Protein AF-A0A3M1RN54-F1 (afdb_monomer)

Foldseek 3Di:
DDFLDADPWAEWEAFPQRWIWIQRFVQQKIWIAHNVSHTDDMFEGDDQDFRHAHRFRYWYAFPVRWIWIRRQVQQKIWIGHPRSHTDDIFEGDDQDQRHAHRWAEWDAAPVQWIWICSFCQFWIWIAHPVRHTDDIWAGDDLDQRTAHRWHYWDADNQRWIWTCRPVSRDIHIHDPQQLVVLQVQLVVCVVVVNLVSSLVSLVVSCVSPVLPLSSLLSNLVSCVVVLVLVVSLVSLVSSCVSPVPPVVSVVSNVVSVCSVCVVVVVVVVVVVVVVVVVVVVLVVLLVVLQVVLVVCVVVVVLVSSLVSLVVSCVSPVQDLVSLVVVLVSCVVVVVLVVNLVSLVSNCVNPVLPLVSLVSNLLSCLLVVVLVVSLVSLVSNCVNPVQALQSLQSNLLSCVVVVNLVSNLVSLVSSCPPDHDPLSVVLSVLLVDDDPQAHSVLSSLVSCQVVVVPDPSHPPVNVSSLSSLLVQLVVLQVVLVVCVVVLVLVSSLSSLVRSCSSPVPDVVSVVSNLVSLLSVLQVVLVVCVVVLVLVSSLVSLVVSCVSPVPPPVSVVVNVVSVCVVVPPPDPPPVPPVPPPPDD

Secondary structure (DSSP, 8-state):
--TT--SS---EEE-TT--EEEEEGGGTEEEEE-TTS-EEEEE--BSSSTT-BSSEEEEEE-TTSPEEEEEGGGTEEEEE-TTS-EEEEE--BSSSTT-BSS---EEE-TT-EEEEEETTTTEEEEEETTS-EEEEE--BSSSTT-BSSEEEEEE-TT--EEEEETTTTEEEEE---HHHHHHHHHHHHHHTT-HHHHHHHHHHHHHH-TT-HHHHHHHHHHHHHTT-HHHHHHHHHHHHHH-TT-HHHHHHHHHHHHHHTHHHHHHHHHHHHHHHHHHHHHHHHHHHHHHHHHHHHHHT-HHHHHHHHHHHHHH-TT-HHHHHHHHHHHHHHT-HHHHHHHHHHHHHH-TT-HHHHHHHHHHHHHTT-HHHHHHHHHHHHHH-TT-HHHHHHHHHHHHHTT-HHHHHHHHHHHHTT---HHHHHHHHHHHS--TTS-HHHHHHHHHHHHHHH-TTSTTHHHHHHHHHHHHHHHHHHHHHHHHHTT-HHHHHHHHHHHHHH-TT-HHHHHHHHHHHHHHHHHHHHHHHHTT-HHHHHHHHHHHHHH-TT-HHHHHHHHHHHHHHHT--SSSTTTTTTS----

Radius of gyration: 61.56 Å; Cα contacts (8 Å, |Δi|>4): 935; chains: 1; bounding box: 136×45×153 Å

Mean predicted aligned error: 19.93 Å

Nearest PDB structures (foldseek):
  7qrx-assembly2_B  TM=6.450E-01  e=5.923E-15  Homo sapiens
  6fpt-assembly2_B  TM=6.374E-01  e=5.174E-15  Danio rerio
  6fpt-assembly1_A  TM=6.423E-01  e=1.910E-14  Danio rerio
  8tar-assembly1_U  TM=3.303E-01  e=1.220E-06  Homo sapiens
  8q9t-assembly1_E  TM=2.740E-01  e=2.106E-07  Saccharomyces cerevisiae

Solvent-accessible surface area (backbone atoms only — not comparable to full-atom values): 30106 Å² total; per-residue (Å²): 134,64,91,89,63,77,38,75,58,70,22,58,32,68,48,98,86,42,31,38,37,34,14,20,13,76,59,10,26,41,40,34,23,40,71,87,68,47,73,72,51,69,43,49,35,79,46,85,55,95,60,35,18,30,46,21,35,18,38,42,61,45,97,88,55,36,34,37,35,26,21,17,72,63,10,30,35,39,34,21,42,84,87,60,48,70,72,51,72,38,57,35,73,44,83,51,92,71,33,21,31,49,31,38,20,54,33,66,49,97,88,43,42,37,38,33,17,21,14,77,61,9,27,36,39,28,24,40,85,88,57,51,74,74,49,76,46,54,35,76,47,84,54,93,69,35,20,36,42,25,33,51,42,45,62,50,100,83,62,33,39,36,36,32,20,58,77,68,75,42,76,48,78,44,69,78,54,69,39,56,56,26,36,53,52,13,52,53,29,42,75,73,68,38,52,71,57,14,45,52,28,20,49,54,16,32,74,73,34,78,80,47,39,69,28,38,38,51,43,17,52,53,31,47,73,74,65,41,39,69,63,17,37,54,30,20,53,51,24,37,73,78,38,74,83,51,58,67,40,59,52,54,40,53,48,33,52,51,63,75,39,41,65,61,52,54,50,49,52,52,50,48,54,53,50,49,53,54,51,51,54,53,54,51,54,40,52,53,35,49,53,53,18,53,50,30,47,73,72,64,43,55,69,64,15,49,58,31,45,52,54,32,34,74,78,40,79,82,46,62,71,55,40,56,54,46,38,56,50,23,63,72,72,66,37,59,72,62,28,48,57,36,29,55,51,47,31,72,76,38,79,76,43,58,70,38,36,53,50,48,24,50,54,26,48,70,69,69,41,49,73,62,17,47,52,38,30,52,51,43,34,75,74,39,74,82,43,38,62,39,25,39,55,44,12,51,50,26,48,76,71,69,36,57,70,62,12,52,54,22,42,54,56,27,37,57,96,74,63,51,76,65,56,51,50,24,53,47,48,44,68,49,90,52,97,86,59,60,33,64,58,50,22,56,55,53,43,47,59,51,42,74,73,39,81,87,48,78,73,45,47,62,48,50,51,51,52,39,53,50,56,18,51,53,28,38,54,54,14,50,49,25,53,75,71,66,41,25,70,62,11,31,57,32,15,47,50,15,23,74,55,41,69,86,43,64,69,40,49,50,53,27,51,51,25,47,38,52,38,32,42,53,53,15,49,52,26,47,78,71,67,38,29,71,61,13,37,56,27,26,52,52,27,42,72,76,40,76,78,48,61,67,47,58,50,50,35,53,51,29,50,41,58,70,72,66,72,77,82,75,69,74,84,72,60,81,82,75,82,87,84,136

Structure (mmCIF, N/CA/C/O backbone):
data_AF-A0A3M1RN54-F1
#
_entry.id   AF-A0A3M1RN54-F1
#
loop_
_atom_site.group_PDB
_atom_site.id
_atom_site.type_symbol
_atom_site.label_atom_id
_atom_site.label_alt_id
_atom_site.label_comp_id
_atom_site.label_asym_id
_atom_site.label_entity_id
_atom_site.label_seq_id
_atom_site.pdbx_PDB_ins_code
_atom_site.Cartn_x
_atom_site.Cartn_y
_atom_site.Cartn_z
_atom_site.occupancy
_atom_site.B_iso_or_equiv
_atom_site.auth_seq_id
_atom_site.auth_comp_id
_atom_site.auth_asym_id
_atom_site.auth_atom_id
_atom_site.pdbx_PDB_model_num
ATOM 1 N N . SER A 1 1 ? 45.923 -7.142 -69.046 1.00 55.59 1 SER A N 1
ATOM 2 C CA . SER A 1 1 ? 44.969 -8.257 -69.249 1.00 55.59 1 SER A CA 1
ATOM 3 C C . SER A 1 1 ? 44.036 -7.964 -70.425 1.00 55.59 1 SER A C 1
ATOM 5 O O . SER A 1 1 ? 43.685 -6.811 -70.653 1.00 55.59 1 SER A O 1
ATOM 7 N N . HIS A 1 2 ? 43.661 -8.978 -71.218 1.00 75.44 2 HIS A N 1
ATOM 8 C CA . HIS A 1 2 ? 42.768 -8.809 -72.380 1.00 75.44 2 HIS A CA 1
ATOM 9 C C . HIS A 1 2 ? 41.312 -8.520 -71.957 1.00 75.44 2 HIS A C 1
ATOM 11 O O . HIS A 1 2 ? 40.896 -8.895 -70.858 1.00 75.44 2 HIS A O 1
ATOM 17 N N . ARG A 1 3 ? 40.541 -7.851 -72.828 1.00 84.56 3 ARG A N 1
ATOM 18 C CA . ARG A 1 3 ? 39.097 -7.600 -72.644 1.00 84.56 3 ARG A CA 1
ATOM 19 C C . ARG A 1 3 ? 38.347 -8.926 -72.496 1.00 84.56 3 ARG A C 1
ATOM 21 O O . ARG A 1 3 ? 38.629 -9.861 -73.243 1.00 84.56 3 ARG A O 1
ATOM 28 N N . GLY A 1 4 ? 37.433 -9.013 -71.530 1.00 81.38 4 GLY A N 1
ATOM 29 C CA . GLY A 1 4 ? 36.631 -10.218 -71.295 1.00 81.38 4 GLY A CA 1
ATOM 30 C C . GLY A 1 4 ? 37.382 -11.399 -70.668 1.00 81.38 4 GLY A C 1
ATOM 31 O O . GLY A 1 4 ? 36.827 -12.489 -70.588 1.00 81.38 4 GLY A O 1
ATOM 32 N N . ARG A 1 5 ? 38.631 -11.210 -70.217 1.00 91.38 5 ARG A N 1
ATOM 33 C CA . ARG A 1 5 ? 39.341 -12.171 -69.356 1.00 91.38 5 ARG A CA 1
ATOM 34 C C . ARG A 1 5 ? 39.397 -11.641 -67.931 1.00 91.38 5 ARG A C 1
ATOM 36 O O . ARG A 1 5 ? 39.570 -10.436 -67.745 1.00 91.38 5 ARG A O 1
ATOM 43 N N . PHE A 1 6 ? 39.300 -12.547 -66.967 1.00 93.50 6 PHE A N 1
ATOM 44 C CA . PHE A 1 6 ? 39.336 -12.236 -65.541 1.00 93.50 6 PHE A CA 1
ATOM 45 C C . PHE A 1 6 ? 40.602 -12.783 -64.881 1.00 93.50 6 PHE A C 1
ATOM 47 O O . PHE A 1 6 ? 41.197 -13.743 -65.374 1.00 93.50 6 PHE A O 1
ATOM 54 N N . SER A 1 7 ? 40.989 -12.179 -63.763 1.00 95.56 7 SER A N 1
ATOM 55 C CA . SER A 1 7 ? 41.992 -12.677 -62.828 1.00 95.56 7 SER A CA 1
ATOM 56 C C . SER A 1 7 ? 41.386 -12.625 -61.427 1.00 95.56 7 SER A C 1
ATOM 58 O O . SER A 1 7 ? 41.132 -11.542 -60.903 1.00 95.56 7 SER A O 1
ATOM 60 N N . SER A 1 8 ? 41.105 -13.802 -60.862 1.00 95.56 8 SER A N 1
ATOM 61 C CA . SER A 1 8 ? 40.441 -13.987 -59.561 1.00 95.56 8 SER A CA 1
ATOM 62 C C . SER A 1 8 ? 39.237 -13.054 -59.324 1.00 95.56 8 SER A C 1
ATOM 64 O O . SER A 1 8 ? 39.263 -12.288 -58.365 1.00 95.56 8 SER A O 1
ATOM 66 N N . PRO A 1 9 ? 38.202 -13.066 -60.187 1.00 96.38 9 PRO A N 1
ATOM 67 C CA . PRO A 1 9 ? 37.021 -12.237 -59.967 1.00 96.38 9 PRO A CA 1
ATOM 68 C C . PRO A 1 9 ? 36.261 -12.706 -58.716 1.00 96.38 9 PRO A C 1
ATOM 70 O O . PRO A 1 9 ? 36.080 -13.913 -58.542 1.00 96.38 9 PRO A O 1
ATOM 73 N N . GLU A 1 10 ? 35.817 -11.778 -57.864 1.00 96.06 10 GLU A N 1
ATOM 74 C CA . GLU A 1 10 ? 35.143 -12.112 -56.592 1.00 96.06 10 GLU A CA 1
ATOM 75 C C . GLU A 1 10 ? 33.642 -11.769 -56.589 1.00 96.06 10 GLU A C 1
ATOM 77 O O . GLU A 1 10 ? 32.829 -12.639 -56.277 1.00 96.06 10 GLU A O 1
ATOM 82 N N . GLY A 1 11 ? 33.262 -10.546 -56.971 1.00 95.88 11 GLY A N 1
ATOM 83 C CA . GLY A 1 11 ? 31.880 -10.056 -56.893 1.00 95.88 11 GLY A CA 1
ATOM 84 C C . GLY A 1 11 ? 31.248 -9.725 -58.244 1.00 95.88 11 GLY A C 1
ATOM 85 O O . GLY A 1 11 ? 31.937 -9.448 -59.234 1.00 95.88 11 GLY A O 1
ATOM 86 N N . LEU A 1 12 ? 29.913 -9.746 -58.289 1.00 96.69 12 LEU A N 1
ATOM 87 C CA . LEU A 1 12 ? 29.134 -9.404 -59.477 1.00 96.69 12 LEU A CA 1
ATOM 88 C C . LEU A 1 12 ? 27.799 -8.745 -59.132 1.00 96.69 12 LEU A C 1
ATOM 90 O O . LEU A 1 12 ? 27.193 -9.048 -58.110 1.00 96.69 12 LEU A O 1
ATOM 94 N N . ALA A 1 13 ? 27.294 -7.927 -60.054 1.00 96.88 13 ALA A N 1
ATOM 95 C CA . ALA A 1 13 ? 25.944 -7.378 -60.001 1.00 96.88 13 ALA A CA 1
ATOM 96 C C . ALA A 1 13 ? 25.322 -7.288 -61.393 1.00 96.88 13 ALA A C 1
ATOM 98 O O . ALA A 1 13 ? 26.022 -7.239 -62.404 1.00 96.88 13 ALA A O 1
ATOM 99 N N . VAL A 1 14 ? 23.993 -7.247 -61.444 1.00 96.56 14 VAL A N 1
ATOM 100 C CA . VAL A 1 14 ? 23.226 -7.155 -62.689 1.00 96.56 14 VAL A CA 1
ATOM 101 C C . VAL A 1 14 ? 22.350 -5.906 -62.636 1.00 96.56 14 VAL A C 1
ATOM 103 O O . VAL A 1 14 ? 21.619 -5.711 -61.666 1.00 96.56 14 VAL A O 1
ATOM 106 N N . ASP A 1 15 ? 22.430 -5.047 -63.656 1.00 95.44 15 ASP A N 1
ATOM 107 C CA . ASP A 1 15 ? 21.544 -3.881 -63.757 1.00 95.44 15 ASP A CA 1
ATOM 108 C C . ASP A 1 15 ? 20.150 -4.249 -64.295 1.00 95.44 15 ASP A C 1
ATOM 110 O O . ASP A 1 15 ? 19.888 -5.371 -64.730 1.00 95.44 15 ASP A O 1
ATOM 114 N N . ARG A 1 16 ? 19.220 -3.285 -64.285 1.00 93.44 16 ARG A N 1
ATOM 115 C CA . ARG A 1 16 ? 17.837 -3.505 -64.749 1.00 93.44 16 ARG A CA 1
ATOM 116 C C . ARG A 1 16 ? 17.732 -3.855 -66.235 1.00 93.44 16 ARG A C 1
ATOM 118 O O . ARG A 1 16 ? 16.710 -4.389 -66.654 1.00 93.44 16 ARG A O 1
ATOM 125 N N . GLN A 1 17 ? 18.753 -3.546 -67.031 1.00 94.88 17 GLN A N 1
ATOM 126 C CA . GLN A 1 17 ? 18.832 -3.919 -68.442 1.00 94.88 17 GLN A CA 1
ATOM 127 C C . GLN A 1 17 ? 19.443 -5.318 -68.639 1.00 94.88 17 GLN A C 1
ATOM 129 O O . GLN A 1 17 ? 19.550 -5.781 -69.774 1.00 94.88 17 GLN A O 1
ATOM 134 N N . GLY A 1 18 ? 19.828 -5.997 -67.553 1.00 96.12 18 GLY A N 1
ATOM 135 C CA . GLY A 1 18 ? 20.450 -7.315 -67.568 1.00 96.12 18 GLY A CA 1
ATOM 136 C C . GLY A 1 18 ? 21.952 -7.289 -67.852 1.00 96.12 18 GLY A C 1
ATOM 137 O O . GLY A 1 18 ? 22.527 -8.346 -68.110 1.00 96.12 18 GLY A O 1
ATOM 138 N N . ASN A 1 19 ? 22.600 -6.119 -67.850 1.00 97.56 19 ASN A N 1
ATOM 139 C CA . ASN A 1 19 ? 24.048 -6.060 -68.019 1.00 97.56 19 ASN A CA 1
ATOM 140 C C . ASN A 1 19 ? 24.737 -6.531 -66.740 1.00 97.56 19 ASN A C 1
ATOM 142 O O . ASN A 1 19 ? 24.376 -6.115 -65.639 1.00 97.56 19 ASN A O 1
ATOM 146 N N . LEU A 1 20 ? 25.767 -7.354 -66.908 1.00 97.69 20 LEU A N 1
ATOM 147 C CA . LEU A 1 20 ? 26.553 -7.926 -65.825 1.00 97.69 20 LEU A CA 1
ATOM 148 C C . LEU A 1 20 ? 27.783 -7.057 -65.547 1.00 97.69 20 LEU A C 1
ATOM 150 O O . LEU A 1 20 ? 28.557 -6.778 -66.459 1.00 97.69 20 LEU A O 1
ATOM 154 N N . TYR A 1 21 ? 27.994 -6.688 -64.292 1.00 98.31 21 TYR A N 1
ATOM 155 C CA . TYR A 1 21 ? 29.193 -6.028 -63.785 1.00 98.31 21 TYR A CA 1
ATOM 156 C C . TYR A 1 21 ? 29.972 -7.031 -62.951 1.00 98.31 21 TYR A C 1
ATOM 158 O O . TYR A 1 21 ? 29.381 -7.740 -62.144 1.00 98.31 21 TYR A O 1
ATOM 166 N N . VAL A 1 22 ? 31.284 -7.093 -63.147 1.00 98.12 22 VAL A N 1
ATOM 167 C CA . VAL A 1 22 ? 32.164 -8.044 -62.465 1.00 98.12 22 VAL A CA 1
ATOM 168 C C . VAL A 1 22 ? 33.355 -7.298 -61.891 1.00 98.12 22 VAL A C 1
ATOM 170 O O . VAL A 1 22 ? 34.036 -6.567 -62.620 1.00 98.12 22 VAL A O 1
ATOM 173 N N . ALA A 1 23 ? 33.614 -7.516 -60.605 1.00 97.94 23 ALA A N 1
ATOM 174 C CA . ALA A 1 23 ? 34.835 -7.092 -59.944 1.00 97.94 23 ALA A CA 1
ATOM 175 C C . ALA A 1 23 ? 35.977 -8.037 -60.343 1.00 97.94 23 ALA A C 1
ATOM 177 O O . ALA A 1 23 ? 36.028 -9.196 -59.939 1.00 97.94 23 ALA A O 1
ATOM 178 N N . ASP A 1 24 ? 36.863 -7.556 -61.213 1.00 97.38 24 ASP A N 1
ATOM 179 C CA . ASP A 1 24 ? 38.016 -8.297 -61.724 1.00 97.38 24 ASP A CA 1
ATOM 180 C C . ASP A 1 24 ? 39.219 -8.028 -60.809 1.00 97.38 24 ASP A C 1
ATOM 182 O O . ASP A 1 24 ? 40.130 -7.268 -61.150 1.00 97.38 24 ASP A O 1
ATOM 186 N N . THR A 1 25 ? 39.152 -8.608 -59.607 1.00 97.50 25 THR A N 1
ATOM 187 C CA . THR A 1 25 ? 39.915 -8.232 -58.409 1.00 97.50 25 THR A CA 1
ATOM 188 C C . THR A 1 25 ? 41.415 -8.098 -58.655 1.00 97.50 25 THR A C 1
ATOM 190 O O . THR A 1 25 ? 41.988 -7.037 -58.420 1.00 97.50 25 THR A O 1
ATOM 193 N N . GLN A 1 26 ? 42.062 -9.134 -59.200 1.00 96.81 26 GLN A N 1
ATOM 194 C CA . GLN A 1 26 ? 43.519 -9.135 -59.413 1.00 96.81 26 GLN A CA 1
ATOM 195 C C . GLN A 1 26 ? 43.949 -8.367 -60.674 1.00 96.81 26 GLN A C 1
ATOM 197 O O . GLN A 1 26 ? 45.135 -8.252 -60.967 1.00 96.81 26 GLN A O 1
ATOM 202 N N . ASN A 1 27 ? 42.998 -7.840 -61.449 1.00 96.88 27 ASN A N 1
ATOM 203 C CA . ASN A 1 27 ? 43.265 -6.864 -62.505 1.00 96.88 27 ASN A CA 1
ATOM 204 C C . ASN A 1 27 ? 42.904 -5.429 -62.084 1.00 96.88 27 ASN A C 1
ATOM 206 O O . ASN A 1 27 ? 43.012 -4.537 -62.925 1.00 96.88 27 ASN A O 1
ATOM 210 N N . HIS A 1 28 ? 42.481 -5.201 -60.834 1.00 97.62 28 HIS A N 1
ATOM 211 C CA . HIS A 1 28 ? 42.198 -3.872 -60.278 1.00 97.62 28 HIS A CA 1
ATOM 212 C C . HIS A 1 28 ? 41.173 -3.061 -61.083 1.00 97.62 28 HIS A C 1
ATOM 214 O O . HIS A 1 28 ? 41.326 -1.857 -61.273 1.00 97.62 28 HIS A O 1
ATOM 220 N N . ARG A 1 29 ? 40.137 -3.722 -61.610 1.00 97.31 29 ARG A N 1
ATOM 221 C CA . ARG A 1 29 ? 39.158 -3.087 -62.504 1.00 97.31 29 ARG A CA 1
ATOM 222 C C . ARG A 1 29 ? 37.764 -3.685 -62.367 1.00 97.31 29 ARG A C 1
ATOM 224 O O . ARG A 1 29 ? 37.609 -4.825 -61.934 1.00 97.31 29 ARG A O 1
ATOM 231 N N . ILE A 1 30 ? 36.764 -2.953 -62.847 1.00 98.25 30 ILE A N 1
ATOM 232 C CA . ILE A 1 30 ? 35.409 -3.463 -63.078 1.00 98.25 30 ILE A CA 1
ATOM 233 C C . ILE A 1 30 ? 35.210 -3.697 -64.572 1.00 98.25 30 ILE A C 1
ATOM 235 O O . ILE A 1 30 ? 35.621 -2.885 -65.405 1.00 98.25 30 ILE A O 1
ATOM 239 N N . GLN A 1 31 ? 34.574 -4.811 -64.930 1.00 97.62 31 GLN A N 1
ATOM 240 C CA . GLN A 1 31 ? 34.179 -5.110 -66.307 1.00 97.62 31 GLN A CA 1
ATOM 241 C C . GLN A 1 31 ? 32.660 -5.227 -66.420 1.00 97.62 31 GLN A C 1
ATOM 243 O O . GLN A 1 31 ? 32.025 -5.865 -65.586 1.00 97.62 31 GLN A O 1
ATOM 248 N N . LYS A 1 32 ? 32.090 -4.642 -67.476 1.00 97.62 32 LYS A N 1
ATOM 249 C CA . LYS A 1 32 ? 30.662 -4.684 -67.802 1.00 97.62 32 LYS A CA 1
ATOM 250 C C . LYS A 1 32 ? 30.424 -5.507 -69.069 1.00 97.62 32 LYS A C 1
ATOM 252 O O . LYS A 1 32 ? 31.124 -5.323 -70.068 1.00 97.62 32 LYS A O 1
ATOM 257 N N . PHE A 1 33 ? 29.399 -6.351 -69.053 1.00 97.56 33 PHE A N 1
ATOM 258 C CA . PHE A 1 33 ? 29.002 -7.246 -70.138 1.00 97.56 33 PHE A CA 1
ATOM 259 C C . PHE A 1 33 ? 27.515 -7.105 -70.454 1.00 97.56 33 PHE A C 1
ATOM 261 O O . PHE A 1 33 ? 26.720 -6.757 -69.585 1.00 97.56 33 PHE A O 1
ATOM 268 N N . SER A 1 34 ? 27.132 -7.397 -71.693 1.00 96.88 34 SER A N 1
ATOM 269 C CA . SER A 1 34 ? 25.731 -7.486 -72.095 1.00 96.88 34 SER A CA 1
ATOM 270 C C . SER A 1 34 ? 25.061 -8.714 -71.461 1.00 96.88 34 SER A C 1
ATOM 272 O O . SER A 1 34 ? 25.765 -9.639 -71.041 1.00 96.88 34 SER A O 1
ATOM 274 N N . PRO A 1 35 ? 23.717 -8.800 -71.463 1.00 96.25 35 PRO A N 1
ATOM 275 C CA . PRO A 1 35 ? 23.006 -9.993 -70.990 1.00 96.25 35 PRO A CA 1
ATOM 276 C C . PRO A 1 35 ? 23.404 -11.284 -71.726 1.00 96.25 35 PRO A C 1
ATOM 278 O O . PRO A 1 35 ? 23.217 -12.383 -71.217 1.00 96.25 35 PRO A O 1
ATOM 281 N N . GLN A 1 36 ? 23.959 -11.161 -72.935 1.00 95.31 36 GLN A N 1
ATOM 282 C CA . GLN A 1 36 ? 24.453 -12.272 -73.754 1.00 95.31 36 GLN A CA 1
ATOM 283 C C . GLN A 1 36 ? 25.935 -12.603 -73.485 1.00 95.31 36 GLN A C 1
ATOM 285 O O . GLN A 1 36 ? 26.511 -13.431 -74.186 1.00 95.31 36 GLN A O 1
ATOM 290 N N . GLY A 1 37 ? 26.572 -11.946 -72.509 1.00 91.62 37 GLY A N 1
ATOM 291 C CA . GLY A 1 37 ? 27.977 -12.150 -72.143 1.00 91.62 37 GLY A CA 1
ATOM 292 C C . GLY A 1 37 ? 28.990 -11.420 -73.034 1.00 91.62 37 GLY A C 1
ATOM 293 O O . GLY A 1 37 ? 30.192 -11.644 -72.905 1.00 91.62 37 GLY A O 1
ATOM 294 N N . GLY A 1 38 ? 28.544 -10.540 -73.936 1.00 95.38 38 GLY A N 1
ATOM 295 C CA . GLY A 1 38 ? 29.443 -9.730 -74.761 1.00 95.38 38 GLY A CA 1
ATOM 296 C C . GLY A 1 38 ? 30.103 -8.625 -73.937 1.00 95.38 38 GLY A C 1
ATOM 297 O O . GLY A 1 38 ? 29.413 -7.899 -73.229 1.00 95.38 38 GLY A O 1
ATOM 298 N N . TRP A 1 39 ? 31.427 -8.470 -74.017 1.00 96.56 39 TRP A N 1
ATOM 299 C CA . TRP A 1 39 ? 32.132 -7.387 -73.316 1.00 96.56 39 TRP A CA 1
ATOM 300 C C . TRP A 1 39 ? 31.672 -6.013 -73.825 1.00 96.56 39 TRP A C 1
ATOM 302 O O . TRP A 1 39 ? 31.659 -5.781 -75.035 1.00 96.56 39 TRP A O 1
ATOM 312 N N . LEU A 1 40 ? 31.320 -5.105 -72.909 1.00 96.06 40 LEU A N 1
ATOM 313 C CA . LEU A 1 40 ? 30.857 -3.752 -73.230 1.00 96.06 40 LEU A CA 1
ATOM 314 C C . LEU A 1 40 ? 31.916 -2.698 -72.904 1.00 96.06 40 LEU A C 1
ATOM 316 O O . LEU A 1 40 ? 32.322 -1.941 -73.783 1.00 96.06 40 LEU A O 1
ATOM 320 N N . LEU A 1 41 ? 32.349 -2.634 -71.644 1.00 95.81 41 LEU A N 1
ATOM 321 C CA . LEU A 1 41 ? 33.348 -1.670 -71.180 1.00 95.81 41 LEU A CA 1
ATOM 322 C C . LEU A 1 41 ? 34.069 -2.173 -69.928 1.00 95.81 41 LEU A C 1
ATOM 324 O O . LEU A 1 41 ? 33.645 -3.131 -69.283 1.00 95.81 41 LEU A O 1
ATOM 328 N N . SER A 1 42 ? 35.167 -1.516 -69.574 1.00 96.56 42 SER A N 1
ATOM 329 C CA . SER A 1 42 ? 35.877 -1.733 -68.316 1.00 96.56 42 SER A CA 1
ATOM 330 C C . SER A 1 42 ? 36.514 -0.437 -67.849 1.00 96.56 42 SER A C 1
ATOM 332 O O . SER A 1 42 ? 36.972 0.337 -68.690 1.00 96.56 42 SER A O 1
ATOM 334 N N . TRP A 1 43 ? 36.595 -0.235 -66.541 1.00 97.62 43 TRP A N 1
ATOM 335 C CA . TRP A 1 43 ? 37.261 0.918 -65.943 1.00 97.62 43 TRP A CA 1
ATOM 336 C C . TRP A 1 43 ? 37.983 0.518 -64.661 1.00 97.62 43 TRP A C 1
ATOM 338 O O . TRP A 1 43 ? 37.666 -0.508 -64.056 1.00 97.62 43 TRP A O 1
ATOM 348 N N . GLY A 1 44 ? 38.945 1.343 -64.266 1.00 96.69 44 GLY A N 1
ATOM 349 C CA . GLY A 1 44 ? 39.834 1.068 -63.150 1.00 96.69 44 GLY A CA 1
ATOM 350 C C . GLY A 1 44 ? 41.186 0.516 -63.570 1.00 96.69 44 GLY A C 1
ATOM 351 O O . GLY A 1 44 ? 41.333 -0.133 -64.609 1.00 96.69 44 GLY A O 1
ATOM 352 N N . GLU A 1 45 ? 42.161 0.816 -62.728 1.00 96.19 45 GLU A N 1
ATOM 353 C CA . GLU A 1 45 ? 43.528 0.324 -62.759 1.00 96.19 45 GLU A CA 1
ATOM 354 C C . GLU A 1 45 ? 44.092 0.321 -61.334 1.00 96.19 45 GLU A C 1
ATOM 356 O O . GLU A 1 45 ? 43.460 0.847 -60.415 1.00 96.19 45 GLU A O 1
ATOM 361 N N . LEU A 1 46 ? 45.266 -0.285 -61.144 1.00 97.94 46 LEU A N 1
ATOM 362 C CA . LEU A 1 46 ? 45.922 -0.319 -59.841 1.00 97.94 46 LEU A CA 1
ATOM 363 C C . LEU A 1 46 ? 46.285 1.101 -59.389 1.00 97.94 46 LEU A C 1
ATOM 365 O O . LEU A 1 46 ? 47.119 1.744 -60.024 1.00 97.94 46 LEU A O 1
ATOM 369 N N . GLY A 1 47 ? 45.734 1.540 -58.258 1.00 97.62 47 GLY A N 1
ATOM 370 C CA . GLY A 1 47 ? 46.061 2.844 -57.686 1.00 97.62 47 GLY A CA 1
ATOM 371 C C . GLY A 1 47 ? 45.135 3.281 -56.550 1.00 97.62 47 GLY A C 1
ATOM 372 O O . GLY A 1 47 ? 44.298 2.514 -56.074 1.00 97.62 47 GLY A O 1
ATOM 373 N N . THR A 1 48 ? 45.316 4.517 -56.089 1.00 97.19 48 THR A N 1
ATOM 374 C CA . THR A 1 48 ? 44.631 5.096 -54.915 1.00 97.19 48 THR A CA 1
ATOM 375 C C . THR A 1 48 ? 43.813 6.349 -55.252 1.00 97.19 48 THR A C 1
ATOM 377 O O . THR A 1 48 ? 43.080 6.869 -54.406 1.00 97.19 48 THR A O 1
ATOM 380 N N . GLY A 1 49 ? 43.898 6.845 -56.487 1.00 97.25 49 GLY A N 1
ATOM 381 C CA . GLY A 1 49 ? 43.152 7.999 -56.977 1.00 97.25 49 GLY A CA 1
ATOM 382 C C . GLY A 1 49 ? 41.672 7.707 -57.273 1.00 97.25 49 GLY A C 1
ATOM 383 O O . GLY A 1 49 ? 41.219 6.564 -57.164 1.00 97.25 49 GLY A O 1
ATOM 384 N N . PRO A 1 50 ? 40.886 8.738 -57.638 1.00 97.25 50 PRO A N 1
ATOM 385 C CA . PRO A 1 50 ? 39.494 8.578 -58.053 1.00 97.25 50 PRO A CA 1
ATOM 386 C C . PRO A 1 50 ? 39.360 7.683 -59.289 1.00 97.25 50 PRO A C 1
ATOM 388 O O . PRO A 1 50 ? 39.902 7.991 -60.349 1.00 97.25 50 PRO A O 1
ATOM 391 N N . GLY A 1 51 ? 38.599 6.596 -59.170 1.00 96.44 51 GLY A N 1
ATOM 392 C CA . GLY A 1 51 ? 38.428 5.612 -60.239 1.00 96.44 51 GLY A CA 1
ATOM 393 C C . GLY A 1 51 ? 39.553 4.588 -60.375 1.00 96.44 51 GLY A C 1
ATOM 394 O O . GLY A 1 51 ? 39.432 3.711 -61.224 1.00 96.44 51 GLY A O 1
ATOM 395 N N . GLU A 1 52 ? 40.588 4.656 -59.539 1.00 98.31 52 GLU A N 1
ATOM 396 C CA . GLU A 1 52 ? 41.613 3.618 -59.389 1.00 98.31 52 GLU A CA 1
ATOM 397 C C . GLU A 1 52 ? 41.249 2.687 -58.223 1.00 98.31 52 GLU A C 1
ATOM 399 O O . GLU A 1 52 ? 40.574 3.109 -57.278 1.00 98.31 52 GLU A O 1
ATOM 404 N N . PHE A 1 53 ? 41.692 1.431 -58.272 1.00 98.38 53 PHE A N 1
ATOM 405 C CA . PHE A 1 53 ? 41.336 0.409 -57.288 1.00 98.38 53 PHE A CA 1
ATOM 406 C C . PHE A 1 53 ? 42.5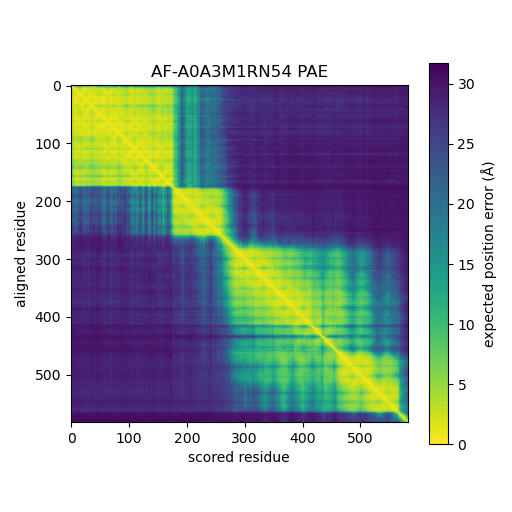46 -0.390 -56.798 1.00 98.38 53 PHE A C 1
ATOM 408 O O . PHE A 1 53 ? 43.499 -0.644 -57.535 1.00 98.38 53 PHE A O 1
ATOM 415 N N . VAL A 1 54 ? 42.456 -0.910 -55.576 1.00 98.19 54 VAL A N 1
ATOM 416 C CA . VAL A 1 54 ? 43.332 -1.967 -55.062 1.00 98.19 54 VAL A CA 1
ATOM 417 C C . VAL A 1 54 ? 42.453 -3.143 -54.650 1.00 98.19 54 VAL A C 1
ATOM 419 O O . VAL A 1 54 ? 41.728 -3.061 -53.665 1.00 98.19 54 VAL A O 1
ATOM 422 N N . GLU A 1 55 ? 42.520 -4.236 -55.418 1.00 97.62 55 GLU A N 1
ATOM 423 C CA . GLU A 1 55 ? 41.747 -5.463 -55.197 1.00 97.62 55 GLU A CA 1
ATOM 424 C C . GLU A 1 55 ? 40.249 -5.197 -54.960 1.00 97.62 55 GLU A C 1
ATOM 426 O O . GLU A 1 55 ? 39.740 -5.472 -53.875 1.00 97.62 55 GLU A O 1
ATOM 431 N N . PRO A 1 56 ? 39.514 -4.641 -55.945 1.00 98.25 56 PRO A N 1
ATOM 432 C CA . PRO A 1 56 ? 38.081 -4.449 -55.789 1.00 98.25 56 PRO A CA 1
ATOM 433 C C . PRO A 1 56 ? 37.402 -5.816 -55.679 1.00 98.25 56 PRO A C 1
ATOM 435 O O . PRO A 1 56 ? 37.562 -6.644 -56.574 1.00 98.25 56 PRO A O 1
ATOM 438 N N . THR A 1 57 ? 36.668 -6.065 -54.596 1.00 98.06 57 THR A N 1
ATOM 439 C CA . THR A 1 57 ? 36.118 -7.405 -54.313 1.00 98.06 57 THR A CA 1
ATOM 440 C C . THR A 1 57 ? 34.637 -7.531 -54.626 1.00 98.06 57 THR A C 1
ATOM 442 O O . THR A 1 57 ? 34.196 -8.628 -54.956 1.00 98.06 57 THR A O 1
ATOM 445 N N . ASP A 1 58 ? 33.876 -6.436 -54.576 1.00 98.25 58 ASP A N 1
ATOM 446 C CA . ASP A 1 58 ? 32.430 -6.483 -54.781 1.00 98.25 58 ASP A CA 1
ATOM 447 C C . ASP A 1 58 ? 31.885 -5.262 -55.527 1.00 98.25 58 ASP A C 1
ATOM 449 O O . ASP A 1 58 ? 32.492 -4.184 -55.549 1.00 98.25 58 ASP A O 1
ATOM 453 N N . VAL A 1 59 ? 30.733 -5.448 -56.167 1.00 98.06 59 VAL A N 1
ATOM 454 C CA . VAL A 1 59 ? 30.029 -4.431 -56.948 1.00 98.06 59 VAL A CA 1
ATOM 455 C C . VAL A 1 59 ? 28.527 -4.532 -56.694 1.00 98.06 59 VAL A C 1
ATOM 457 O O . VAL A 1 59 ? 27.973 -5.623 -56.692 1.00 98.06 59 VAL A O 1
ATOM 460 N N . ALA A 1 60 ? 27.846 -3.399 -56.523 1.00 97.31 60 ALA A N 1
ATOM 461 C CA . ALA A 1 60 ? 26.387 -3.334 -56.424 1.00 97.31 60 ALA A CA 1
ATOM 462 C C . ALA A 1 60 ? 25.827 -2.198 -57.285 1.00 97.31 60 ALA A C 1
ATOM 464 O O . ALA A 1 60 ? 26.525 -1.233 -57.599 1.00 97.31 60 ALA A O 1
ATOM 465 N N . ILE A 1 61 ? 24.556 -2.308 -57.667 1.00 96.44 61 ILE A N 1
ATOM 466 C CA . ILE A 1 61 ? 23.843 -1.286 -58.438 1.00 96.44 61 ILE A CA 1
ATOM 467 C C . ILE A 1 61 ? 22.750 -0.705 -57.550 1.00 96.44 61 ILE A C 1
ATOM 469 O O . ILE A 1 61 ? 21.928 -1.453 -57.023 1.00 96.44 61 ILE A O 1
ATOM 473 N N . ASP A 1 62 ? 22.739 0.614 -57.374 1.00 94.25 62 ASP A N 1
ATOM 474 C CA . ASP A 1 62 ? 21.712 1.269 -56.565 1.00 94.25 62 ASP A CA 1
ATOM 475 C C . ASP A 1 62 ? 20.383 1.440 -57.334 1.00 94.25 62 ASP A C 1
ATOM 477 O O . ASP A 1 62 ? 20.328 1.256 -58.558 1.00 94.25 62 ASP A O 1
ATOM 481 N N . PRO A 1 63 ? 19.273 1.790 -56.652 1.00 90.75 63 PRO A N 1
ATOM 482 C CA . PRO A 1 63 ? 17.982 1.987 -57.307 1.00 90.75 63 PRO A CA 1
ATOM 483 C C . PRO A 1 63 ? 17.976 3.069 -58.394 1.00 90.75 63 PRO A C 1
ATOM 485 O O . PRO A 1 63 ? 17.082 3.047 -59.243 1.00 90.75 63 PRO A O 1
ATOM 488 N N . GLU A 1 64 ? 18.956 3.971 -58.412 1.00 91.75 64 GLU A N 1
ATOM 489 C CA . GLU A 1 64 ? 19.132 5.028 -59.414 1.00 91.75 64 GLU A CA 1
ATOM 490 C C . GLU A 1 64 ? 19.989 4.555 -60.604 1.00 91.75 64 GLU A C 1
ATOM 492 O O . GLU A 1 64 ? 20.109 5.258 -61.607 1.00 91.75 64 GLU A O 1
ATOM 497 N N . GLY A 1 65 ? 20.537 3.339 -60.529 1.00 93.94 65 GLY A N 1
ATOM 498 C CA . GLY A 1 65 ? 21.370 2.719 -61.551 1.00 93.94 65 GLY A CA 1
ATOM 499 C C . GLY A 1 65 ? 22.857 3.043 -61.427 1.00 93.94 65 GLY A C 1
ATOM 500 O O . GLY A 1 65 ? 23.616 2.663 -62.314 1.00 93.94 65 GLY A O 1
ATOM 501 N N . LYS A 1 66 ? 23.304 3.728 -60.370 1.00 96.75 66 LYS A N 1
ATOM 502 C CA . LYS A 1 66 ? 24.729 4.015 -60.166 1.00 96.75 66 LYS A CA 1
ATOM 503 C C . LYS A 1 66 ? 25.442 2.765 -59.661 1.00 96.75 66 LYS A C 1
ATOM 505 O O . LYS A 1 66 ? 24.872 1.938 -58.949 1.00 96.75 66 LYS A O 1
ATOM 510 N N . VAL A 1 67 ? 26.709 2.643 -60.036 1.00 98.06 67 VAL A N 1
ATOM 511 C CA . VAL A 1 67 ? 27.553 1.491 -59.722 1.00 98.06 67 VAL A CA 1
ATOM 512 C C . VAL A 1 67 ? 28.371 1.798 -58.479 1.00 98.06 67 VAL A C 1
ATOM 514 O O . VAL A 1 67 ? 29.145 2.751 -58.471 1.00 98.06 67 VAL A O 1
ATOM 517 N N . TRP A 1 68 ? 28.225 0.987 -57.445 1.00 98.25 68 TRP A N 1
ATOM 518 C CA . TRP A 1 68 ? 29.016 1.045 -56.224 1.00 98.25 68 TRP A CA 1
ATOM 519 C C . TRP A 1 68 ? 30.042 -0.076 -56.234 1.00 98.25 68 TRP A C 1
ATOM 521 O O . TRP A 1 68 ? 29.709 -1.212 -56.555 1.00 98.25 68 TRP A O 1
ATOM 531 N N . VAL A 1 69 ? 31.282 0.240 -55.884 1.00 98.56 69 VAL A N 1
ATOM 532 C CA . VAL A 1 69 ? 32.411 -0.691 -55.900 1.00 98.56 69 VAL A CA 1
ATOM 533 C C . VAL A 1 69 ? 33.072 -0.689 -54.533 1.00 98.56 69 VAL A C 1
ATOM 535 O O . VAL A 1 69 ? 33.402 0.378 -54.010 1.00 98.56 69 VAL A O 1
ATOM 538 N N . VAL A 1 70 ? 33.291 -1.878 -53.977 1.00 98.38 70 VAL A N 1
ATOM 539 C CA . VAL A 1 70 ? 34.082 -2.057 -52.760 1.00 98.38 70 VAL A CA 1
ATOM 540 C C . VAL A 1 70 ? 35.554 -2.126 -53.144 1.00 98.38 70 VAL A C 1
ATOM 542 O O . VAL A 1 70 ? 36.000 -3.085 -53.769 1.00 98.38 70 VAL A O 1
ATOM 545 N N . ASP A 1 71 ? 36.306 -1.094 -52.774 1.00 98.06 71 ASP A N 1
ATOM 546 C CA . ASP A 1 71 ? 37.735 -0.951 -53.041 1.00 98.06 71 ASP A CA 1
ATOM 547 C C . ASP A 1 71 ? 38.517 -1.403 -51.799 1.00 98.06 71 ASP A C 1
ATOM 549 O O . ASP A 1 71 ? 38.923 -0.601 -50.949 1.00 98.06 71 ASP A O 1
ATOM 553 N N . THR A 1 72 ? 38.622 -2.726 -51.643 1.00 98.00 72 THR A N 1
ATOM 554 C CA . THR A 1 72 ? 39.041 -3.391 -50.400 1.00 98.00 72 THR A CA 1
ATOM 555 C C . THR A 1 72 ? 40.415 -2.946 -49.928 1.00 98.00 72 THR A C 1
ATOM 557 O O . THR A 1 72 ? 40.572 -2.605 -48.751 1.00 98.00 72 THR A O 1
ATOM 560 N N . GLY A 1 73 ? 41.396 -2.915 -50.831 1.00 97.19 73 GLY A N 1
ATOM 561 C CA . GLY A 1 73 ? 42.772 -2.552 -50.505 1.00 97.19 73 GLY A CA 1
ATOM 562 C C . GLY A 1 73 ? 42.951 -1.074 -50.159 1.00 97.19 73 GLY A C 1
ATOM 563 O O . GLY A 1 73 ? 43.864 -0.739 -49.412 1.00 97.19 73 GLY A O 1
ATOM 564 N N . ASN A 1 74 ? 42.055 -0.200 -50.628 1.00 98.12 74 ASN A N 1
ATOM 565 C CA . ASN A 1 74 ? 42.041 1.220 -50.258 1.00 98.12 74 ASN A CA 1
ATOM 566 C C . ASN A 1 74 ? 41.098 1.536 -49.086 1.00 98.12 74 ASN A C 1
ATOM 568 O O . ASN A 1 74 ? 40.995 2.693 -48.674 1.00 98.12 74 ASN A O 1
ATOM 572 N N . HIS A 1 75 ? 40.411 0.531 -48.533 1.00 98.00 75 HIS A N 1
ATOM 573 C CA . HIS A 1 75 ? 39.515 0.672 -47.383 1.00 98.00 75 HIS A CA 1
ATOM 574 C C . HIS A 1 75 ? 38.392 1.704 -47.591 1.00 98.00 75 HIS A C 1
ATOM 576 O O . HIS A 1 75 ? 38.057 2.479 -46.691 1.00 98.00 75 HIS A O 1
ATOM 582 N N . ARG A 1 76 ? 37.817 1.724 -48.796 1.00 97.62 76 ARG A N 1
ATOM 583 C CA . ARG A 1 76 ? 36.765 2.669 -49.192 1.00 97.62 76 ARG A CA 1
ATOM 584 C C . ARG A 1 76 ? 35.757 2.016 -50.128 1.00 97.62 76 ARG A C 1
ATOM 586 O O . ARG A 1 76 ? 35.973 0.919 -50.640 1.00 97.62 76 ARG A O 1
ATOM 593 N N . LEU A 1 77 ? 34.657 2.714 -50.369 1.00 98.31 77 LEU A N 1
ATOM 594 C CA . LEU A 1 77 ? 33.725 2.402 -51.442 1.00 98.31 77 LEU A CA 1
ATOM 595 C C . LEU A 1 77 ? 33.694 3.570 -52.413 1.00 98.31 77 LEU A C 1
ATOM 597 O O . LEU A 1 77 ? 33.663 4.722 -51.988 1.00 98.31 77 LEU A O 1
ATOM 601 N N . GLN A 1 78 ? 33.649 3.276 -53.705 1.00 98.19 78 GLN A N 1
ATOM 602 C CA . GLN A 1 78 ? 33.559 4.287 -54.755 1.00 98.19 78 GLN A CA 1
ATOM 603 C C . GLN A 1 78 ? 32.264 4.124 -55.552 1.00 98.19 78 GLN A C 1
ATOM 605 O O . GLN A 1 78 ? 31.823 3.006 -55.815 1.00 98.19 78 GLN A O 1
ATOM 610 N N . ARG A 1 79 ? 31.667 5.243 -55.966 1.00 97.50 79 ARG A N 1
ATOM 611 C CA . ARG A 1 79 ? 30.440 5.289 -56.766 1.00 97.50 79 ARG A CA 1
ATOM 612 C C . ARG A 1 79 ? 30.720 5.830 -58.164 1.00 97.50 79 ARG A C 1
ATOM 614 O O . ARG A 1 79 ? 31.457 6.801 -58.323 1.00 97.50 79 ARG A O 1
ATOM 621 N N . PHE A 1 80 ? 30.062 5.254 -59.164 1.00 98.31 80 PHE A N 1
ATOM 622 C CA . PHE A 1 80 ? 30.242 5.557 -60.579 1.00 98.31 80 PHE A CA 1
ATOM 623 C C . PHE A 1 80 ? 28.913 5.650 -61.326 1.00 98.31 80 PHE A C 1
ATOM 625 O O . PHE A 1 80 ? 27.915 5.038 -60.952 1.00 98.31 80 PHE A O 1
ATOM 632 N N . GLU A 1 81 ? 28.922 6.371 -62.440 1.00 97.69 81 GLU A N 1
ATOM 633 C CA . GLU A 1 81 ? 27.905 6.214 -63.479 1.00 97.69 81 GLU A CA 1
ATOM 634 C C . GLU A 1 81 ? 28.002 4.822 -64.131 1.00 97.69 81 GLU A C 1
ATOM 636 O O . GLU A 1 81 ? 29.099 4.257 -64.192 1.00 97.69 81 GLU A O 1
ATOM 641 N N . PRO A 1 82 ? 26.927 4.309 -64.762 1.00 95.94 82 PRO A N 1
ATOM 642 C CA . PRO A 1 82 ? 26.972 3.091 -65.587 1.00 95.94 82 PRO A CA 1
ATOM 643 C C . PRO A 1 82 ? 28.026 3.093 -66.706 1.00 95.94 82 PRO A C 1
ATOM 645 O O . PRO A 1 82 ? 28.324 2.045 -67.282 1.00 95.94 82 PRO A O 1
ATOM 648 N N . THR A 1 83 ? 28.535 4.276 -67.066 1.00 95.19 83 THR A N 1
ATOM 649 C CA . THR A 1 83 ? 29.593 4.495 -68.061 1.00 95.19 83 THR A CA 1
ATOM 650 C C . THR A 1 83 ? 31.009 4.354 -67.490 1.00 95.19 83 THR A C 1
ATOM 652 O O . THR A 1 83 ? 31.965 4.410 -68.257 1.00 95.19 83 THR A O 1
ATOM 655 N N . GLY A 1 84 ? 31.158 4.186 -66.169 1.00 94.56 84 GLY A N 1
ATOM 656 C CA . GLY A 1 84 ? 32.444 4.117 -65.466 1.00 94.56 84 GLY A CA 1
ATOM 657 C C . GLY A 1 84 ? 32.992 5.473 -65.001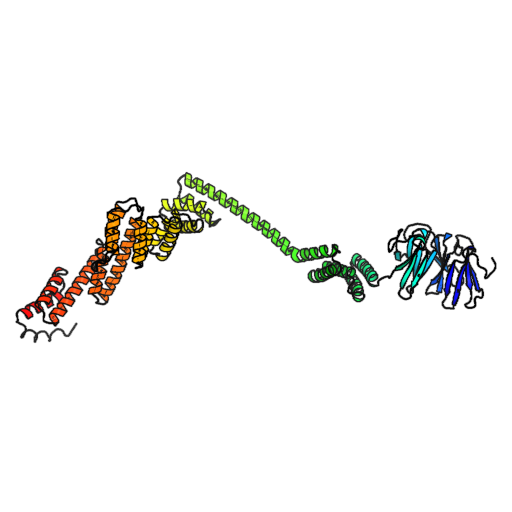 1.00 94.56 84 GLY A C 1
ATOM 658 O O . GLY A 1 84 ? 34.113 5.545 -64.507 1.00 94.56 84 GLY A O 1
ATOM 659 N N . ARG A 1 85 ? 32.229 6.568 -65.139 1.00 97.31 85 ARG A N 1
ATOM 660 C CA . ARG A 1 85 ? 32.636 7.896 -64.644 1.00 97.31 85 ARG A CA 1
ATOM 661 C C . ARG A 1 85 ? 32.518 7.965 -63.120 1.00 97.31 85 ARG A C 1
ATOM 663 O O . ARG A 1 85 ? 31.431 7.739 -62.598 1.00 97.31 85 ARG A O 1
ATOM 670 N N . TYR A 1 86 ? 33.595 8.339 -62.432 1.00 97.62 86 TYR A N 1
ATOM 671 C CA . TYR A 1 86 ? 33.628 8.517 -60.976 1.00 97.62 86 TYR A CA 1
ATOM 672 C C . TYR A 1 86 ? 32.663 9.614 -60.492 1.00 97.62 86 TYR A C 1
ATOM 674 O O . TYR A 1 86 ? 32.582 10.687 -61.094 1.00 97.62 86 TYR A O 1
ATOM 682 N N . LEU A 1 87 ? 31.941 9.341 -59.401 1.00 96.88 87 LEU A N 1
ATOM 683 C CA . LEU A 1 87 ? 30.946 10.235 -58.795 1.00 96.88 87 LEU A CA 1
ATOM 684 C C . LEU A 1 87 ? 31.249 10.614 -57.341 1.00 96.88 87 LEU A C 1
ATOM 686 O O . LEU A 1 87 ? 30.649 11.560 -56.833 1.00 96.88 87 LEU A O 1
ATOM 690 N N . GLY A 1 88 ? 32.113 9.874 -56.653 1.00 95.50 88 GLY A N 1
ATOM 691 C CA . GLY A 1 88 ? 32.422 10.097 -55.243 1.00 95.50 88 GLY A CA 1
ATOM 692 C C . GLY A 1 88 ? 32.783 8.807 -54.520 1.00 95.50 88 GLY A C 1
ATOM 693 O O . GLY A 1 88 ? 32.680 7.717 -55.083 1.00 95.50 88 GLY A O 1
ATOM 694 N N . GLU A 1 89 ? 33.169 8.941 -53.259 1.00 96.00 89 GLU A N 1
ATOM 695 C CA . GLU A 1 89 ? 33.594 7.832 -52.410 1.00 96.00 89 GLU A CA 1
ATOM 696 C C . GLU A 1 89 ? 33.126 8.024 -50.971 1.00 96.00 89 GLU A C 1
ATOM 698 O O . GLU A 1 89 ? 32.818 9.140 -50.546 1.00 96.00 89 GLU A O 1
ATOM 703 N N . ILE A 1 90 ? 33.076 6.920 -50.231 1.00 95.25 90 ILE A N 1
ATOM 704 C CA . ILE A 1 90 ? 32.776 6.898 -48.803 1.00 95.25 90 ILE A CA 1
ATOM 705 C C . ILE A 1 90 ? 33.762 5.984 -48.076 1.00 95.25 90 ILE A C 1
ATOM 707 O O . ILE A 1 90 ? 34.224 4.974 -48.613 1.00 95.25 90 ILE A O 1
ATOM 711 N N . GLY A 1 91 ? 34.032 6.319 -46.819 1.00 91.50 91 GLY A N 1
ATOM 712 C CA . GLY A 1 91 ? 34.953 5.569 -45.977 1.00 91.50 91 GLY A CA 1
ATOM 713 C C . GLY A 1 91 ? 36.421 5.936 -46.188 1.00 91.50 91 GLY A C 1
ATOM 714 O O . GLY A 1 91 ? 36.810 6.616 -47.133 1.00 91.50 91 GLY A O 1
ATOM 715 N N . ARG A 1 92 ? 37.230 5.512 -45.223 1.00 93.75 92 ARG A N 1
ATOM 716 C CA . ARG A 1 92 ? 38.691 5.623 -45.192 1.00 93.75 92 ARG A CA 1
ATOM 717 C C . ARG A 1 92 ? 39.226 4.589 -44.213 1.00 93.75 92 ARG A C 1
ATOM 719 O O . ARG A 1 92 ? 38.488 4.185 -43.314 1.00 93.75 92 ARG A O 1
ATOM 726 N N . ALA A 1 93 ? 40.509 4.261 -44.315 1.00 96.88 93 ALA A N 1
ATOM 727 C CA . ALA A 1 93 ? 41.182 3.363 -43.382 1.00 96.88 93 ALA A CA 1
ATOM 728 C C . ALA A 1 93 ? 40.958 3.774 -41.913 1.00 96.88 93 ALA A C 1
ATOM 730 O O . ALA A 1 93 ? 41.247 4.913 -41.531 1.00 96.88 93 ALA A O 1
ATOM 731 N N . GLY A 1 94 ? 40.479 2.850 -41.080 1.00 96.06 94 GLY A N 1
ATOM 732 C CA . GLY A 1 94 ? 40.361 3.071 -39.642 1.00 96.06 94 GLY A CA 1
ATOM 733 C C . GLY A 1 94 ? 39.385 2.133 -38.941 1.00 96.06 94 GLY A C 1
ATOM 734 O O . GLY A 1 94 ? 38.848 1.193 -39.519 1.00 96.06 94 GLY A O 1
ATOM 735 N N . LYS A 1 95 ? 39.174 2.391 -37.647 1.00 93.50 95 LYS A N 1
ATOM 736 C CA . LYS A 1 95 ? 38.351 1.542 -36.761 1.00 93.50 95 LYS A CA 1
ATOM 737 C C . LYS A 1 95 ? 37.127 2.261 -36.204 1.00 93.50 95 LYS A C 1
ATOM 739 O O . LYS A 1 95 ? 36.260 1.641 -35.582 1.00 93.50 95 LYS A O 1
ATOM 744 N N . LYS A 1 96 ? 37.043 3.583 -36.370 1.00 92.38 96 LYS A N 1
ATOM 745 C CA . LYS A 1 96 ? 35.908 4.363 -35.862 1.00 92.38 96 LYS A CA 1
ATOM 746 C C . LYS A 1 96 ? 34.672 4.143 -36.740 1.00 92.38 96 LYS A C 1
ATOM 748 O O . LYS A 1 96 ? 34.815 3.704 -37.878 1.00 92.38 96 LYS A O 1
ATOM 753 N N . PRO A 1 97 ? 33.459 4.409 -36.236 1.00 88.56 97 PRO A N 1
ATOM 754 C CA . PRO A 1 97 ? 32.269 4.451 -37.082 1.00 88.56 97 PRO A CA 1
ATOM 755 C C . PRO A 1 97 ? 32.482 5.402 -38.273 1.00 88.56 97 PRO A C 1
ATOM 757 O O . PRO A 1 97 ? 32.993 6.507 -38.090 1.00 88.56 97 PRO A O 1
ATOM 760 N N . GLY A 1 98 ? 32.141 4.952 -39.482 1.00 87.62 98 GLY A N 1
ATOM 761 C CA . GLY A 1 98 ? 32.385 5.662 -40.743 1.00 87.62 98 GLY A CA 1
ATOM 762 C C . GLY A 1 98 ? 33.782 5.454 -41.345 1.00 87.62 98 GLY A C 1
ATOM 763 O O . GLY A 1 98 ? 34.011 5.815 -42.496 1.00 87.62 98 GLY A O 1
ATOM 764 N N . GLU A 1 99 ? 34.709 4.845 -40.604 1.00 95.38 99 GLU A N 1
ATOM 765 C CA . GLU A 1 99 ? 35.996 4.355 -41.113 1.00 95.38 99 GLU A CA 1
ATOM 766 C C . GLU A 1 99 ? 35.892 2.849 -41.368 1.00 95.38 99 GLU A C 1
ATOM 768 O O . GLU A 1 99 ? 35.147 2.157 -40.674 1.00 95.38 99 GLU A O 1
ATOM 773 N N . LEU A 1 100 ? 36.612 2.341 -42.360 1.00 97.31 100 LEU A N 1
ATOM 774 C CA . LEU A 1 100 ? 36.551 0.954 -42.815 1.00 97.31 100 LEU A CA 1
ATOM 775 C C . LEU A 1 100 ? 37.935 0.310 -42.717 1.00 97.31 100 LEU A C 1
ATOM 777 O O . LEU A 1 100 ? 38.956 0.986 -42.841 1.00 97.31 100 LEU A O 1
ATOM 781 N N . ASP A 1 101 ? 37.961 -1.003 -42.528 1.00 97.56 101 ASP A N 1
ATOM 782 C CA . ASP A 1 101 ? 39.165 -1.821 -42.563 1.00 97.56 101 ASP A CA 1
ATOM 783 C C . ASP A 1 101 ? 38.913 -3.075 -43.409 1.00 97.56 101 ASP A C 1
ATOM 785 O O . ASP A 1 101 ? 38.214 -4.016 -43.019 1.00 97.56 101 ASP A O 1
ATOM 789 N N . SER A 1 102 ? 39.488 -3.039 -44.611 1.00 97.00 102 SER A N 1
ATOM 790 C CA . SER A 1 102 ? 39.369 -4.054 -45.664 1.00 97.00 102 SER A CA 1
ATOM 791 C C . SER A 1 102 ? 37.924 -4.524 -45.885 1.00 97.00 102 SER A C 1
ATOM 793 O O . SER A 1 102 ? 37.624 -5.702 -45.673 1.00 97.00 102 SER A O 1
ATOM 795 N N . PRO A 1 103 ? 37.005 -3.623 -46.288 1.00 97.94 103 PRO A N 1
ATOM 796 C CA . PRO A 1 103 ? 35.631 -4.007 -46.575 1.00 97.94 103 PRO A CA 1
ATOM 797 C C . PRO A 1 103 ? 35.599 -5.000 -47.742 1.00 97.94 103 PRO A C 1
ATOM 799 O O . PRO A 1 103 ? 36.381 -4.844 -48.681 1.00 97.94 103 PRO A O 1
ATOM 802 N N . ARG A 1 104 ? 34.725 -6.013 -47.698 1.00 97.50 104 ARG A N 1
ATOM 803 C CA . ARG A 1 104 ? 34.625 -7.032 -48.763 1.00 97.50 104 ARG A CA 1
ATOM 804 C C . ARG A 1 104 ? 33.252 -7.065 -49.422 1.00 97.50 104 ARG A C 1
ATOM 806 O O . ARG A 1 104 ? 33.124 -6.616 -50.549 1.00 97.50 104 ARG A O 1
ATOM 813 N N . GLY A 1 105 ? 32.226 -7.554 -48.730 1.00 96.81 105 GLY A N 1
ATOM 814 C CA . GLY A 1 105 ? 30.879 -7.639 -49.296 1.00 96.81 105 GLY A CA 1
ATOM 815 C C . GLY A 1 105 ? 30.037 -6.388 -49.083 1.00 96.81 105 GLY A C 1
ATOM 816 O O . GLY A 1 105 ? 30.200 -5.662 -48.093 1.00 96.81 105 GLY A O 1
ATOM 817 N N . MET A 1 106 ? 29.091 -6.178 -49.994 1.00 97.62 106 MET A N 1
ATOM 818 C CA . MET A 1 106 ? 28.145 -5.076 -49.941 1.00 97.62 106 MET A CA 1
ATOM 819 C C . MET A 1 106 ? 26.761 -5.466 -50.468 1.00 97.62 106 MET A C 1
ATOM 821 O O . MET A 1 106 ? 26.628 -6.237 -51.410 1.00 97.62 106 MET A O 1
ATOM 825 N N . ALA A 1 107 ? 25.713 -4.878 -49.893 1.00 96.06 107 ALA A N 1
ATOM 826 C CA . ALA A 1 107 ? 24.351 -4.987 -50.406 1.00 96.06 107 ALA A CA 1
ATOM 827 C C . ALA A 1 107 ? 23.622 -3.645 -50.315 1.00 96.06 107 ALA A C 1
ATOM 829 O O . ALA A 1 107 ? 23.894 -2.845 -49.420 1.00 96.06 107 ALA A O 1
ATOM 830 N N . ILE A 1 108 ? 22.680 -3.414 -51.229 1.00 94.31 108 ILE A N 1
ATOM 831 C CA . ILE A 1 108 ? 21.817 -2.229 -51.237 1.00 94.31 108 ILE A CA 1
ATOM 832 C C . ILE A 1 108 ? 20.373 -2.705 -51.159 1.00 94.31 108 ILE A C 1
ATOM 834 O O . ILE A 1 108 ? 19.974 -3.556 -51.955 1.00 94.31 108 ILE A O 1
ATOM 838 N N . ASP A 1 109 ? 19.604 -2.185 -50.205 1.00 89.00 109 ASP A N 1
ATOM 839 C CA . ASP A 1 109 ? 18.174 -2.489 -50.117 1.00 89.00 109 ASP A CA 1
ATOM 840 C C . ASP A 1 109 ? 17.304 -1.550 -50.963 1.00 89.00 109 ASP A C 1
ATOM 842 O O . ASP A 1 109 ? 17.778 -0.601 -51.595 1.00 89.00 109 ASP A O 1
ATOM 846 N N . ALA A 1 110 ? 16.002 -1.843 -51.003 1.00 83.06 110 ALA A N 1
ATOM 847 C CA . ALA A 1 110 ? 15.032 -1.082 -51.784 1.00 83.06 110 ALA A CA 1
ATOM 848 C C . ALA A 1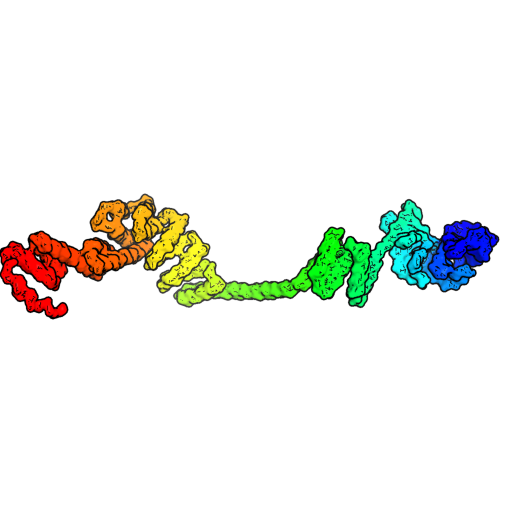 110 ? 14.900 0.378 -51.317 1.00 83.06 110 ALA A C 1
ATOM 850 O O . ALA A 1 110 ? 14.537 1.243 -52.114 1.00 83.06 110 ALA A O 1
ATOM 851 N N . GLU A 1 111 ? 15.230 0.661 -50.055 1.00 81.31 111 GLU A N 1
ATOM 852 C CA . GLU A 1 111 ? 15.208 2.000 -49.467 1.00 81.31 111 GLU A CA 1
ATOM 853 C C . GLU A 1 111 ? 16.502 2.790 -49.733 1.00 81.31 111 GLU A C 1
ATOM 855 O O . GLU A 1 111 ? 16.599 3.955 -49.349 1.00 81.31 111 GLU A O 1
ATOM 860 N N . GLY A 1 112 ? 17.497 2.188 -50.393 1.00 85.56 112 GLY A N 1
ATOM 861 C CA . GLY A 1 112 ? 18.781 2.833 -50.667 1.00 85.56 112 GLY A CA 1
ATOM 862 C C . GLY A 1 112 ? 19.715 2.859 -49.455 1.00 85.56 112 GLY A C 1
ATOM 863 O O . GLY A 1 112 ? 20.544 3.759 -49.319 1.00 85.56 112 GLY A O 1
ATOM 864 N N . ARG A 1 113 ? 19.608 1.889 -48.548 1.00 91.25 113 ARG A N 1
ATOM 865 C CA . ARG A 1 113 ? 20.593 1.692 -47.480 1.00 91.25 113 ARG A CA 1
ATOM 866 C C . ARG A 1 113 ? 21.670 0.730 -47.970 1.00 91.25 113 ARG A C 1
ATOM 868 O O . ARG A 1 113 ? 21.382 -0.335 -48.510 1.00 91.25 113 ARG A O 1
ATOM 875 N N . LEU A 1 114 ? 22.918 1.136 -47.783 1.00 94.94 114 LEU A N 1
ATOM 876 C CA . LEU A 1 114 ? 24.136 0.475 -48.233 1.00 94.94 114 LEU A CA 1
ATOM 877 C C . LEU A 1 114 ? 24.782 -0.260 -47.059 1.00 94.94 114 LEU A C 1
ATOM 879 O O . LEU A 1 114 ? 25.318 0.371 -46.151 1.00 94.94 114 LEU A O 1
ATOM 883 N N . TYR A 1 115 ? 24.750 -1.585 -47.072 1.00 96.88 115 TYR A N 1
ATOM 884 C CA . TYR A 1 115 ? 25.280 -2.439 -46.014 1.00 96.88 115 TYR A CA 1
ATOM 885 C C . TYR A 1 115 ? 26.640 -2.943 -46.441 1.00 96.88 115 TYR A C 1
ATOM 887 O O . TYR A 1 115 ? 26.763 -3.567 -47.488 1.00 96.88 115 TYR A O 1
ATOM 895 N N . VAL A 1 116 ? 27.648 -2.687 -45.620 1.00 98.00 116 VAL A N 1
ATOM 896 C CA . VAL A 1 116 ? 29.046 -2.967 -45.931 1.00 98.00 116 VAL A CA 1
ATOM 897 C C . VAL A 1 116 ? 29.615 -3.887 -44.867 1.00 98.00 116 VAL A C 1
ATOM 899 O O . VAL A 1 116 ? 29.591 -3.557 -43.677 1.00 98.00 116 VAL A O 1
ATOM 902 N N . ALA A 1 117 ? 30.166 -5.023 -45.288 1.00 97.88 117 ALA A N 1
ATOM 903 C CA . ALA A 1 117 ? 30.957 -5.881 -44.421 1.00 97.88 117 ALA A CA 1
ATOM 904 C C . ALA A 1 117 ? 32.343 -5.282 -44.192 1.00 97.88 117 ALA A C 1
ATOM 906 O O . ALA A 1 117 ? 33.273 -5.500 -44.969 1.00 97.88 117 ALA A O 1
ATOM 907 N N . ASP A 1 118 ? 32.476 -4.556 -43.085 1.00 97.25 118 ASP A N 1
ATOM 908 C CA . ASP A 1 118 ? 33.730 -4.012 -42.575 1.00 97.25 118 ASP A CA 1
ATOM 909 C C . ASP A 1 118 ? 34.538 -5.146 -41.916 1.00 97.25 118 ASP A C 1
ATOM 911 O O . ASP A 1 118 ? 34.509 -5.370 -40.699 1.00 97.25 118 ASP A O 1
ATOM 915 N N . THR A 1 119 ? 35.159 -5.950 -42.784 1.00 97.31 119 THR A N 1
ATOM 916 C CA . THR A 1 119 ? 35.554 -7.337 -42.513 1.00 97.31 119 THR A CA 1
ATOM 917 C C . THR A 1 119 ? 36.564 -7.438 -41.375 1.00 97.31 119 THR A C 1
ATOM 919 O O . THR A 1 119 ? 36.367 -8.230 -40.448 1.00 97.31 119 THR A O 1
ATOM 922 N N . LEU A 1 120 ? 37.628 -6.630 -41.391 1.00 97.00 120 LEU A N 1
ATOM 923 C CA . LEU A 1 120 ? 38.667 -6.708 -40.357 1.00 97.00 120 LEU A CA 1
ATOM 924 C C . LEU A 1 120 ? 38.261 -6.025 -39.048 1.00 97.00 120 LEU A C 1
ATOM 926 O O . LEU A 1 120 ? 38.753 -6.402 -37.983 1.00 97.00 120 LEU A O 1
ATOM 930 N N . ASN A 1 121 ? 37.279 -5.123 -39.085 1.00 96.69 121 ASN A N 1
ATOM 931 C CA . ASN A 1 121 ? 36.661 -4.570 -37.880 1.00 96.69 121 ASN A CA 1
ATOM 932 C C . ASN A 1 121 ? 35.558 -5.467 -37.288 1.00 96.69 121 ASN A C 1
ATOM 934 O O . ASN A 1 121 ? 35.018 -5.140 -36.230 1.00 96.69 121 ASN A O 1
ATOM 938 N N . SER A 1 122 ? 35.239 -6.604 -37.921 1.00 96.56 122 SER A N 1
ATOM 939 C CA . SER A 1 122 ? 34.236 -7.570 -37.446 1.00 96.56 122 SER A CA 1
ATOM 940 C C . SER A 1 122 ? 32.860 -6.946 -37.176 1.00 96.56 122 SER A C 1
ATOM 942 O O . SER A 1 122 ? 32.234 -7.198 -36.145 1.00 96.56 122 SER A O 1
ATOM 944 N N . ARG A 1 123 ? 32.393 -6.106 -38.103 1.00 96.12 123 ARG A N 1
ATOM 945 C CA . ARG A 1 123 ? 31.095 -5.424 -38.021 1.00 96.12 123 ARG A CA 1
ATOM 946 C C . ARG A 1 123 ? 30.497 -5.201 -39.407 1.00 96.12 123 ARG A C 1
ATOM 948 O O . ARG A 1 123 ? 31.208 -5.238 -40.408 1.00 96.12 123 ARG A O 1
ATOM 955 N N . ILE A 1 124 ? 29.200 -4.922 -39.455 1.00 97.38 124 ILE A N 1
ATOM 956 C CA . ILE A 1 124 ? 28.530 -4.389 -40.645 1.00 97.38 124 ILE A CA 1
ATOM 957 C C . ILE A 1 124 ? 28.272 -2.904 -40.416 1.00 97.38 124 ILE A C 1
ATOM 959 O O . ILE A 1 124 ? 27.767 -2.522 -39.361 1.00 97.38 124 ILE A O 1
ATOM 963 N N . GLN A 1 125 ? 28.605 -2.063 -41.388 1.00 95.56 125 GLN A N 1
ATOM 964 C CA . GLN A 1 125 ? 28.254 -0.644 -41.359 1.00 95.56 125 GLN A CA 1
ATOM 965 C C . GLN A 1 125 ? 27.200 -0.350 -42.416 1.00 95.56 125 GLN A C 1
ATOM 967 O O . GLN A 1 125 ? 27.308 -0.818 -43.546 1.00 95.56 125 GLN A O 1
ATOM 972 N N . VAL A 1 126 ? 26.173 0.402 -42.030 1.00 93.81 126 VAL A N 1
ATOM 973 C CA . VAL A 1 126 ? 25.053 0.760 -42.897 1.00 93.81 126 VAL A CA 1
ATOM 974 C C . VAL A 1 126 ? 25.114 2.249 -43.175 1.00 93.81 126 VAL A C 1
ATOM 976 O O . VAL A 1 126 ? 25.093 3.049 -42.241 1.00 93.81 126 VAL A O 1
ATOM 979 N N . PHE A 1 127 ? 25.177 2.615 -44.448 1.00 90.62 127 PHE A N 1
ATOM 980 C CA . PHE A 1 127 ? 25.242 3.992 -44.923 1.00 90.62 127 PHE A CA 1
ATOM 981 C C . PHE A 1 127 ? 24.002 4.338 -45.751 1.00 90.62 127 PHE A C 1
ATOM 983 O O . PHE A 1 127 ? 23.375 3.461 -46.340 1.00 90.62 127 PHE A O 1
ATOM 990 N N . GLY A 1 128 ? 23.653 5.618 -45.836 1.00 86.62 128 GLY A N 1
ATOM 991 C CA . GLY A 1 128 ? 22.788 6.114 -46.906 1.00 86.62 128 GLY A CA 1
ATOM 992 C C . GLY A 1 128 ? 23.574 6.281 -48.212 1.00 86.62 128 GLY A C 1
ATOM 993 O O . GLY A 1 128 ? 24.797 6.423 -48.188 1.00 86.62 128 GLY A O 1
ATOM 994 N N . LEU A 1 129 ? 22.890 6.350 -49.362 1.00 88.19 129 LEU A N 1
ATOM 995 C CA . LEU A 1 129 ? 23.544 6.629 -50.659 1.00 88.19 129 LEU A CA 1
ATOM 996 C C . LEU A 1 129 ? 24.233 8.010 -50.725 1.00 88.19 129 LEU A C 1
ATOM 998 O O . LEU A 1 129 ? 25.032 8.262 -51.632 1.00 88.19 129 LEU A O 1
ATOM 1002 N N . SER A 1 130 ? 23.933 8.919 -49.792 1.00 84.94 130 SER A N 1
ATOM 1003 C CA . SER A 1 130 ? 24.636 10.196 -49.592 1.00 84.94 130 SER A CA 1
ATOM 1004 C C . SER A 1 130 ? 26.003 10.041 -48.913 1.00 84.94 130 SER A C 1
ATOM 1006 O O . SER A 1 130 ? 26.825 10.947 -49.015 1.00 84.94 130 SER A O 1
ATOM 1008 N N . GLY A 1 131 ? 26.256 8.902 -48.260 1.00 81.44 131 GLY A N 1
ATOM 1009 C CA . GLY A 1 131 ? 27.462 8.617 -47.480 1.00 81.44 131 GLY A CA 1
ATOM 1010 C C . GLY A 1 131 ? 27.320 8.814 -45.971 1.00 81.44 131 GLY A C 1
ATOM 1011 O O . GLY A 1 131 ? 28.276 8.570 -45.236 1.00 81.44 131 GLY A O 1
ATOM 1012 N N . ASP A 1 132 ? 26.139 9.202 -45.492 1.00 84.00 132 ASP A N 1
ATOM 1013 C CA . ASP A 1 132 ? 25.864 9.324 -44.061 1.00 84.00 132 ASP A CA 1
ATOM 1014 C C . ASP A 1 132 ? 25.818 7.943 -43.401 1.00 84.00 132 ASP A C 1
ATOM 1016 O O . ASP A 1 132 ? 25.104 7.049 -43.860 1.00 84.00 132 ASP A O 1
ATOM 1020 N N . LEU A 1 133 ? 26.564 7.757 -42.309 1.00 84.75 133 LEU A N 1
ATOM 1021 C CA . LEU A 1 133 ? 26.496 6.530 -41.518 1.00 84.75 133 LEU A CA 1
ATOM 1022 C C . LEU A 1 133 ? 25.162 6.478 -40.763 1.00 84.75 133 LEU A C 1
ATOM 1024 O O . LEU A 1 133 ? 24.880 7.337 -39.929 1.00 84.75 133 LEU A O 1
ATOM 1028 N N . LEU A 1 134 ? 24.377 5.437 -41.024 1.00 79.69 134 LEU A N 1
ATOM 1029 C CA . LEU A 1 134 ? 23.092 5.189 -40.378 1.00 79.69 134 LEU A CA 1
ATOM 1030 C C . LEU A 1 134 ? 23.273 4.301 -39.148 1.00 79.69 134 LEU A C 1
ATOM 1032 O O . LEU A 1 134 ? 22.885 4.689 -38.046 1.00 79.69 134 LEU A O 1
ATOM 1036 N N . TRP A 1 135 ? 23.899 3.133 -39.325 1.00 82.25 135 TRP A N 1
ATOM 1037 C CA . TRP A 1 135 ? 24.018 2.118 -38.276 1.00 82.25 135 TRP A CA 1
ATOM 1038 C C . TRP A 1 135 ? 25.355 1.388 -38.301 1.00 82.25 135 TRP A C 1
ATOM 1040 O O . TRP A 1 135 ? 26.015 1.264 -39.331 1.00 82.25 135 TRP A O 1
ATOM 1050 N N . VAL A 1 136 ? 25.712 0.830 -37.146 1.00 87.19 136 VAL A N 1
ATOM 1051 C CA . VAL A 1 136 ? 26.786 -0.151 -37.000 1.00 87.19 136 VAL A CA 1
ATOM 1052 C C . VAL A 1 136 ? 26.197 -1.374 -36.319 1.00 87.19 136 VAL A C 1
ATOM 1054 O O . VAL A 1 136 ? 25.586 -1.261 -35.257 1.00 87.19 136 VAL A O 1
ATOM 1057 N N . ILE A 1 137 ? 26.365 -2.536 -36.936 1.00 89.94 137 ILE A N 1
ATOM 1058 C CA . ILE A 1 137 ? 25.793 -3.796 -36.478 1.00 89.94 137 ILE A CA 1
ATOM 1059 C C . ILE A 1 137 ? 26.932 -4.741 -36.129 1.00 89.94 137 ILE A C 1
ATOM 1061 O O . ILE A 1 137 ? 27.813 -5.022 -36.945 1.00 89.94 137 ILE A O 1
ATOM 1065 N N . GLY A 1 138 ? 26.863 -5.252 -34.907 1.00 88.31 138 GLY A N 1
ATOM 1066 C CA . GLY A 1 138 ? 27.778 -6.241 -34.369 1.00 88.31 138 GLY A CA 1
ATOM 1067 C C . GLY A 1 138 ? 29.126 -5.705 -33.907 1.00 88.31 138 GLY A C 1
ATOM 1068 O O . GLY A 1 138 ? 29.418 -4.510 -33.933 1.00 88.31 138 GLY A O 1
ATOM 1069 N N . HIS A 1 139 ? 29.914 -6.640 -33.398 1.00 90.94 139 HIS A N 1
ATOM 1070 C CA . HIS A 1 139 ? 31.225 -6.439 -32.797 1.00 90.94 139 HIS A CA 1
ATOM 1071 C C . HIS A 1 139 ? 32.016 -7.756 -32.872 1.00 90.94 139 HIS A C 1
ATOM 1073 O O . HIS A 1 139 ? 31.418 -8.795 -33.165 1.00 90.94 139 HIS A O 1
ATOM 1079 N N . PRO A 1 140 ? 33.329 -7.763 -32.579 1.00 94.06 140 PRO A N 1
ATOM 1080 C CA . PRO A 1 140 ? 34.101 -9.001 -32.527 1.00 94.06 140 PRO A CA 1
ATOM 1081 C C . PRO A 1 140 ? 33.503 -10.007 -31.529 1.00 94.06 140 PRO A C 1
ATOM 1083 O O . PRO A 1 140 ? 33.275 -9.648 -30.371 1.00 94.06 140 PRO A O 1
ATOM 1086 N N . GLY A 1 141 ? 33.267 -11.252 -31.957 1.00 92.94 141 GLY A N 1
ATOM 1087 C CA . GLY A 1 141 ? 32.745 -12.316 -31.089 1.00 92.94 141 GLY A CA 1
ATOM 1088 C C . GLY A 1 141 ? 32.206 -13.539 -31.840 1.00 92.94 141 GLY A C 1
ATOM 1089 O O . GLY A 1 141 ? 32.366 -13.671 -33.054 1.00 92.94 141 GLY A O 1
ATOM 1090 N N . ARG A 1 142 ? 31.586 -14.467 -31.097 1.00 92.25 142 ARG A N 1
ATOM 1091 C CA . ARG A 1 142 ? 31.019 -15.737 -31.616 1.00 92.25 142 ARG A CA 1
ATOM 1092 C C . ARG A 1 142 ? 29.533 -15.919 -31.304 1.00 92.25 142 ARG A C 1
ATOM 1094 O O . ARG A 1 142 ? 28.874 -16.815 -31.828 1.00 92.25 142 ARG A O 1
ATOM 1101 N N . GLU A 1 143 ? 28.993 -15.093 -30.433 1.00 89.81 143 GLU A N 1
ATOM 1102 C CA . GLU A 1 143 ? 27.599 -15.033 -30.023 1.00 89.81 143 GLU A CA 1
ATOM 1103 C C . GLU A 1 143 ? 26.709 -14.445 -31.124 1.00 89.81 143 GLU A C 1
ATOM 1105 O O . GLU A 1 143 ? 27.195 -13.888 -32.108 1.00 89.81 143 GLU A O 1
ATOM 1110 N N . ALA A 1 144 ? 25.392 -14.603 -30.988 1.00 85.31 144 ALA A N 1
ATOM 1111 C CA . ALA A 1 144 ? 24.443 -14.016 -31.928 1.00 85.31 144 ALA A CA 1
ATOM 1112 C C . ALA A 1 144 ? 24.580 -12.484 -31.939 1.00 85.31 144 ALA A C 1
ATOM 1114 O O . ALA A 1 144 ? 24.581 -11.854 -30.884 1.00 85.31 144 ALA A O 1
ATOM 1115 N N . GLY A 1 145 ? 24.697 -11.897 -33.129 1.00 85.38 145 GLY A N 1
ATOM 1116 C CA . GLY A 1 145 ? 24.914 -10.460 -33.303 1.00 85.38 145 GLY A CA 1
ATOM 1117 C C . GLY A 1 145 ? 26.378 -10.021 -33.304 1.00 85.38 145 GLY A C 1
ATOM 1118 O O . GLY A 1 145 ? 26.658 -8.927 -33.779 1.00 85.38 145 GLY A O 1
ATOM 1119 N N . ALA A 1 146 ? 27.310 -10.865 -32.863 1.00 92.81 146 ALA A N 1
ATOM 1120 C CA . ALA A 1 146 ? 28.743 -10.636 -33.020 1.00 92.81 146 ALA A CA 1
ATOM 1121 C C . ALA A 1 146 ? 29.276 -11.318 -34.290 1.00 92.81 146 ALA A C 1
ATOM 1123 O O . ALA A 1 146 ? 28.670 -12.267 -34.796 1.00 92.81 146 ALA A O 1
ATOM 1124 N N . PHE A 1 147 ? 30.414 -10.858 -34.802 1.00 95.56 147 PHE A N 1
ATOM 1125 C CA . PHE A 1 147 ? 31.030 -11.384 -36.017 1.00 95.56 147 PHE A CA 1
ATOM 1126 C C . PHE A 1 147 ? 32.504 -11.703 -35.814 1.00 95.56 147 PHE A C 1
ATOM 1128 O O . PHE A 1 147 ? 33.183 -11.121 -34.966 1.00 95.56 147 PHE A O 1
ATOM 1135 N N . TYR A 1 148 ? 33.014 -12.589 -36.659 1.00 96.31 148 TYR A N 1
ATOM 1136 C CA . TYR A 1 148 ? 34.432 -12.763 -36.873 1.00 96.31 148 TYR A CA 1
ATOM 1137 C C . TYR A 1 148 ? 34.699 -12.981 -38.364 1.00 96.31 148 TYR A C 1
ATOM 1139 O O . TYR A 1 148 ? 34.440 -14.048 -38.924 1.00 96.31 148 TYR A O 1
ATOM 1147 N N . TYR A 1 149 ? 35.235 -11.937 -39.004 1.00 96.38 149 TYR A N 1
ATOM 1148 C CA . TYR A 1 149 ? 35.450 -11.879 -40.453 1.00 96.38 149 TYR A CA 1
ATOM 1149 C C . TYR A 1 149 ? 34.133 -11.982 -41.265 1.00 96.38 149 TYR A C 1
ATOM 1151 O O . TYR A 1 149 ? 33.942 -12.922 -42.052 1.00 96.38 149 TYR A O 1
ATOM 1159 N N . PRO A 1 150 ? 33.183 -11.041 -41.074 1.00 97.12 150 PRO A N 1
ATOM 1160 C CA . PRO A 1 150 ? 32.001 -10.966 -41.925 1.00 97.12 150 PRO A CA 1
ATOM 1161 C C . PRO A 1 150 ? 32.440 -10.640 -43.356 1.00 97.12 150 PRO A C 1
ATOM 1163 O O . PRO A 1 150 ? 33.208 -9.704 -43.546 1.00 97.12 150 PRO A O 1
ATOM 1166 N N . ASN A 1 151 ? 31.993 -11.414 -44.344 1.00 95.44 151 ASN A N 1
ATOM 1167 C CA . ASN A 1 151 ? 32.442 -11.269 -45.733 1.00 95.44 151 ASN A CA 1
ATOM 1168 C C . ASN A 1 151 ? 31.271 -10.923 -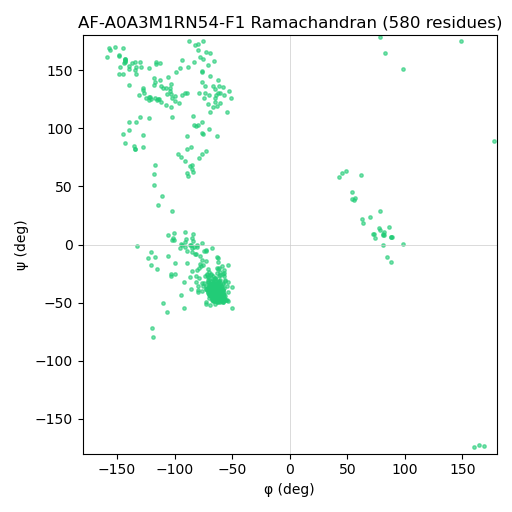46.658 1.00 95.44 151 ASN A C 1
ATOM 1170 O O . ASN A 1 151 ? 31.066 -9.754 -46.957 1.00 95.44 151 ASN A O 1
ATOM 1174 N N . GLY A 1 152 ? 30.469 -11.912 -47.058 1.00 94.56 152 GLY A N 1
ATOM 1175 C CA . GLY A 1 152 ? 29.302 -11.689 -47.911 1.00 94.56 152 GLY A CA 1
ATOM 1176 C C . GLY A 1 152 ? 28.122 -11.084 -47.150 1.00 94.56 152 GLY A C 1
ATOM 1177 O O . GLY A 1 152 ? 27.825 -11.495 -46.023 1.00 94.56 152 GLY A O 1
ATOM 1178 N N . VAL A 1 153 ? 27.427 -10.146 -47.794 1.00 96.19 153 VAL A N 1
ATOM 1179 C CA . VAL A 1 153 ? 26.204 -9.516 -47.288 1.00 96.19 153 VAL A CA 1
ATOM 1180 C C . VAL A 1 153 ? 25.117 -9.625 -48.349 1.00 96.19 153 VAL A C 1
ATOM 1182 O O . VAL A 1 153 ? 25.371 -9.361 -49.518 1.00 96.19 153 VAL A O 1
ATOM 1185 N N . ALA A 1 154 ? 23.908 -10.013 -47.957 1.00 94.62 154 ALA A N 1
ATOM 1186 C CA . ALA A 1 154 ? 22.751 -10.052 -48.844 1.00 94.62 154 ALA A CA 1
ATOM 1187 C C . ALA A 1 154 ? 21.505 -9.559 -48.113 1.00 94.62 154 ALA A C 1
ATOM 1189 O O . ALA A 1 154 ? 21.411 -9.674 -46.892 1.00 94.62 154 ALA A O 1
ATOM 1190 N N . ILE A 1 155 ? 20.543 -9.023 -48.858 1.00 91.69 155 ILE A N 1
ATOM 1191 C CA . ILE A 1 155 ? 19.273 -8.547 -48.307 1.00 91.69 155 ILE A CA 1
ATOM 1192 C C . ILE A 1 155 ? 18.146 -9.194 -49.091 1.00 91.69 155 ILE A C 1
ATOM 1194 O O . ILE A 1 155 ? 18.203 -9.262 -50.320 1.00 91.69 155 ILE A O 1
ATOM 1198 N N . ASP A 1 156 ? 17.151 -9.720 -48.382 1.00 85.06 156 ASP A N 1
ATOM 1199 C CA . ASP A 1 156 ? 15.967 -10.280 -49.023 1.00 85.06 156 ASP A CA 1
ATOM 1200 C C . ASP A 1 156 ? 14.942 -9.197 -49.401 1.00 85.06 156 ASP A C 1
ATOM 1202 O O . ASP A 1 156 ? 15.049 -8.027 -49.034 1.00 85.06 156 ASP A O 1
ATOM 1206 N N . ALA A 1 157 ? 13.904 -9.593 -50.138 1.00 79.31 157 ALA A N 1
ATOM 1207 C CA . ALA A 1 157 ? 12.833 -8.686 -50.556 1.00 79.31 157 ALA A CA 1
ATOM 1208 C C . ALA A 1 157 ? 12.015 -8.097 -49.386 1.00 79.31 157 ALA A C 1
ATOM 1210 O O . ALA A 1 157 ? 11.207 -7.197 -49.601 1.00 79.31 157 ALA A O 1
ATOM 1211 N N . HIS A 1 158 ? 12.191 -8.609 -48.167 1.00 73.06 158 HIS A N 1
ATOM 1212 C CA . HIS A 1 158 ? 11.540 -8.131 -46.950 1.00 73.06 158 HIS A CA 1
ATOM 1213 C C . HIS A 1 158 ? 12.471 -7.256 -46.095 1.00 73.06 158 HIS A C 1
ATOM 1215 O O . HIS A 1 158 ? 12.097 -6.872 -44.987 1.00 73.06 158 HIS A O 1
ATOM 1221 N N . GLY A 1 159 ? 13.671 -6.937 -46.591 1.00 78.50 159 GLY A N 1
ATOM 1222 C CA . GLY A 1 159 ? 14.648 -6.109 -45.890 1.00 78.50 159 GLY A CA 1
ATOM 1223 C C . GLY A 1 159 ? 15.403 -6.841 -44.778 1.00 78.50 159 GLY A C 1
ATOM 1224 O O . GLY A 1 159 ? 16.038 -6.191 -43.945 1.00 78.50 159 GLY A O 1
ATOM 1225 N N . ALA A 1 160 ? 15.349 -8.176 -44.717 1.00 87.81 160 ALA A N 1
ATOM 1226 C CA . ALA A 1 160 ? 16.171 -8.941 -43.790 1.00 87.81 160 ALA A CA 1
ATOM 1227 C C . ALA A 1 160 ? 17.601 -9.067 -44.326 1.00 87.81 160 ALA A C 1
ATOM 1229 O O . ALA A 1 160 ? 17.832 -9.466 -45.467 1.00 87.81 160 ALA A O 1
ATOM 1230 N N . LEU A 1 161 ? 18.563 -8.752 -43.466 1.00 92.38 161 LEU A N 1
ATOM 1231 C CA . LEU A 1 161 ? 19.991 -8.784 -43.737 1.00 92.38 161 LEU A CA 1
ATOM 1232 C C . LEU A 1 161 ? 20.561 -10.171 -43.422 1.00 92.38 161 LEU A C 1
ATOM 1234 O O . LEU A 1 161 ? 20.384 -10.696 -42.326 1.00 92.38 161 LEU A O 1
ATOM 1238 N N . TYR A 1 162 ? 21.310 -10.740 -44.355 1.00 96.12 162 TYR A N 1
ATOM 1239 C CA . TYR A 1 162 ? 22.032 -11.996 -44.217 1.00 96.12 162 TYR A CA 1
ATOM 1240 C C . TYR A 1 162 ? 23.527 -11.716 -44.290 1.00 96.12 162 TYR A C 1
ATOM 1242 O O . TYR A 1 162 ? 24.006 -11.120 -45.253 1.00 96.12 162 TYR A O 1
ATOM 1250 N N . VAL A 1 163 ? 24.267 -12.156 -43.276 1.00 97.62 163 VAL A N 1
ATOM 1251 C CA . VAL A 1 163 ? 25.713 -11.945 -43.173 1.00 97.62 163 VAL A CA 1
ATOM 1252 C C . VAL A 1 163 ? 26.419 -13.288 -43.106 1.00 97.62 163 VAL A C 1
ATOM 1254 O O . VAL A 1 163 ? 26.129 -14.104 -42.225 1.00 97.62 163 VAL A O 1
ATOM 1257 N N . ALA A 1 164 ? 27.370 -13.502 -44.013 1.00 97.19 164 ALA A N 1
ATOM 1258 C CA . ALA A 1 164 ? 28.287 -14.629 -43.961 1.00 97.19 164 ALA A CA 1
ATOM 1259 C C . ALA A 1 164 ? 29.413 -14.339 -42.963 1.00 97.19 164 ALA A C 1
ATOM 1261 O O . ALA A 1 164 ? 30.341 -13.579 -43.240 1.00 97.19 164 ALA A O 1
ATOM 1262 N N . ASP A 1 165 ? 29.310 -14.947 -41.785 1.00 96.06 165 ASP A N 1
ATOM 1263 C CA . ASP A 1 165 ? 30.264 -14.828 -40.687 1.00 96.06 165 ASP A CA 1
ATOM 1264 C C . ASP A 1 165 ? 31.342 -15.912 -40.846 1.00 96.06 165 ASP A C 1
ATOM 1266 O O . ASP A 1 165 ? 31.241 -17.020 -40.309 1.00 96.06 165 ASP A O 1
ATOM 1270 N N . THR A 1 166 ? 32.319 -15.607 -41.704 1.00 94.75 166 THR A N 1
ATOM 1271 C CA . THR A 1 166 ? 33.174 -16.593 -42.384 1.00 94.75 166 THR A CA 1
ATOM 1272 C C . THR A 1 166 ? 33.952 -17.475 -41.417 1.00 94.75 166 THR A C 1
ATOM 1274 O O . THR A 1 166 ? 33.953 -18.698 -41.565 1.00 94.75 166 THR A O 1
ATOM 1277 N N . ILE A 1 167 ? 34.603 -16.879 -40.412 1.00 96.12 167 ILE A N 1
ATOM 1278 C CA . ILE A 1 167 ? 35.451 -17.639 -39.482 1.00 96.12 167 ILE A CA 1
ATOM 1279 C C . ILE A 1 167 ? 34.616 -18.327 -38.399 1.00 96.12 167 ILE A C 1
ATOM 1281 O O . ILE A 1 167 ? 35.031 -19.346 -37.853 1.00 96.12 167 ILE A O 1
ATOM 1285 N N . ASN A 1 168 ? 33.406 -17.840 -38.128 1.00 95.69 168 ASN A N 1
ATOM 1286 C CA . ASN A 1 168 ? 32.462 -18.533 -37.252 1.00 95.69 168 ASN A CA 1
ATOM 1287 C C . ASN A 1 168 ? 31.643 -19.618 -37.977 1.00 95.69 168 ASN A C 1
ATOM 1289 O O . ASN A 1 168 ? 30.786 -20.238 -37.349 1.00 95.69 168 ASN A O 1
ATOM 1293 N N . HIS A 1 169 ? 31.894 -19.861 -39.269 1.00 95.81 169 HIS A N 1
ATOM 1294 C CA . HIS A 1 169 ? 31.263 -20.915 -40.073 1.00 95.81 169 HIS A CA 1
ATOM 1295 C C . HIS A 1 169 ? 29.725 -20.878 -40.064 1.00 95.81 169 HIS A C 1
ATOM 1297 O O . HIS A 1 169 ? 29.068 -21.919 -39.999 1.00 95.81 169 HIS A O 1
ATOM 1303 N N . ARG A 1 170 ? 29.131 -19.679 -40.112 1.00 95.44 170 ARG A N 1
ATOM 1304 C CA . ARG A 1 170 ? 27.671 -19.511 -40.048 1.00 95.44 170 ARG A CA 1
ATOM 1305 C C . ARG A 1 170 ? 27.162 -18.383 -40.936 1.00 95.44 170 ARG A C 1
ATOM 1307 O O . ARG A 1 170 ? 27.885 -17.440 -41.245 1.00 95.44 170 ARG A O 1
ATOM 1314 N N . ILE A 1 171 ? 25.874 -18.452 -41.263 1.00 96.38 171 ILE A N 1
ATOM 1315 C CA . ILE A 1 171 ? 25.110 -17.318 -41.786 1.00 96.38 171 ILE A CA 1
ATOM 1316 C C . ILE A 1 171 ? 24.240 -16.780 -40.657 1.00 96.38 171 ILE A C 1
ATOM 1318 O O . ILE A 1 171 ? 23.520 -17.543 -40.011 1.00 96.38 171 ILE A O 1
ATOM 1322 N N . GLN A 1 172 ? 24.293 -15.473 -40.421 1.00 93.94 172 GLN A N 1
ATOM 1323 C CA . GLN A 1 172 ? 23.408 -14.803 -39.475 1.00 93.94 172 GLN A CA 1
ATOM 1324 C C . GLN A 1 172 ? 22.363 -13.989 -40.228 1.00 93.94 172 GLN A C 1
ATOM 1326 O O . GLN A 1 172 ? 22.708 -13.203 -41.107 1.00 93.94 172 GLN A O 1
ATOM 1331 N N . ARG A 1 173 ? 21.090 -14.186 -39.873 1.00 92.88 173 ARG A N 1
ATOM 1332 C CA . ARG A 1 173 ? 19.961 -13.412 -40.393 1.00 92.88 173 ARG A CA 1
ATOM 1333 C C . ARG A 1 173 ? 19.530 -12.377 -39.361 1.00 92.88 173 ARG A C 1
ATOM 1335 O O . ARG A 1 173 ? 19.197 -12.739 -38.235 1.00 92.88 173 ARG A O 1
ATOM 1342 N N . PHE A 1 174 ? 19.465 -11.124 -39.778 1.00 85.12 174 PHE A N 1
ATOM 1343 C CA . PHE A 1 174 ? 18.995 -9.986 -39.006 1.00 85.12 174 PHE A CA 1
ATOM 1344 C C . PHE A 1 174 ? 17.729 -9.442 -39.651 1.00 85.12 174 PHE A C 1
ATOM 1346 O O . PHE A 1 174 ? 17.714 -9.087 -40.824 1.00 85.12 174 PHE A O 1
ATOM 1353 N N . THR A 1 175 ? 16.657 -9.364 -38.878 1.00 75.31 175 THR A N 1
ATOM 1354 C CA . THR A 1 175 ? 15.432 -8.680 -39.286 1.00 75.31 175 THR A CA 1
ATOM 1355 C C . THR A 1 175 ? 15.390 -7.339 -38.579 1.00 75.31 175 THR A C 1
ATOM 1357 O O . THR A 1 175 ? 15.334 -7.299 -37.347 1.00 75.31 175 THR A O 1
ATOM 1360 N N . PHE A 1 176 ? 15.400 -6.246 -39.340 1.00 66.50 176 PHE A N 1
ATOM 1361 C CA . PHE A 1 176 ? 15.054 -4.939 -38.796 1.00 66.50 176 PHE A CA 1
ATOM 1362 C C . PHE A 1 176 ? 13.561 -4.963 -38.503 1.00 66.50 176 PHE A C 1
ATOM 1364 O O . PHE A 1 176 ? 12.747 -4.867 -39.413 1.00 66.50 176 PHE A O 1
ATOM 1371 N N . SER A 1 177 ? 13.195 -5.188 -37.243 1.00 60.16 177 SER A N 1
ATOM 1372 C CA . SER A 1 177 ? 11.790 -5.158 -36.855 1.00 60.16 177 SER A CA 1
ATOM 1373 C C . SER A 1 177 ? 11.298 -3.710 -37.009 1.00 60.16 177 SER A C 1
ATOM 1375 O O . SER A 1 177 ? 11.841 -2.838 -36.324 1.00 60.16 177 SER A O 1
ATOM 1377 N N . PRO A 1 178 ? 10.310 -3.415 -37.878 1.00 63.41 178 PRO A N 1
ATOM 1378 C CA . PRO A 1 178 ? 9.781 -2.060 -38.056 1.00 63.41 178 PRO A CA 1
ATOM 1379 C C . PRO A 1 178 ? 9.396 -1.358 -36.731 1.00 63.41 178 PRO A C 1
ATOM 1381 O O . PRO A 1 178 ? 9.708 -0.176 -36.582 1.00 63.41 178 PRO A O 1
ATOM 1384 N N . PRO A 1 179 ? 8.849 -2.059 -35.710 1.00 67.00 179 PRO A N 1
ATOM 1385 C CA . PRO A 1 179 ? 8.647 -1.507 -34.366 1.00 67.00 179 PRO A CA 1
ATOM 1386 C C . PRO A 1 179 ? 9.889 -0.894 -33.694 1.00 67.00 179 PRO A C 1
ATOM 1388 O O . PRO A 1 179 ? 9.764 0.064 -32.932 1.00 67.00 179 PRO A O 1
ATOM 1391 N N . VAL A 1 180 ? 11.094 -1.411 -33.959 1.00 72.94 180 VAL A N 1
ATOM 1392 C CA . VAL A 1 180 ? 12.343 -0.908 -33.358 1.00 72.94 180 VAL A CA 1
ATOM 1393 C C . VAL A 1 180 ? 12.767 0.419 -33.994 1.00 72.94 180 VAL A C 1
ATOM 1395 O O . VAL A 1 180 ? 13.229 1.306 -33.284 1.00 72.94 180 VAL A O 1
ATOM 1398 N N . ALA A 1 181 ? 12.544 0.606 -35.298 1.00 76.81 181 ALA A N 1
ATOM 1399 C CA . ALA A 1 181 ? 12.830 1.877 -35.968 1.00 76.81 181 ALA A CA 1
ATOM 1400 C C . ALA A 1 181 ? 11.934 3.005 -35.426 1.00 76.81 181 ALA A C 1
ATOM 1402 O O . ALA A 1 181 ? 12.426 4.053 -35.007 1.00 76.81 181 ALA A O 1
ATOM 1403 N N . TYR A 1 182 ? 10.629 2.744 -35.313 1.00 81.31 182 TYR A N 1
ATOM 1404 C CA . TYR A 1 182 ? 9.686 3.669 -34.682 1.00 81.31 182 TYR A CA 1
ATOM 1405 C C . TYR A 1 182 ? 10.022 3.946 -33.206 1.00 81.31 182 TYR A C 1
ATOM 1407 O O . TYR A 1 182 ? 9.833 5.062 -32.718 1.00 81.31 182 TYR A O 1
ATOM 1415 N N . LEU A 1 183 ? 10.563 2.964 -32.477 1.00 85.19 183 LEU A N 1
ATOM 1416 C CA . LEU A 1 183 ? 11.046 3.178 -31.111 1.00 85.19 183 LEU A CA 1
ATOM 1417 C C . LEU A 1 183 ? 12.167 4.217 -31.056 1.00 85.19 183 LEU A C 1
ATOM 1419 O O . LEU A 1 183 ? 12.110 5.128 -30.227 1.00 85.19 183 LEU A O 1
ATOM 1423 N N . GLU A 1 184 ? 13.174 4.073 -31.916 1.00 83.94 184 GLU A N 1
ATOM 1424 C CA . GLU A 1 184 ? 14.334 4.964 -31.969 1.00 83.94 184 GLU A CA 1
ATOM 1425 C C . GLU A 1 184 ? 13.961 6.379 -32.415 1.00 83.94 184 GLU A C 1
ATOM 1427 O O . GLU A 1 184 ? 14.393 7.350 -31.791 1.00 83.94 184 GLU A O 1
ATOM 1432 N N . GLU A 1 185 ? 13.122 6.511 -33.445 1.00 86.12 185 GLU A N 1
ATOM 1433 C CA . GLU A 1 185 ? 12.587 7.805 -33.882 1.00 86.12 185 GLU A CA 1
ATOM 1434 C C . GLU A 1 185 ? 11.795 8.490 -32.768 1.00 86.12 185 GLU A C 1
ATOM 1436 O O . GLU A 1 185 ? 12.006 9.673 -32.489 1.00 86.12 185 GLU A O 1
ATOM 1441 N N . GLY A 1 186 ? 10.959 7.734 -32.051 1.00 89.38 186 GLY A N 1
ATOM 1442 C CA . GLY A 1 186 ? 10.215 8.280 -30.926 1.00 89.38 186 GLY A CA 1
ATOM 1443 C C . GLY A 1 186 ? 11.123 8.755 -29.787 1.00 89.38 186 GLY A C 1
ATOM 1444 O O . GLY A 1 186 ? 10.878 9.815 -29.213 1.00 89.38 186 GLY A O 1
ATOM 1445 N N . TRP A 1 187 ? 12.228 8.055 -29.494 1.00 87.44 187 TRP A N 1
ATOM 1446 C CA . TRP A 1 187 ? 13.203 8.523 -28.497 1.00 87.44 187 TRP A CA 1
ATOM 1447 C C . TRP A 1 187 ? 13.961 9.776 -28.941 1.00 87.44 187 TRP A C 1
ATOM 1449 O O . TRP A 1 187 ? 14.220 10.641 -28.101 1.00 87.44 187 TRP A O 1
ATOM 1459 N N . LYS A 1 188 ? 14.273 9.919 -30.235 1.00 88.88 188 LYS A N 1
ATOM 1460 C CA . LYS A 1 188 ? 14.859 11.154 -30.784 1.00 88.88 188 LYS A CA 1
ATOM 1461 C C . LYS A 1 188 ? 13.899 12.336 -30.624 1.00 88.88 188 LYS A C 1
ATOM 1463 O O . LYS A 1 188 ? 14.294 13.362 -30.071 1.00 88.88 188 LYS A O 1
ATOM 1468 N N . ALA A 1 189 ? 12.632 12.168 -31.006 1.00 88.69 189 ALA A N 1
ATOM 1469 C CA . ALA A 1 189 ? 11.597 13.190 -30.832 1.00 88.69 189 ALA A CA 1
ATOM 1470 C C . ALA A 1 189 ? 11.385 13.550 -29.350 1.00 88.69 189 ALA A C 1
ATOM 1472 O O . ALA A 1 189 ? 11.272 14.720 -28.987 1.00 88.69 189 ALA A O 1
ATOM 1473 N N . TYR A 1 190 ? 11.410 12.554 -28.460 1.00 90.06 190 TYR A N 1
ATOM 1474 C CA . TYR A 1 190 ? 11.284 12.759 -27.019 1.00 90.06 190 TYR A CA 1
ATOM 1475 C C . TYR A 1 190 ? 12.423 13.617 -26.448 1.00 90.06 190 TYR A C 1
ATOM 1477 O O . TYR A 1 190 ? 12.180 14.525 -25.655 1.00 90.06 190 TYR A O 1
ATOM 1485 N N . GLN A 1 191 ? 13.668 13.358 -26.862 1.00 88.81 191 GLN A N 1
ATOM 1486 C CA . GLN A 1 191 ? 14.834 14.143 -26.439 1.00 88.81 191 GLN A CA 1
ATOM 1487 C C . GLN A 1 191 ? 14.812 15.575 -26.987 1.00 88.81 191 GLN A C 1
ATOM 1489 O O . GLN A 1 191 ? 15.274 16.489 -26.307 1.00 88.81 191 GLN A O 1
ATOM 1494 N N . ALA A 1 192 ? 14.230 15.778 -28.170 1.00 88.75 192 ALA A N 1
ATOM 1495 C CA . ALA A 1 192 ? 13.988 17.101 -28.742 1.00 88.75 192 ALA A CA 1
ATOM 1496 C C . ALA A 1 192 ? 12.846 17.875 -28.044 1.00 88.75 192 ALA A C 1
ATOM 1498 O O . ALA A 1 192 ? 12.620 19.044 -28.345 1.00 88.75 192 ALA A O 1
ATOM 1499 N N . GLY A 1 193 ? 12.130 17.252 -27.097 1.00 86.62 193 GLY A N 1
ATOM 1500 C CA . GLY A 1 193 ? 10.970 17.840 -26.418 1.00 86.62 193 GLY A CA 1
ATOM 1501 C C . GLY A 1 193 ? 9.669 17.761 -27.226 1.00 86.62 193 GLY A C 1
ATOM 1502 O O . GLY A 1 193 ? 8.650 18.325 -26.827 1.00 86.62 193 GLY A O 1
ATOM 1503 N N . GLU A 1 194 ? 9.668 17.036 -28.343 1.00 90.75 194 GLU A N 1
ATOM 1504 C CA . GLU A 1 194 ? 8.532 16.876 -29.250 1.00 90.75 194 GLU A CA 1
ATOM 1505 C C . GLU A 1 194 ? 7.661 15.676 -28.839 1.00 90.75 194 GLU A C 1
ATOM 1507 O O . GLU A 1 194 ? 7.473 14.708 -29.577 1.00 90.75 194 GLU A O 1
ATOM 1512 N N . TYR A 1 195 ? 7.098 15.733 -27.628 1.00 86.94 195 TYR A N 1
ATOM 1513 C CA . TYR A 1 195 ? 6.413 14.594 -26.997 1.00 86.94 195 TYR A CA 1
ATOM 1514 C C . TYR A 1 195 ? 5.244 14.020 -27.813 1.00 86.94 195 TYR A C 1
ATOM 1516 O O . TYR A 1 195 ? 5.029 12.811 -27.804 1.00 86.94 195 TYR A O 1
ATOM 1524 N N . ARG A 1 196 ? 4.511 14.854 -28.565 1.00 86.81 196 ARG A N 1
ATOM 1525 C CA . ARG A 1 196 ? 3.413 14.385 -29.431 1.00 86.81 196 ARG A CA 1
ATOM 1526 C C . ARG A 1 196 ? 3.907 13.522 -30.588 1.00 86.81 196 ARG A C 1
ATOM 1528 O O . ARG A 1 196 ? 3.263 12.528 -30.910 1.00 86.81 196 ARG A O 1
ATOM 1535 N N . GLN A 1 197 ? 5.033 13.894 -31.194 1.00 87.69 197 GLN A N 1
ATOM 1536 C CA . GLN A 1 197 ? 5.641 13.101 -32.260 1.00 87.69 197 GLN A CA 1
ATOM 1537 C C . GLN A 1 197 ? 6.198 11.800 -31.683 1.00 87.69 197 GLN A C 1
ATOM 1539 O O . GLN A 1 197 ? 5.926 10.733 -32.222 1.00 87.69 197 GLN A O 1
ATOM 1544 N N . ALA A 1 198 ? 6.863 11.865 -30.523 1.00 90.62 198 ALA A N 1
ATOM 1545 C CA . ALA A 1 198 ? 7.351 10.679 -29.819 1.00 90.62 198 ALA A CA 1
ATOM 1546 C C . ALA A 1 198 ? 6.238 9.655 -29.539 1.00 90.62 198 ALA A C 1
ATOM 1548 O O . ALA A 1 198 ? 6.389 8.474 -29.850 1.00 90.62 198 ALA A O 1
ATOM 1549 N N . ILE A 1 199 ? 5.096 10.122 -29.019 1.00 90.88 199 ILE A N 1
ATOM 1550 C CA . ILE A 1 199 ? 3.904 9.293 -28.800 1.00 90.88 199 ILE A CA 1
ATOM 1551 C C . ILE A 1 199 ? 3.420 8.687 -30.122 1.00 90.88 199 ILE A C 1
ATOM 1553 O O . ILE A 1 199 ? 3.164 7.491 -30.162 1.00 90.88 199 ILE A O 1
ATOM 1557 N N . ALA A 1 200 ? 3.332 9.466 -31.204 1.00 89.94 200 ALA A N 1
ATOM 1558 C CA . ALA A 1 200 ? 2.886 8.961 -32.503 1.00 89.94 200 ALA A CA 1
ATOM 1559 C C . ALA A 1 200 ? 3.792 7.842 -33.047 1.00 89.94 200 ALA A C 1
ATOM 1561 O O . ALA A 1 200 ? 3.284 6.802 -33.462 1.00 89.94 200 ALA A O 1
ATOM 1562 N N . HIS A 1 201 ? 5.119 8.006 -32.984 1.00 89.31 201 HIS A N 1
ATOM 1563 C CA . HIS A 1 201 ? 6.053 6.958 -33.403 1.00 89.31 201 HIS A CA 1
ATOM 1564 C C . HIS A 1 201 ? 5.880 5.686 -32.560 1.00 89.31 201 HIS A C 1
ATOM 1566 O O . HIS A 1 201 ? 5.766 4.594 -33.108 1.00 89.31 201 HIS A O 1
ATOM 1572 N N . TRP A 1 202 ? 5.782 5.795 -31.235 1.00 91.94 202 TRP A N 1
ATOM 1573 C CA . TRP A 1 202 ? 5.605 4.613 -30.386 1.00 91.94 202 TRP A CA 1
ATOM 1574 C C . TRP A 1 202 ? 4.229 3.954 -30.513 1.00 91.94 202 TRP A C 1
ATOM 1576 O O . TRP A 1 202 ? 4.137 2.737 -30.362 1.00 91.94 202 TRP A O 1
ATOM 1586 N N . THR A 1 203 ? 3.178 4.709 -30.833 1.00 89.81 203 THR A N 1
ATOM 1587 C CA . THR A 1 203 ? 1.869 4.143 -31.185 1.00 89.81 203 THR A CA 1
ATOM 1588 C C . THR A 1 203 ? 1.959 3.355 -32.487 1.00 89.81 203 THR A C 1
ATOM 1590 O O . THR A 1 203 ? 1.570 2.194 -32.500 1.00 89.81 203 THR A O 1
ATOM 1593 N N . ASN A 1 204 ? 2.590 3.908 -33.529 1.00 85.94 204 ASN A N 1
ATOM 1594 C CA . ASN A 1 204 ? 2.822 3.184 -34.784 1.00 85.94 204 ASN A CA 1
ATOM 1595 C C . ASN A 1 204 ? 3.636 1.896 -34.555 1.00 85.94 204 ASN A C 1
ATOM 1597 O O . ASN A 1 204 ? 3.363 0.868 -35.171 1.00 85.94 204 ASN A O 1
ATOM 1601 N N . ALA A 1 205 ? 4.606 1.916 -33.632 1.00 82.25 205 ALA A N 1
ATOM 1602 C CA . ALA A 1 205 ? 5.349 0.716 -33.245 1.00 82.25 205 ALA A CA 1
ATOM 1603 C C . ALA A 1 205 ? 4.445 -0.369 -32.630 1.00 82.25 205 ALA A C 1
ATOM 1605 O O . ALA A 1 205 ? 4.643 -1.551 -32.906 1.00 82.25 205 ALA A O 1
ATOM 1606 N N . LEU A 1 206 ? 3.462 0.022 -31.809 1.00 83.69 206 LEU A N 1
ATOM 1607 C CA . LEU A 1 206 ? 2.500 -0.896 -31.191 1.00 83.69 206 LEU A CA 1
ATOM 1608 C C . LEU A 1 206 ? 1.383 -1.342 -32.138 1.00 83.69 206 LEU A C 1
ATOM 1610 O O . LEU A 1 206 ? 0.875 -2.446 -31.972 1.00 83.69 206 LEU A O 1
ATOM 1614 N N . ASP A 1 207 ? 1.012 -0.528 -33.125 1.00 84.06 207 ASP A N 1
ATOM 1615 C CA . ASP A 1 207 ? 0.070 -0.934 -34.175 1.00 84.06 207 ASP A CA 1
ATOM 1616 C C . ASP A 1 207 ? 0.665 -2.052 -35.042 1.00 84.06 207 ASP A C 1
ATOM 1618 O O . ASP A 1 207 ? -0.046 -2.947 -35.499 1.00 84.06 207 ASP A O 1
ATOM 1622 N N . LEU A 1 208 ? 1.988 -2.025 -35.231 1.00 74.94 208 LEU A N 1
ATOM 1623 C CA . LEU A 1 208 ? 2.737 -3.048 -35.958 1.00 74.94 208 LEU A CA 1
ATOM 1624 C C . LEU A 1 208 ? 3.004 -4.298 -35.112 1.00 74.94 208 LEU A C 1
ATOM 1626 O O . LEU A 1 208 ? 2.894 -5.413 -35.619 1.00 74.94 208 LEU A O 1
ATOM 1630 N N . ASP A 1 209 ? 3.349 -4.124 -33.836 1.00 74.12 209 ASP A N 1
ATOM 1631 C CA . ASP A 1 209 ? 3.494 -5.218 -32.875 1.00 74.12 209 ASP A CA 1
ATOM 1632 C C . ASP A 1 209 ? 2.926 -4.818 -31.500 1.00 74.12 209 ASP A C 1
ATOM 1634 O O . ASP A 1 209 ? 3.621 -4.202 -30.681 1.00 74.12 209 ASP A O 1
ATOM 1638 N N . PRO A 1 210 ? 1.681 -5.226 -31.186 1.00 81.88 210 PRO A N 1
ATOM 1639 C CA . PRO A 1 210 ? 1.044 -4.909 -29.908 1.00 81.88 210 PRO A CA 1
ATOM 1640 C C . PRO A 1 210 ? 1.780 -5.472 -28.682 1.00 81.88 210 PRO A C 1
ATOM 1642 O O . PRO A 1 210 ? 1.574 -4.991 -27.559 1.00 81.88 210 PRO A O 1
ATOM 1645 N N . MET A 1 211 ? 2.626 -6.489 -28.880 1.00 78.00 211 MET A N 1
ATOM 1646 C CA . MET A 1 211 ? 3.406 -7.156 -27.835 1.00 78.00 211 MET A CA 1
ATOM 1647 C C . MET A 1 211 ? 4.790 -6.521 -27.642 1.00 78.00 211 MET A C 1
ATOM 1649 O O . MET A 1 211 ? 5.521 -6.913 -26.726 1.00 78.00 211 MET A O 1
ATOM 1653 N N . PHE A 1 212 ? 5.140 -5.503 -28.437 1.00 83.81 212 PHE A N 1
ATOM 1654 C CA . PHE A 1 212 ? 6.416 -4.803 -28.361 1.00 83.81 212 PHE A CA 1
ATOM 1655 C C . PHE A 1 212 ? 6.507 -3.902 -27.119 1.00 83.81 212 PHE A C 1
ATOM 1657 O O . PHE A 1 212 ? 6.320 -2.680 -27.130 1.00 83.81 212 PHE A O 1
ATOM 1664 N N . TYR A 1 213 ? 6.824 -4.536 -25.992 1.00 79.81 213 TYR A N 1
ATOM 1665 C CA . TYR A 1 213 ? 6.876 -3.906 -24.676 1.00 79.81 213 TYR A CA 1
ATOM 1666 C C . TYR A 1 213 ? 7.823 -2.688 -24.547 1.00 79.81 213 TYR A C 1
ATOM 1668 O O . TYR A 1 213 ? 7.514 -1.836 -23.704 1.00 79.81 213 TYR A O 1
ATOM 1676 N N . PRO A 1 214 ? 8.922 -2.524 -25.327 1.00 82.94 214 PRO A N 1
ATOM 1677 C CA . PRO A 1 214 ? 9.760 -1.324 -25.259 1.00 82.94 214 PRO A CA 1
ATOM 1678 C C . PRO A 1 214 ? 9.039 -0.041 -25.696 1.00 82.94 214 PRO A C 1
ATOM 1680 O O . PRO A 1 214 ? 9.167 0.979 -25.018 1.00 82.94 214 PRO A O 1
ATOM 1683 N N . ALA A 1 215 ? 8.235 -0.085 -26.767 1.00 86.19 215 ALA A N 1
ATOM 1684 C CA . ALA A 1 215 ? 7.421 1.063 -27.189 1.00 86.19 215 ALA A CA 1
ATOM 1685 C C . ALA A 1 215 ? 6.314 1.361 -26.173 1.00 86.19 215 ALA A C 1
ATOM 1687 O O . ALA A 1 215 ? 6.055 2.517 -25.838 1.00 86.19 215 ALA A O 1
ATOM 1688 N N . ARG A 1 216 ? 5.736 0.307 -25.587 1.00 91.06 216 ARG A N 1
ATOM 1689 C CA . ARG A 1 216 ? 4.738 0.416 -24.515 1.00 91.06 216 ARG A CA 1
ATOM 1690 C C . ARG A 1 216 ? 5.289 1.116 -23.271 1.00 91.06 216 ARG A C 1
ATOM 1692 O O . ARG A 1 216 ? 4.632 1.986 -22.704 1.00 91.06 216 ARG A O 1
ATOM 1699 N N . TYR A 1 217 ? 6.517 0.777 -22.878 1.00 90.81 217 TYR A N 1
ATOM 1700 C CA . TYR A 1 217 ? 7.226 1.467 -21.801 1.00 90.81 217 TYR A CA 1
ATOM 1701 C C . TYR A 1 217 ? 7.465 2.941 -22.137 1.00 90.81 217 TYR A C 1
ATOM 1703 O O . TYR A 1 217 ? 7.210 3.805 -21.299 1.00 90.81 217 TYR A O 1
ATOM 1711 N N . ALA A 1 218 ? 7.930 3.226 -23.354 1.00 90.50 218 ALA A N 1
ATOM 1712 C CA . ALA A 1 218 ? 8.236 4.579 -23.800 1.00 90.50 218 ALA A CA 1
ATOM 1713 C C . ALA A 1 218 ? 6.989 5.488 -23.789 1.00 90.50 218 ALA A C 1
ATOM 1715 O O . ALA A 1 218 ? 7.037 6.592 -23.241 1.00 90.50 218 ALA A O 1
ATOM 1716 N N . LEU A 1 219 ? 5.836 4.980 -24.243 1.00 92.00 219 LEU A N 1
ATOM 1717 C CA . LEU A 1 219 ? 4.538 5.657 -24.112 1.00 92.00 219 LEU A CA 1
ATOM 1718 C C . LEU A 1 219 ? 4.177 5.955 -22.656 1.00 92.00 219 LEU A C 1
ATOM 1720 O O . LEU A 1 219 ? 3.811 7.086 -22.332 1.00 92.00 219 LEU A O 1
ATOM 1724 N N . GLY A 1 220 ? 4.343 4.978 -21.758 1.00 91.31 220 GLY A N 1
ATOM 1725 C CA . GLY A 1 220 ? 4.133 5.187 -20.324 1.00 91.31 220 GLY A CA 1
ATOM 1726 C C . GLY A 1 220 ? 5.010 6.312 -19.758 1.00 91.31 220 GLY A C 1
ATOM 1727 O O . GLY A 1 220 ? 4.554 7.100 -18.929 1.00 91.31 220 GLY A O 1
ATOM 1728 N N . VAL A 1 221 ? 6.255 6.438 -20.231 1.00 91.31 221 VAL A N 1
ATOM 1729 C CA . VAL A 1 221 ? 7.165 7.526 -19.836 1.00 91.31 221 VAL A CA 1
ATOM 1730 C C . VAL A 1 221 ? 6.683 8.884 -20.357 1.00 91.31 221 VAL A C 1
ATOM 1732 O O . VAL A 1 221 ? 6.640 9.833 -19.572 1.00 91.31 221 VAL A O 1
ATOM 1735 N N . ALA A 1 222 ? 6.271 8.994 -21.623 1.00 89.69 222 ALA A N 1
ATOM 1736 C CA . ALA A 1 222 ? 5.727 10.251 -22.150 1.00 89.69 222 ALA A CA 1
ATOM 1737 C C . ALA A 1 222 ? 4.448 10.691 -21.426 1.00 89.69 222 ALA A C 1
ATOM 1739 O O . ALA A 1 222 ? 4.337 11.851 -21.033 1.00 89.69 222 ALA A O 1
ATOM 1740 N N . LEU A 1 223 ? 3.524 9.767 -21.153 1.00 88.94 223 LEU A N 1
ATOM 1741 C CA . LEU A 1 223 ? 2.293 10.064 -20.410 1.00 88.94 223 LEU A CA 1
ATOM 1742 C C . LEU A 1 223 ? 2.573 10.529 -18.973 1.00 88.94 223 LEU A C 1
ATOM 1744 O O . LEU A 1 223 ? 1.877 11.401 -18.451 1.00 88.94 223 LEU A O 1
ATOM 1748 N N . LEU A 1 224 ? 3.621 9.994 -18.337 1.00 88.19 224 LEU A N 1
ATOM 1749 C CA . LEU A 1 224 ? 4.065 10.439 -17.015 1.00 88.19 224 LEU A CA 1
ATOM 1750 C C . LEU A 1 224 ? 4.556 11.897 -17.044 1.00 88.19 224 LEU A C 1
ATOM 1752 O O . LEU A 1 224 ? 4.281 12.641 -16.101 1.00 88.19 224 LEU A O 1
ATOM 1756 N N . HIS A 1 225 ? 5.224 12.314 -18.124 1.00 84.75 225 HIS A N 1
ATOM 1757 C CA . HIS A 1 225 ? 5.641 13.703 -18.344 1.00 84.75 225 HIS A CA 1
ATOM 1758 C C . HIS A 1 225 ? 4.468 14.647 -18.657 1.00 84.75 225 HIS A C 1
ATOM 1760 O O . HIS A 1 225 ? 4.491 15.793 -18.213 1.00 84.75 225 HIS A O 1
ATOM 1766 N N . GLU A 1 226 ? 3.415 14.173 -19.330 1.00 85.56 226 GLU A N 1
ATOM 1767 C CA . GLU A 1 226 ? 2.169 14.936 -19.538 1.00 85.56 226 GLU A CA 1
ATOM 1768 C C . GLU A 1 226 ? 1.287 15.040 -18.275 1.00 85.56 226 GLU A C 1
ATOM 1770 O O . GLU A 1 226 ? 0.264 15.723 -18.285 1.00 85.56 226 GLU A O 1
ATOM 1775 N N . GLY A 1 227 ? 1.652 14.365 -17.177 1.00 84.69 227 GLY A N 1
ATOM 1776 C CA . GLY A 1 227 ? 0.875 14.352 -15.932 1.00 84.69 227 GLY A CA 1
ATOM 1777 C C . GLY A 1 227 ? -0.295 13.360 -15.917 1.00 84.69 227 GLY A C 1
ATOM 1778 O O . GLY A 1 227 ? -1.079 13.341 -14.968 1.00 84.69 227 GLY A O 1
ATOM 1779 N N . LYS A 1 228 ? -0.408 12.487 -16.925 1.00 89.06 228 LYS A N 1
ATOM 1780 C CA . LYS A 1 228 ? -1.437 11.438 -17.023 1.00 89.06 228 LYS A CA 1
ATOM 1781 C C . LYS A 1 228 ? -1.015 10.182 -16.254 1.00 89.06 228 LYS A C 1
ATOM 1783 O O . LYS A 1 228 ? -0.771 9.116 -16.815 1.00 89.06 228 LYS A O 1
ATOM 1788 N N . TYR A 1 229 ? -0.905 10.303 -14.930 1.00 88.69 229 TYR A N 1
ATOM 1789 C CA . TYR A 1 229 ? -0.315 9.262 -14.074 1.00 88.69 229 TYR A CA 1
ATOM 1790 C C . TYR A 1 229 ? -1.101 7.943 -14.030 1.00 88.69 229 TYR A C 1
ATOM 1792 O O . TYR A 1 229 ? -0.509 6.893 -13.796 1.00 88.69 229 TYR A O 1
ATOM 1800 N N . ALA A 1 230 ? -2.426 7.972 -14.196 1.00 87.00 230 ALA A N 1
ATOM 1801 C CA . ALA A 1 230 ? -3.248 6.758 -14.191 1.00 87.00 230 ALA A CA 1
ATOM 1802 C C . ALA A 1 230 ? -3.043 5.939 -15.473 1.00 87.00 230 ALA A C 1
ATOM 1804 O O . ALA A 1 230 ? -2.726 4.757 -15.388 1.00 87.00 230 ALA A O 1
ATOM 1805 N N . GLU A 1 231 ? -3.121 6.594 -16.632 1.00 89.56 231 GLU A N 1
ATOM 1806 C CA . GLU A 1 231 ? -2.883 5.973 -17.939 1.00 89.56 231 GLU A CA 1
ATOM 1807 C C . GLU A 1 231 ? -1.450 5.432 -18.032 1.00 89.56 231 GLU A C 1
ATOM 1809 O O . GLU A 1 231 ? -1.246 4.268 -18.365 1.00 89.56 231 GLU A O 1
ATOM 1814 N N . ALA A 1 232 ? -0.446 6.215 -17.618 1.00 91.75 232 ALA A N 1
ATOM 1815 C CA . ALA A 1 232 ? 0.951 5.774 -17.601 1.00 91.75 232 ALA A CA 1
ATOM 1816 C C . ALA A 1 232 ? 1.161 4.458 -16.820 1.00 91.75 232 ALA A C 1
ATOM 1818 O O . ALA A 1 232 ? 1.975 3.619 -17.212 1.00 91.75 232 ALA A O 1
ATOM 1819 N N . ARG A 1 233 ? 0.414 4.246 -15.724 1.00 92.19 233 ARG A N 1
ATOM 1820 C CA . ARG A 1 233 ? 0.503 3.018 -14.916 1.00 92.19 233 ARG A CA 1
ATOM 1821 C C . ARG A 1 233 ? -0.003 1.792 -15.652 1.00 92.19 233 ARG A C 1
ATOM 1823 O O . ARG A 1 233 ? 0.606 0.740 -15.497 1.00 92.19 233 ARG A O 1
ATOM 1830 N N . GLU A 1 234 ? -1.061 1.920 -16.440 1.00 92.50 234 GLU A N 1
ATOM 1831 C CA . GLU A 1 234 ? -1.594 0.814 -17.235 1.00 92.50 234 GLU A CA 1
ATOM 1832 C C . GLU A 1 234 ? -0.558 0.330 -18.259 1.00 92.50 234 GLU A C 1
ATOM 1834 O O . GLU A 1 234 ? -0.283 -0.871 -18.366 1.00 92.50 234 GLU A O 1
ATOM 1839 N N . TYR A 1 235 ? 0.117 1.273 -18.927 1.00 91.44 235 TYR A N 1
ATOM 1840 C CA . TYR A 1 235 ? 1.228 0.970 -19.828 1.00 91.44 235 TYR A CA 1
ATOM 1841 C C . TYR A 1 235 ? 2.380 0.271 -19.094 1.00 91.44 235 TYR A C 1
ATOM 1843 O O . TYR A 1 235 ? 2.834 -0.775 -19.554 1.00 91.44 235 TYR A O 1
ATOM 1851 N N . PHE A 1 236 ? 2.805 0.757 -17.919 1.00 92.19 236 PHE A N 1
ATOM 1852 C CA . PHE A 1 236 ? 3.872 0.104 -17.144 1.00 92.19 236 PHE A CA 1
ATOM 1853 C C . PHE A 1 236 ? 3.487 -1.273 -16.594 1.00 92.19 236 PHE A C 1
ATOM 1855 O O . PHE A 1 236 ? 4.321 -2.179 -16.595 1.00 92.19 236 PHE A O 1
ATOM 1862 N N . GLN A 1 237 ? 2.249 -1.453 -16.131 1.00 92.06 237 GLN A N 1
ATOM 1863 C CA . GLN A 1 237 ? 1.742 -2.750 -15.678 1.00 92.06 237 GLN A CA 1
ATOM 1864 C C . GLN A 1 237 ? 1.754 -3.762 -16.819 1.00 92.06 237 GLN A C 1
ATOM 1866 O O . GLN A 1 237 ? 2.229 -4.882 -16.638 1.00 92.06 237 GLN A O 1
ATOM 1871 N N . THR A 1 238 ? 1.314 -3.341 -18.004 1.00 87.38 238 THR A N 1
ATOM 1872 C CA . THR A 1 238 ? 1.321 -4.196 -19.192 1.00 87.38 238 THR A CA 1
ATOM 1873 C C . THR A 1 238 ? 2.745 -4.480 -19.679 1.00 87.38 238 THR A C 1
ATOM 1875 O O . THR A 1 238 ? 3.064 -5.605 -20.042 1.00 87.38 238 THR A O 1
ATOM 1878 N N . THR A 1 239 ? 3.664 -3.511 -19.623 1.00 87.00 239 THR A N 1
ATOM 1879 C CA . THR A 1 239 ? 5.089 -3.775 -19.892 1.00 87.00 239 THR A CA 1
ATOM 1880 C C . THR A 1 239 ? 5.646 -4.835 -18.938 1.00 87.00 239 THR A C 1
ATOM 1882 O O . THR A 1 239 ? 6.384 -5.714 -19.372 1.00 87.00 239 THR A O 1
ATOM 1885 N N . LEU A 1 240 ? 5.304 -4.779 -17.647 1.00 86.88 240 LEU A N 1
ATOM 1886 C CA . LEU A 1 240 ? 5.796 -5.728 -16.644 1.00 86.88 240 LEU A CA 1
ATOM 1887 C C . LEU A 1 240 ? 5.149 -7.114 -16.746 1.00 86.88 240 LEU A C 1
ATOM 1889 O O . LEU A 1 240 ? 5.787 -8.086 -16.345 1.00 86.88 240 LEU A O 1
ATOM 1893 N N . SER A 1 241 ? 3.923 -7.229 -17.266 1.00 88.69 241 SER A N 1
ATOM 1894 C CA . SER A 1 241 ? 3.319 -8.537 -17.549 1.00 88.69 241 SER A CA 1
ATOM 1895 C C . SER A 1 241 ? 3.994 -9.222 -18.739 1.00 88.69 241 SER A C 1
ATOM 1897 O O . SER A 1 241 ? 4.209 -10.430 -18.697 1.00 88.69 241 SER A O 1
ATOM 1899 N N . LEU A 1 242 ? 4.392 -8.450 -19.756 1.00 76.94 242 LEU A N 1
ATOM 1900 C CA . LEU A 1 242 ? 5.121 -8.936 -20.932 1.00 76.94 242 LEU A CA 1
ATOM 1901 C C . LEU A 1 242 ? 6.605 -9.215 -20.638 1.00 76.94 242 LEU A C 1
ATOM 1903 O O . LEU A 1 242 ? 7.154 -10.213 -21.099 1.00 76.94 242 LEU A O 1
ATOM 1907 N N . ALA A 1 243 ? 7.256 -8.355 -19.851 1.00 78.50 243 ALA A N 1
ATOM 1908 C CA . ALA A 1 243 ? 8.673 -8.448 -19.503 1.00 78.50 243 ALA A CA 1
ATOM 1909 C C . ALA A 1 243 ? 8.900 -8.210 -17.993 1.00 78.50 243 ALA A C 1
ATOM 1911 O O . ALA A 1 243 ? 9.307 -7.118 -17.577 1.00 78.50 243 ALA A O 1
ATOM 1912 N N . PRO A 1 244 ? 8.713 -9.240 -17.141 1.00 80.00 244 PRO A N 1
ATOM 1913 C CA . PRO A 1 244 ? 8.817 -9.103 -15.681 1.00 80.00 244 PRO A CA 1
ATOM 1914 C C . PRO A 1 244 ? 10.190 -8.643 -15.167 1.00 80.00 244 PRO A C 1
ATOM 1916 O O . PRO A 1 244 ? 10.293 -8.084 -14.073 1.00 80.00 244 PRO A O 1
ATOM 1919 N N . HIS A 1 245 ? 11.244 -8.874 -15.955 1.00 72.12 245 HIS A N 1
ATOM 1920 C CA . HIS A 1 245 ? 12.630 -8.507 -15.657 1.00 72.12 245 HIS A CA 1
ATOM 1921 C C . HIS A 1 245 ? 12.956 -7.034 -15.977 1.00 72.12 245 HIS A C 1
ATOM 1923 O O . HIS A 1 245 ? 14.024 -6.549 -15.604 1.00 72.12 245 HIS A O 1
ATOM 1929 N N . TYR A 1 246 ? 12.050 -6.291 -16.625 1.00 77.38 246 TYR A N 1
ATOM 1930 C CA . TYR A 1 246 ? 12.274 -4.899 -17.021 1.00 77.38 246 TYR A CA 1
ATOM 1931 C C . TYR A 1 246 ? 12.098 -3.930 -15.836 1.00 77.38 246 TYR A C 1
ATOM 1933 O O . TYR A 1 246 ? 11.103 -3.213 -15.698 1.00 77.38 246 TYR A O 1
ATOM 1941 N N . GLY A 1 247 ? 13.091 -3.912 -14.939 1.00 71.38 247 GLY A N 1
ATOM 1942 C CA . GLY A 1 247 ? 13.044 -3.187 -13.662 1.00 71.38 247 GLY A CA 1
ATOM 1943 C C . GLY A 1 247 ? 12.799 -1.676 -13.779 1.00 71.38 247 GLY A C 1
ATOM 1944 O O . GLY A 1 247 ? 12.218 -1.077 -12.871 1.00 71.38 247 GLY A O 1
ATOM 1945 N N . GLN A 1 248 ? 13.158 -1.064 -14.912 1.00 79.56 248 GLN A N 1
ATOM 1946 C CA . GLN A 1 248 ? 12.930 0.361 -15.168 1.00 79.56 248 GLN A CA 1
ATOM 1947 C C . GLN A 1 248 ? 11.434 0.721 -15.192 1.00 79.56 248 GLN A C 1
ATOM 1949 O O . GLN A 1 248 ? 11.045 1.738 -14.615 1.00 79.56 248 GLN A O 1
ATOM 1954 N N . ALA A 1 249 ? 10.574 -0.137 -15.758 1.00 83.06 249 ALA A N 1
ATOM 1955 C CA . ALA A 1 249 ? 9.123 0.078 -15.749 1.00 83.06 249 ALA A CA 1
ATOM 1956 C C . ALA A 1 249 ? 8.547 0.048 -14.327 1.00 83.06 249 ALA A C 1
ATOM 1958 O O . ALA A 1 249 ? 7.701 0.871 -13.983 1.00 83.06 249 ALA A O 1
ATOM 1959 N N . ARG A 1 250 ? 9.059 -0.835 -13.457 1.00 86.62 250 ARG A N 1
ATOM 1960 C CA . ARG A 1 250 ? 8.636 -0.913 -12.048 1.00 86.62 250 ARG A CA 1
ATOM 1961 C C . ARG A 1 250 ? 8.978 0.363 -11.284 1.00 86.62 250 ARG A C 1
ATOM 1963 O O . ARG A 1 250 ? 8.144 0.874 -10.537 1.00 86.62 250 ARG A O 1
ATOM 1970 N N . TRP A 1 251 ? 10.176 0.902 -11.506 1.00 83.12 251 TRP A N 1
ATOM 1971 C CA . TRP A 1 251 ? 10.591 2.173 -10.916 1.00 83.12 251 TRP A CA 1
ATOM 1972 C C . TRP A 1 251 ? 9.725 3.343 -11.400 1.00 83.12 251 TRP A C 1
ATOM 1974 O O . TRP A 1 251 ? 9.215 4.107 -10.581 1.00 83.12 251 TRP A O 1
ATOM 1984 N N . ARG A 1 252 ? 9.488 3.461 -12.714 1.00 87.31 252 ARG A N 1
ATOM 1985 C CA . ARG A 1 252 ? 8.629 4.517 -13.280 1.00 87.31 252 ARG A CA 1
ATOM 1986 C C . ARG A 1 252 ? 7.176 4.413 -12.811 1.00 87.31 252 ARG A C 1
ATOM 1988 O O . ARG A 1 252 ? 6.556 5.433 -12.511 1.00 87.31 252 ARG A O 1
ATOM 1995 N N . MET A 1 253 ? 6.661 3.198 -12.635 1.00 88.56 253 MET A N 1
ATOM 1996 C CA . MET A 1 253 ? 5.350 2.968 -12.029 1.00 88.56 253 MET A CA 1
ATOM 1997 C C . MET A 1 253 ? 5.304 3.483 -10.582 1.00 88.56 253 MET A C 1
ATOM 1999 O O . MET A 1 253 ? 4.380 4.209 -10.229 1.00 88.56 253 MET A O 1
ATOM 2003 N N . TYR A 1 254 ? 6.312 3.196 -9.752 1.00 85.69 254 TYR A N 1
ATOM 2004 C CA . TYR A 1 254 ? 6.391 3.747 -8.392 1.00 85.69 254 TYR A CA 1
ATOM 2005 C C . TYR A 1 254 ? 6.490 5.281 -8.386 1.00 85.69 254 TYR A C 1
ATOM 2007 O O . TYR A 1 254 ? 5.793 5.947 -7.620 1.00 85.69 254 TYR A O 1
ATOM 2015 N N . GLN A 1 255 ? 7.283 5.857 -9.295 1.00 84.94 255 GLN A N 1
ATOM 2016 C CA . GLN A 1 255 ? 7.358 7.308 -9.467 1.00 84.94 255 GLN A CA 1
ATOM 2017 C C . GLN A 1 255 ? 5.991 7.924 -9.803 1.00 84.94 255 GLN A C 1
ATOM 2019 O O . GLN A 1 255 ? 5.650 8.965 -9.249 1.00 84.94 255 GLN A O 1
ATOM 2024 N N . SER A 1 256 ? 5.176 7.280 -10.645 1.00 85.62 256 SER A N 1
ATOM 2025 C CA . SER A 1 256 ? 3.832 7.781 -10.974 1.00 85.62 256 SER A CA 1
ATOM 2026 C C . SER A 1 256 ? 2.915 7.888 -9.743 1.00 85.62 256 SER A C 1
ATOM 2028 O O . SER A 1 256 ? 2.210 8.886 -9.593 1.00 85.62 256 SER A O 1
ATOM 2030 N N . TYR A 1 257 ? 2.992 6.926 -8.811 1.00 84.38 257 TYR A N 1
ATOM 2031 C CA . TYR A 1 257 ? 2.289 6.993 -7.526 1.00 84.38 257 TYR A CA 1
ATOM 2032 C C . TYR A 1 257 ? 2.791 8.170 -6.687 1.00 84.38 257 TYR A C 1
ATOM 2034 O O . TYR A 1 257 ? 1.992 8.952 -6.176 1.00 84.38 257 TYR A O 1
ATOM 2042 N N . LEU A 1 258 ? 4.111 8.343 -6.579 1.00 79.12 258 LEU A N 1
ATOM 2043 C CA . LEU A 1 258 ? 4.689 9.456 -5.826 1.00 79.12 258 LEU A CA 1
ATOM 2044 C C . LEU A 1 258 ? 4.283 10.822 -6.385 1.00 79.12 258 LEU A C 1
ATOM 2046 O O . LEU A 1 258 ? 4.001 11.723 -5.601 1.00 79.12 258 LEU A O 1
ATOM 2050 N N . TYR A 1 259 ? 4.232 10.989 -7.709 1.00 79.62 259 TYR A N 1
ATOM 2051 C CA . TYR A 1 259 ? 3.824 12.254 -8.326 1.00 79.62 259 TYR A CA 1
ATOM 2052 C C . TYR A 1 259 ? 2.330 12.537 -8.141 1.00 79.62 259 TYR A C 1
ATOM 2054 O O . TYR A 1 259 ? 1.978 13.650 -7.751 1.00 79.62 259 TYR A O 1
ATOM 2062 N N . GLN A 1 260 ? 1.466 11.533 -8.323 1.00 77.88 260 GLN A N 1
ATOM 2063 C CA . GLN A 1 260 ? 0.020 11.674 -8.126 1.00 77.88 260 GLN A CA 1
ATOM 2064 C C . GLN A 1 260 ? -0.340 11.999 -6.666 1.00 77.88 260 GLN A C 1
ATOM 2066 O O . GLN A 1 260 ? -1.215 12.822 -6.405 1.00 77.88 260 GLN A O 1
ATOM 2071 N N . PHE A 1 261 ? 0.358 11.385 -5.708 1.00 68.75 261 PHE A N 1
ATOM 2072 C CA . PHE A 1 261 ? 0.094 11.539 -4.275 1.00 68.75 261 PHE A CA 1
ATOM 2073 C C . PHE A 1 261 ? 1.057 12.510 -3.574 1.00 68.75 261 PHE A C 1
ATOM 2075 O O . PHE A 1 261 ? 1.031 12.614 -2.348 1.00 68.75 261 PHE A O 1
ATOM 2082 N N . ARG A 1 262 ? 1.878 13.267 -4.320 1.00 68.50 262 ARG A N 1
ATOM 2083 C CA . ARG A 1 262 ? 2.922 14.154 -3.765 1.00 68.50 262 ARG A CA 1
ATOM 2084 C C . ARG A 1 262 ? 2.370 15.136 -2.735 1.00 68.50 262 ARG A C 1
ATOM 2086 O O . ARG A 1 262 ? 2.977 15.354 -1.690 1.00 68.50 262 ARG A O 1
ATOM 2093 N N . TRP A 1 263 ? 1.193 15.688 -3.014 1.00 55.97 263 TRP A N 1
ATOM 2094 C CA . TRP A 1 263 ? 0.491 16.599 -2.114 1.00 55.97 263 TRP A CA 1
ATOM 2095 C C . TRP A 1 263 ? -0.045 15.902 -0.865 1.00 55.97 263 TRP A C 1
ATOM 2097 O O . TRP A 1 263 ? 0.077 16.454 0.219 1.00 55.97 263 TRP A O 1
ATOM 2107 N N . LEU A 1 264 ? -0.559 14.676 -0.985 1.00 61.00 264 LEU A N 1
ATOM 2108 C CA . LEU A 1 264 ? -1.031 13.887 0.157 1.00 61.00 264 LEU A CA 1
ATOM 2109 C C . LEU A 1 264 ? 0.127 13.452 1.067 1.00 61.00 264 LEU A C 1
ATOM 2111 O O . LEU A 1 264 ? -0.003 13.503 2.287 1.00 61.00 264 LEU A O 1
ATOM 2115 N N . PHE A 1 265 ? 1.288 13.125 0.494 1.00 56.00 265 PHE A N 1
ATOM 2116 C CA . PHE A 1 265 ? 2.505 12.843 1.256 1.00 56.00 265 PHE A CA 1
ATOM 2117 C C . PHE A 1 265 ? 3.014 14.085 2.005 1.00 56.00 265 PHE A C 1
ATOM 2119 O O . PHE A 1 265 ? 3.235 14.022 3.214 1.00 56.00 265 PHE A O 1
ATOM 2126 N N . LEU A 1 266 ? 3.122 15.238 1.334 1.00 58.66 266 LEU A N 1
ATOM 2127 C CA . LEU A 1 266 ? 3.535 16.497 1.972 1.00 58.66 266 LEU A CA 1
ATOM 2128 C C . LEU A 1 266 ? 2.535 16.975 3.040 1.00 58.66 266 LEU A C 1
ATOM 2130 O O . LEU A 1 266 ? 2.955 17.461 4.090 1.00 58.66 266 LEU A O 1
ATOM 2134 N N . LEU A 1 267 ? 1.231 16.780 2.814 1.00 54.66 267 LEU A N 1
ATOM 2135 C CA . LEU A 1 267 ? 0.179 17.046 3.798 1.00 54.66 267 LEU A CA 1
ATOM 2136 C C . LEU A 1 267 ? 0.296 16.107 5.009 1.00 54.66 267 LEU A C 1
ATOM 2138 O O . LEU A 1 267 ? 0.163 16.550 6.145 1.00 54.66 267 LEU A O 1
ATOM 2142 N N . SER A 1 268 ? 0.594 14.822 4.794 1.00 57.31 268 SER A N 1
ATOM 2143 C CA . SER A 1 268 ? 0.771 13.857 5.886 1.00 57.31 268 SER A CA 1
ATOM 2144 C C . SER A 1 268 ? 2.007 14.153 6.739 1.00 57.31 268 SER A C 1
ATOM 2146 O O . SER A 1 268 ? 1.953 14.022 7.960 1.00 57.31 268 SER A O 1
ATOM 2148 N N . LEU A 1 269 ? 3.098 14.618 6.122 1.00 54.25 269 LEU A N 1
ATOM 2149 C CA . LEU A 1 269 ? 4.342 14.947 6.813 1.00 54.25 269 LEU A CA 1
ATOM 2150 C C . LEU A 1 269 ? 4.198 16.227 7.655 1.00 54.25 269 LEU A C 1
ATOM 2152 O O . LEU A 1 269 ? 4.682 16.275 8.786 1.00 54.25 269 LEU A O 1
ATOM 2156 N N . SER A 1 270 ? 3.486 17.240 7.148 1.00 58.88 270 SER A N 1
ATOM 2157 C CA . SER A 1 270 ? 3.182 18.462 7.905 1.00 58.88 270 SER A CA 1
ATOM 2158 C C . SER A 1 270 ? 2.180 18.210 9.038 1.00 58.88 270 SER A C 1
ATOM 2160 O O . SER A 1 270 ? 2.377 18.717 10.143 1.00 58.88 270 SER A O 1
ATOM 2162 N N . LEU A 1 271 ? 1.174 17.353 8.820 1.00 53.94 271 LEU A N 1
ATOM 2163 C CA . LEU A 1 271 ? 0.269 16.864 9.866 1.00 53.94 271 LEU A CA 1
ATOM 2164 C C . LEU A 1 271 ? 1.020 16.081 10.948 1.00 53.94 271 LEU A C 1
ATOM 2166 O O . LEU A 1 271 ? 0.793 16.332 12.127 1.00 53.94 271 LEU A O 1
ATOM 2170 N N . LEU A 1 272 ? 1.940 15.184 10.582 1.00 55.28 272 LEU A N 1
ATOM 2171 C CA . LEU A 1 272 ? 2.754 14.416 11.534 1.00 55.28 272 LEU A CA 1
ATOM 2172 C C . LEU A 1 272 ? 3.675 15.314 12.368 1.00 55.28 272 LEU A C 1
ATOM 2174 O O . LEU A 1 272 ? 3.753 15.136 13.584 1.00 55.28 272 LEU A O 1
ATOM 2178 N N . MET A 1 273 ? 4.330 16.304 11.752 1.00 55.09 273 MET A N 1
ATOM 2179 C CA . MET A 1 273 ? 5.154 17.269 12.489 1.00 55.09 273 MET A CA 1
ATOM 2180 C C . MET A 1 273 ? 4.309 18.167 13.403 1.00 55.09 273 MET A C 1
ATOM 2182 O O . MET A 1 273 ? 4.655 18.347 14.572 1.00 55.09 273 MET A O 1
ATOM 2186 N N . GLY A 1 274 ? 3.164 18.665 12.926 1.00 57.19 274 GLY A N 1
ATOM 2187 C CA . GLY A 1 274 ? 2.229 19.446 13.741 1.00 57.19 274 GLY A CA 1
ATOM 2188 C C . GLY A 1 274 ? 1.660 18.643 14.915 1.00 57.19 274 GLY A C 1
ATOM 2189 O O . GLY A 1 274 ? 1.628 19.124 16.048 1.00 57.19 274 GLY A O 1
ATOM 2190 N N . PHE A 1 275 ? 1.290 17.383 14.682 1.00 53.16 275 PHE A N 1
ATOM 2191 C CA . PHE A 1 275 ? 0.793 16.479 15.718 1.00 53.16 275 PHE A CA 1
ATOM 2192 C C . PHE A 1 275 ? 1.887 16.125 16.736 1.00 53.16 275 PHE A C 1
ATOM 2194 O O . PHE A 1 275 ? 1.624 16.101 17.938 1.00 53.16 275 PHE A O 1
ATOM 2201 N N . GLY A 1 276 ? 3.132 15.939 16.284 1.00 55.25 276 GLY A N 1
ATOM 2202 C CA . GLY A 1 276 ? 4.295 15.714 17.146 1.00 55.25 276 GLY A CA 1
ATOM 2203 C C . GLY A 1 276 ? 4.557 16.874 18.111 1.00 55.25 276 GLY A C 1
ATOM 2204 O O . GLY A 1 276 ? 4.737 16.650 19.309 1.00 55.25 276 GLY A O 1
ATOM 2205 N N . VAL A 1 277 ? 4.486 18.118 17.629 1.00 60.28 277 VAL A N 1
ATOM 2206 C CA . VAL A 1 277 ? 4.640 19.326 18.463 1.00 60.28 277 VAL A CA 1
ATOM 2207 C C . VAL A 1 277 ? 3.478 19.481 19.455 1.00 60.28 277 VAL A C 1
ATOM 2209 O O . VAL A 1 277 ? 3.695 19.797 20.630 1.00 60.28 277 VAL A O 1
ATOM 2212 N N . VAL A 1 278 ? 2.240 19.190 19.041 1.00 61.06 278 VAL A N 1
ATOM 2213 C CA . VAL A 1 278 ? 1.062 19.222 19.931 1.00 61.06 278 VAL A CA 1
ATOM 2214 C C . VAL A 1 278 ? 1.150 18.152 21.028 1.00 61.06 278 VAL A C 1
ATOM 2216 O O . VAL A 1 278 ? 0.843 18.424 22.190 1.00 61.06 278 VAL A O 1
ATOM 2219 N N . LEU A 1 279 ? 1.602 16.939 20.703 1.00 58.09 279 LEU A N 1
ATOM 2220 C CA . LEU A 1 279 ? 1.798 15.882 21.697 1.00 58.09 279 LEU A CA 1
ATOM 2221 C C . LEU A 1 279 ? 2.946 16.205 22.663 1.00 58.09 279 LEU A C 1
ATOM 2223 O O . LEU A 1 279 ? 2.814 15.969 23.868 1.00 58.09 279 LEU A O 1
ATOM 2227 N N . TRP A 1 280 ? 4.047 16.772 22.161 1.00 59.09 280 TRP A N 1
ATOM 2228 C CA . TRP A 1 280 ? 5.201 17.162 22.972 1.00 59.09 280 TRP A CA 1
ATOM 2229 C C . TRP A 1 280 ? 4.844 18.265 23.982 1.00 59.09 280 TRP A C 1
ATOM 2231 O O . TRP A 1 280 ? 5.075 18.102 25.183 1.00 59.09 280 TRP A O 1
ATOM 2241 N N . THR A 1 281 ? 4.170 19.328 23.532 1.00 66.88 281 THR A N 1
ATOM 2242 C CA . THR A 1 281 ? 3.702 20.428 24.399 1.00 66.88 281 THR A CA 1
ATOM 2243 C C . THR A 1 281 ? 2.685 19.959 25.446 1.00 66.88 281 THR A C 1
ATOM 2245 O O . THR A 1 281 ? 2.807 20.308 26.623 1.00 66.88 281 THR A O 1
ATOM 2248 N N . ARG A 1 282 ? 1.722 19.100 25.073 1.00 70.38 282 ARG A N 1
ATOM 2249 C CA . ARG A 1 282 ? 0.757 18.510 26.024 1.00 70.38 282 ARG A CA 1
ATOM 2250 C C . ARG A 1 282 ? 1.434 17.637 27.080 1.00 70.38 282 ARG A C 1
ATOM 2252 O O . ARG A 1 282 ? 1.077 17.722 28.256 1.00 70.38 282 ARG A O 1
ATOM 2259 N N . ARG A 1 283 ? 2.411 16.809 26.692 1.00 72.75 283 ARG A N 1
ATOM 2260 C CA . ARG A 1 283 ? 3.152 15.942 27.625 1.00 72.75 283 ARG A CA 1
ATOM 2261 C C . ARG A 1 283 ? 3.966 16.761 28.626 1.00 72.75 283 ARG A C 1
ATOM 2263 O O . ARG A 1 283 ? 3.953 16.428 29.809 1.00 72.75 283 ARG A O 1
ATOM 2270 N N . HIS A 1 284 ? 4.634 17.817 28.165 1.00 78.38 284 HIS A N 1
ATOM 2271 C CA . HIS A 1 284 ? 5.448 18.673 29.026 1.00 78.38 284 HIS A CA 1
ATOM 2272 C C . HIS A 1 284 ? 4.580 19.451 30.027 1.00 78.38 284 HIS A C 1
ATOM 2274 O O . HIS A 1 284 ? 4.822 19.376 31.230 1.00 78.38 284 HIS A O 1
ATOM 2280 N N . ARG A 1 285 ? 3.482 20.065 29.560 1.00 82.38 285 ARG A N 1
ATOM 2281 C CA . ARG A 1 285 ? 2.524 20.788 30.418 1.00 82.38 285 ARG A CA 1
ATOM 2282 C C . ARG A 1 285 ? 1.869 19.894 31.476 1.00 82.38 285 ARG A C 1
ATOM 2284 O O . ARG A 1 285 ? 1.649 20.325 32.603 1.00 82.38 285 ARG A O 1
ATOM 2291 N N . ARG A 1 286 ? 1.563 18.637 31.138 1.00 84.94 286 ARG A N 1
ATOM 2292 C CA . ARG A 1 286 ? 1.013 17.668 32.101 1.00 84.94 286 ARG A CA 1
ATOM 2293 C C . ARG A 1 286 ? 2.000 17.377 33.233 1.00 84.94 286 ARG A C 1
ATOM 2295 O O . ARG A 1 286 ? 1.600 17.306 34.388 1.00 84.94 286 ARG A O 1
ATOM 2302 N N . HIS A 1 287 ? 3.276 17.197 32.894 1.00 84.38 287 HIS A N 1
ATOM 2303 C CA . HIS A 1 287 ? 4.320 16.902 33.873 1.00 84.38 287 HIS A CA 1
ATOM 2304 C C . HIS A 1 287 ? 4.558 18.082 34.824 1.00 84.38 287 HIS A C 1
ATOM 2306 O O . HIS A 1 287 ? 4.652 17.877 36.031 1.00 84.38 287 HIS A O 1
ATOM 2312 N N . THR A 1 288 ? 4.599 19.312 34.304 1.00 87.62 288 THR A N 1
ATOM 2313 C CA . THR A 1 288 ? 4.790 20.513 35.133 1.00 87.62 288 THR A CA 1
ATOM 2314 C C . THR A 1 288 ? 3.623 20.735 36.093 1.00 87.62 288 THR A C 1
ATOM 2316 O O . THR A 1 288 ? 3.849 20.968 37.276 1.00 87.62 288 THR A O 1
ATOM 2319 N N . LEU A 1 289 ? 2.380 20.593 35.617 1.00 89.19 289 LEU A N 1
ATOM 2320 C CA . LEU A 1 289 ? 1.187 20.722 36.464 1.00 89.19 289 LEU A CA 1
ATOM 2321 C C . LEU A 1 289 ? 1.138 19.651 37.561 1.00 89.19 289 LEU A C 1
ATOM 2323 O O . LEU A 1 289 ? 0.780 19.954 38.694 1.00 89.19 289 LEU A O 1
ATOM 2327 N N . TRP A 1 290 ? 1.542 18.415 37.250 1.00 87.12 290 TRP A N 1
ATOM 2328 C CA . TRP A 1 290 ? 1.619 17.347 38.248 1.00 87.12 290 TRP A CA 1
ATOM 2329 C C . TRP A 1 290 ? 2.629 17.667 39.359 1.00 87.12 290 TRP A C 1
ATOM 2331 O O . TRP A 1 290 ? 2.317 17.499 40.535 1.00 87.12 290 TRP A O 1
ATOM 2341 N N . GLN A 1 291 ? 3.811 18.184 39.006 1.00 90.12 291 GLN A N 1
ATOM 2342 C CA . GLN A 1 291 ? 4.811 18.576 40.004 1.00 90.12 291 GLN A CA 1
ATOM 2343 C C . GLN A 1 291 ? 4.321 19.718 40.899 1.00 90.12 291 GLN A C 1
ATOM 2345 O O . GLN A 1 291 ? 4.502 19.656 42.113 1.00 90.12 291 GLN A O 1
ATOM 2350 N N . GLN A 1 292 ? 3.657 20.720 40.319 1.00 90.56 292 GLN A N 1
ATOM 2351 C CA . GLN A 1 292 ? 3.063 21.820 41.082 1.00 90.56 292 GLN A CA 1
ATOM 2352 C C . GLN A 1 292 ? 1.964 21.324 42.033 1.00 90.56 292 GLN A C 1
ATOM 2354 O O . GLN A 1 292 ? 1.909 21.755 43.182 1.00 90.56 292 GLN A O 1
ATOM 2359 N N . ALA A 1 293 ? 1.115 20.393 41.585 1.00 88.75 293 ALA A N 1
ATOM 2360 C CA . ALA A 1 293 ? 0.060 19.814 42.415 1.00 88.75 293 ALA A CA 1
ATOM 2361 C C . ALA A 1 293 ? 0.628 19.052 43.626 1.00 88.75 293 ALA A C 1
ATOM 2363 O O . ALA A 1 293 ? 0.156 19.229 44.750 1.00 88.75 293 ALA A O 1
ATOM 2364 N N . GLU A 1 294 ? 1.675 18.248 43.420 1.00 90.94 294 GLU A N 1
ATOM 2365 C CA . GLU A 1 294 ? 2.368 17.543 44.508 1.00 90.94 294 GLU A CA 1
ATOM 2366 C C . GLU A 1 294 ? 3.078 18.506 45.472 1.00 90.94 294 GLU A C 1
ATOM 2368 O O . GLU A 1 294 ? 3.103 18.277 46.681 1.00 90.94 294 GLU A O 1
ATOM 2373 N N . GLU A 1 295 ? 3.621 19.616 44.974 1.00 91.56 295 GLU A N 1
ATOM 2374 C CA . GLU A 1 295 ? 4.224 20.645 45.821 1.00 91.56 295 GLU A CA 1
ATOM 2375 C C . GLU A 1 295 ? 3.189 21.314 46.738 1.00 91.56 295 GLU A C 1
ATOM 2377 O O . GLU A 1 295 ? 3.423 21.428 47.943 1.00 91.56 295 GLU A O 1
ATOM 2382 N N . GLN A 1 296 ? 2.024 21.696 46.202 1.00 88.94 296 GLN A N 1
ATOM 2383 C CA . GLN A 1 296 ? 0.947 22.290 47.004 1.00 88.94 296 GLN A CA 1
ATOM 2384 C C . GLN A 1 296 ? 0.381 21.302 48.023 1.00 88.94 296 GLN A C 1
ATOM 2386 O O . GLN A 1 296 ? 0.185 21.641 49.191 1.00 88.94 296 GLN A O 1
ATOM 2391 N N . ARG A 1 297 ? 0.233 20.035 47.620 1.00 88.31 297 ARG A N 1
ATOM 2392 C CA . ARG A 1 297 ? -0.170 18.949 48.516 1.00 88.31 297 ARG A CA 1
ATOM 2393 C C . ARG A 1 297 ? 0.796 18.790 49.695 1.00 88.31 297 ARG A C 1
ATOM 2395 O O . ARG A 1 297 ? 0.342 18.594 50.819 1.00 88.31 297 ARG A O 1
ATOM 2402 N N . LYS A 1 298 ? 2.112 18.893 49.465 1.00 88.81 298 LYS A N 1
ATOM 2403 C CA . LYS A 1 298 ? 3.134 18.846 50.530 1.00 88.81 298 LYS A CA 1
ATOM 2404 C C . LYS A 1 298 ? 3.109 20.075 51.437 1.00 88.81 298 LYS A C 1
ATOM 2406 O O . LYS A 1 298 ? 3.381 19.945 52.625 1.00 88.81 298 LYS A O 1
ATOM 2411 N N . LYS A 1 299 ? 2.779 21.246 50.887 1.00 89.69 299 LYS A N 1
ATOM 2412 C CA . LYS A 1 299 ? 2.604 22.499 51.639 1.00 89.69 299 LYS A CA 1
ATOM 2413 C C . LYS A 1 299 ? 1.323 22.521 52.483 1.00 89.69 299 LYS A C 1
ATOM 2415 O O . LYS A 1 299 ? 1.212 23.356 53.373 1.00 89.69 299 LYS A O 1
ATOM 2420 N N . GLY A 1 300 ? 0.390 21.599 52.235 1.00 86.44 300 GLY A N 1
ATOM 2421 C CA . GLY A 1 300 ? -0.886 21.498 52.945 1.00 86.44 300 GLY A CA 1
ATOM 2422 C C . GLY A 1 300 ? -2.014 22.340 52.341 1.00 86.44 300 GLY A C 1
ATOM 2423 O O . GLY A 1 300 ? -3.097 22.380 52.917 1.00 86.44 300 GLY A O 1
ATOM 2424 N N . ASP A 1 301 ? -1.794 22.976 51.186 1.00 90.00 301 ASP A N 1
ATOM 2425 C CA . ASP A 1 301 ? -2.841 23.687 50.443 1.00 90.00 301 ASP A CA 1
ATOM 2426 C C . ASP A 1 301 ? -3.588 22.704 49.526 1.00 90.00 301 ASP A C 1
ATOM 2428 O O . ASP A 1 301 ? -3.265 22.507 48.347 1.00 90.00 301 ASP A O 1
ATOM 2432 N N . PHE A 1 302 ? -4.566 22.011 50.109 1.00 88.56 302 PHE A N 1
ATOM 2433 C CA . PHE A 1 302 ? -5.293 20.935 49.435 1.00 88.56 302 PHE A CA 1
ATOM 2434 C C . PHE A 1 302 ? -6.237 21.441 48.339 1.00 88.56 302 PHE A C 1
ATOM 2436 O O . PHE A 1 302 ? -6.379 20.772 47.317 1.00 88.56 302 PHE A O 1
ATOM 2443 N N . GLN A 1 303 ? -6.819 22.633 48.489 1.00 88.12 303 GLN A N 1
ATOM 2444 C CA . GLN A 1 303 ? -7.706 23.226 47.483 1.00 88.12 303 GLN A CA 1
ATOM 2445 C C . GLN A 1 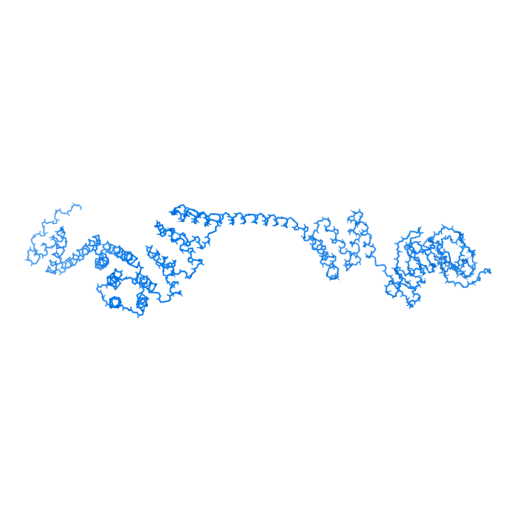303 ? -6.926 23.629 46.224 1.00 88.12 303 GLN A C 1
ATOM 2447 O O . GLN A 1 303 ? -7.340 23.305 45.106 1.00 88.12 303 GLN A O 1
ATOM 2452 N N . ALA A 1 304 ? -5.746 24.242 46.385 1.00 87.44 304 ALA A N 1
ATOM 2453 C CA . ALA A 1 304 ? -4.865 24.530 45.256 1.00 87.44 304 ALA A CA 1
ATOM 2454 C C . ALA A 1 304 ? -4.363 23.244 44.576 1.00 87.44 304 ALA A C 1
ATOM 2456 O O . ALA A 1 304 ? -4.302 23.173 43.345 1.00 87.44 304 ALA A O 1
ATOM 2457 N N . ALA A 1 305 ? -4.047 22.203 45.358 1.00 89.88 305 ALA A N 1
ATOM 2458 C CA . ALA A 1 305 ? -3.642 20.907 44.819 1.00 89.88 305 ALA A CA 1
ATOM 2459 C C . ALA A 1 305 ? -4.759 20.247 43.987 1.00 89.88 305 ALA A C 1
ATOM 2461 O O . ALA A 1 305 ? -4.486 19.772 42.884 1.00 89.88 305 ALA A O 1
ATOM 2462 N N . ILE A 1 306 ? -6.012 20.263 44.465 1.00 90.62 306 ILE A N 1
ATOM 2463 C CA . ILE A 1 306 ? -7.180 19.750 43.726 1.00 90.62 306 ILE A CA 1
ATOM 2464 C C . ILE A 1 306 ? -7.324 20.473 42.383 1.00 90.62 306 ILE A C 1
ATOM 2466 O O . ILE A 1 306 ? -7.401 19.814 41.346 1.00 90.62 306 ILE A O 1
ATOM 2470 N N . ALA A 1 307 ? -7.286 21.810 42.377 1.00 90.38 307 ALA A N 1
ATOM 2471 C CA . ALA A 1 307 ? -7.425 22.597 41.151 1.00 90.38 307 ALA A CA 1
ATOM 2472 C C . ALA A 1 307 ? -6.339 22.259 40.112 1.00 90.38 307 ALA A C 1
ATOM 2474 O O . ALA A 1 307 ? -6.616 22.168 38.913 1.00 90.38 307 ALA A O 1
ATOM 2475 N N . LEU A 1 308 ? -5.101 22.033 40.558 1.00 90.31 308 LEU A N 1
ATOM 2476 C CA . LEU A 1 308 ? -4.001 21.633 39.681 1.00 90.31 308 LEU A CA 1
ATOM 2477 C C . LEU A 1 308 ? -4.171 20.195 39.168 1.00 90.31 308 LEU A C 1
ATOM 2479 O O . LEU A 1 308 ? -3.972 19.949 37.978 1.00 90.31 308 LEU A O 1
ATOM 2483 N N . TYR A 1 309 ? -4.598 19.250 40.010 1.00 90.56 309 TYR A N 1
ATOM 2484 C CA . TYR A 1 309 ? -4.881 17.878 39.577 1.00 90.56 309 TYR A CA 1
ATOM 2485 C C . TYR A 1 309 ? -6.043 17.790 38.580 1.00 90.56 309 TYR A C 1
ATOM 2487 O O . TYR A 1 309 ? -5.949 17.040 37.605 1.00 90.56 309 TYR A O 1
ATOM 2495 N N . GLU A 1 310 ? -7.099 18.584 38.753 1.00 89.19 310 GLU A N 1
ATOM 2496 C CA . GLU A 1 310 ? -8.211 18.674 37.798 1.00 89.19 310 GLU A CA 1
ATOM 2497 C C . GLU A 1 310 ? -7.728 19.187 36.426 1.00 89.19 310 GLU A C 1
ATOM 2499 O O . GLU A 1 310 ? -8.114 18.649 35.384 1.00 89.19 310 GLU A O 1
ATOM 2504 N N . GLN A 1 311 ? -6.790 20.143 36.397 1.00 89.62 311 GLN A N 1
ATOM 2505 C CA . GLN A 1 311 ? -6.146 20.582 35.151 1.00 89.62 311 GLN A CA 1
ATOM 2506 C C . GLN A 1 311 ? -5.288 19.482 34.505 1.00 89.62 311 GLN A C 1
ATOM 2508 O O . GLN A 1 311 ? -5.261 19.356 33.276 1.00 89.62 311 GLN A O 1
ATOM 2513 N N . VAL A 1 312 ? -4.606 18.651 35.301 1.00 88.56 312 VAL A N 1
ATOM 2514 C CA . VAL A 1 312 ? -3.860 17.485 34.789 1.00 88.56 312 VAL A CA 1
ATOM 2515 C C . VAL A 1 312 ? -4.817 16.468 34.155 1.00 88.56 312 VAL A C 1
ATOM 2517 O O . VAL A 1 312 ? -4.547 15.967 33.059 1.00 88.56 312 VAL A O 1
ATOM 2520 N N . LEU A 1 313 ? -5.959 16.207 34.794 1.00 86.94 313 LEU A N 1
ATOM 2521 C CA . LEU A 1 313 ? -7.022 15.338 34.278 1.00 86.94 313 LEU A CA 1
ATOM 2522 C C . LEU A 1 313 ? -7.676 15.885 33.006 1.00 86.94 313 LEU A C 1
ATOM 2524 O O . LEU A 1 313 ? -7.984 15.112 32.098 1.00 86.94 313 LEU A O 1
ATOM 2528 N N . ALA A 1 314 ? -7.808 17.205 32.869 1.00 85.00 314 ALA A N 1
ATOM 2529 C CA . ALA A 1 314 ? -8.271 17.820 31.626 1.00 85.00 314 ALA A CA 1
ATOM 2530 C C . ALA A 1 314 ? -7.327 17.528 30.440 1.00 85.00 314 ALA A C 1
ATOM 2532 O O . ALA A 1 314 ? -7.782 17.381 29.304 1.00 85.00 314 ALA A O 1
ATOM 2533 N N . LEU A 1 315 ? -6.018 17.383 30.693 1.00 84.31 315 LEU A N 1
ATOM 2534 C CA . LEU A 1 315 ? -5.025 17.003 29.679 1.00 84.31 315 LEU A CA 1
ATOM 2535 C C . LEU A 1 315 ? -4.973 15.488 29.426 1.00 84.31 315 LEU A C 1
ATOM 2537 O O . LEU A 1 315 ? -4.676 15.064 28.306 1.00 84.31 315 LEU A O 1
ATOM 2541 N N . LYS A 1 316 ? -5.237 14.667 30.449 1.00 84.12 316 LYS A N 1
ATOM 2542 C CA . LYS A 1 316 ? -5.315 13.202 30.357 1.00 84.12 316 LYS A CA 1
ATOM 2543 C C . LYS A 1 316 ? -6.396 12.669 31.302 1.00 84.12 316 LYS A C 1
ATOM 2545 O O . LYS A 1 316 ? -6.125 12.379 32.463 1.00 84.12 316 LYS A O 1
ATOM 2550 N N . ARG A 1 317 ? -7.596 12.457 30.753 1.00 80.31 317 ARG A N 1
ATOM 2551 C CA . ARG A 1 317 ? -8.801 12.050 31.504 1.00 80.31 317 ARG A CA 1
ATOM 2552 C C . ARG A 1 317 ? -8.663 10.749 32.302 1.00 80.31 317 ARG A C 1
ATOM 2554 O O . ARG A 1 317 ? -9.360 10.573 33.286 1.00 80.31 317 ARG A O 1
ATOM 2561 N N . ASN A 1 318 ? -7.757 9.861 31.897 1.00 83.19 318 ASN A N 1
ATOM 2562 C CA . ASN A 1 318 ? -7.614 8.519 32.467 1.00 83.19 318 ASN A CA 1
ATOM 2563 C C . ASN A 1 318 ? -6.272 8.339 33.198 1.00 83.19 318 ASN A C 1
ATOM 2565 O O . ASN A 1 318 ? -5.647 7.280 33.113 1.00 83.19 318 ASN A O 1
ATOM 2569 N N . ASP A 1 319 ? -5.745 9.390 33.833 1.00 87.06 319 ASP A N 1
ATOM 2570 C CA . ASP A 1 319 ? -4.524 9.262 34.629 1.00 87.06 319 ASP A CA 1
ATOM 2571 C C . ASP A 1 319 ? -4.820 8.698 36.025 1.00 87.06 319 ASP A C 1
ATOM 2573 O O . ASP A 1 319 ? -5.292 9.397 36.922 1.00 87.06 319 ASP A O 1
ATOM 2577 N N . LEU A 1 320 ? -4.532 7.409 36.195 1.00 87.69 320 LEU A N 1
ATOM 2578 C CA . LEU A 1 320 ? -4.794 6.655 37.416 1.00 87.69 320 LEU A CA 1
ATOM 2579 C C . LEU A 1 320 ? -4.099 7.239 38.655 1.00 87.69 320 LEU A C 1
ATOM 2581 O O . LEU A 1 320 ? -4.689 7.243 39.733 1.00 87.69 320 LEU A O 1
ATOM 2585 N N . ALA A 1 321 ? -2.863 7.734 38.521 1.00 87.31 321 ALA A N 1
ATOM 2586 C CA . ALA A 1 321 ? -2.113 8.275 39.656 1.00 87.31 321 ALA A CA 1
ATOM 2587 C C . ALA A 1 321 ? -2.776 9.550 40.196 1.00 87.31 321 ALA A C 1
ATOM 2589 O O . ALA A 1 321 ? -2.912 9.722 41.406 1.00 87.31 321 ALA A O 1
ATOM 2590 N N . VAL A 1 322 ? -3.254 10.400 39.285 1.00 89.75 322 VAL A N 1
ATOM 2591 C CA . VAL A 1 322 ? -3.991 11.623 39.621 1.00 89.75 322 VAL A CA 1
ATOM 2592 C C . VAL A 1 322 ? -5.348 11.288 40.229 1.00 89.75 322 VAL A C 1
ATOM 2594 O O . VAL A 1 322 ? -5.721 11.882 41.233 1.00 89.75 322 VAL A O 1
ATOM 2597 N N . CYS A 1 323 ? -6.060 10.302 39.675 1.00 89.31 323 CYS A N 1
ATOM 2598 C CA . CYS A 1 323 ? -7.336 9.853 40.232 1.00 89.31 323 CYS A CA 1
ATOM 2599 C C . CYS A 1 323 ? -7.175 9.366 41.680 1.00 89.31 323 CYS A C 1
ATOM 2601 O O . CYS A 1 323 ? -7.936 9.776 42.547 1.00 89.31 323 CYS A O 1
ATOM 2603 N N . LYS A 1 324 ? -6.153 8.550 41.974 1.00 88.38 324 LYS A N 1
ATOM 2604 C CA . LYS A 1 324 ? -5.871 8.088 43.346 1.00 88.38 324 LYS A CA 1
ATOM 2605 C C . LYS A 1 324 ? -5.528 9.247 44.291 1.00 88.38 324 LYS A C 1
ATOM 2607 O O . LYS A 1 324 ? -5.987 9.259 45.426 1.00 88.38 324 LYS A O 1
ATOM 2612 N N . ALA A 1 325 ? -4.753 10.230 43.826 1.00 87.69 325 ALA A N 1
ATOM 2613 C CA . ALA A 1 325 ? -4.434 11.418 44.620 1.00 87.69 325 ALA A CA 1
ATOM 2614 C C . ALA A 1 325 ? -5.676 12.284 44.900 1.00 87.69 325 ALA A C 1
ATOM 2616 O O . ALA A 1 325 ? -5.846 12.759 46.019 1.00 87.69 325 ALA A O 1
ATOM 2617 N N . LEU A 1 326 ? -6.556 12.461 43.911 1.00 90.38 326 LEU A N 1
ATOM 2618 C CA . LEU A 1 326 ? -7.809 13.196 44.078 1.00 90.38 326 LEU A CA 1
ATOM 2619 C C . LEU A 1 326 ? -8.811 12.470 44.970 1.00 90.38 326 LEU A C 1
ATOM 2621 O O . LEU A 1 326 ? -9.511 13.136 45.719 1.00 90.38 326 LEU A O 1
ATOM 2625 N N . GLU A 1 327 ? -8.882 11.139 44.929 1.00 90.88 327 GLU A N 1
ATOM 2626 C CA . GLU A 1 327 ? -9.760 10.375 45.823 1.00 90.88 327 GLU A CA 1
ATOM 2627 C C . GLU A 1 327 ? -9.444 10.667 47.292 1.00 90.88 327 GLU A C 1
ATOM 2629 O O . GLU A 1 327 ? -10.347 10.993 48.062 1.00 90.88 327 GLU A O 1
ATOM 2634 N N . GLU A 1 328 ? -8.157 10.654 47.642 1.00 87.75 328 GLU A N 1
ATOM 2635 C CA . GLU A 1 328 ? -7.681 10.969 48.987 1.00 87.75 328 GLU A CA 1
ATOM 2636 C C . GLU A 1 328 ? -8.030 12.408 49.395 1.00 87.75 328 GLU A C 1
ATOM 2638 O O . GLU A 1 328 ? -8.488 12.653 50.512 1.00 87.75 328 GLU A O 1
ATOM 2643 N N . LEU A 1 329 ? -7.838 13.364 48.481 1.00 89.00 329 LEU A N 1
ATOM 2644 C CA . LEU A 1 329 ? -8.123 14.777 48.733 1.00 89.00 329 LEU A CA 1
ATOM 2645 C C . LEU A 1 329 ? -9.628 15.045 48.857 1.00 89.00 329 LEU A C 1
ATOM 2647 O O . LEU A 1 329 ? -10.048 15.717 49.794 1.00 89.00 329 LEU A O 1
ATOM 2651 N N . TYR A 1 330 ? -10.455 14.474 47.981 1.00 90.88 330 TYR A N 1
ATOM 2652 C CA . TYR A 1 330 ? -11.908 14.614 48.060 1.00 90.88 330 TYR A CA 1
ATOM 2653 C C . TYR A 1 330 ? -12.489 13.940 49.299 1.00 90.88 330 TYR A C 1
ATOM 2655 O O . TYR A 1 330 ? -13.419 14.478 49.893 1.00 90.88 330 TYR A O 1
ATOM 2663 N N . ARG A 1 331 ? -11.921 12.806 49.728 1.00 87.12 331 ARG A N 1
ATOM 2664 C CA . ARG A 1 331 ? -12.271 12.160 50.999 1.00 87.12 331 ARG A CA 1
ATOM 2665 C C . ARG A 1 331 ? -12.001 13.076 52.190 1.00 87.12 331 ARG A C 1
ATOM 2667 O O . ARG A 1 331 ? -12.810 13.128 53.109 1.00 87.12 331 ARG A O 1
ATOM 2674 N N . ARG A 1 332 ? -10.870 13.784 52.182 1.00 86.25 332 ARG A N 1
ATOM 2675 C CA . ARG A 1 332 ? -10.476 14.693 53.264 1.00 86.25 332 ARG A CA 1
ATOM 2676 C C . ARG A 1 332 ? -11.337 15.955 53.318 1.00 86.25 332 ARG A C 1
ATOM 2678 O O . ARG A 1 332 ? -11.710 16.379 54.403 1.00 86.25 332 ARG A O 1
ATOM 2685 N N . GLU A 1 333 ? -11.654 16.523 52.159 1.00 86.94 333 GLU A N 1
ATOM 2686 C CA . GLU A 1 333 ? -12.442 17.758 52.034 1.00 86.94 333 GLU A CA 1
ATOM 2687 C C . GLU A 1 333 ? -13.966 17.511 52.045 1.00 86.94 333 GLU A C 1
ATOM 2689 O O . GLU A 1 333 ? -14.741 18.456 51.925 1.00 86.94 333 GLU A O 1
ATOM 2694 N N . GLY A 1 334 ? -14.417 16.254 52.157 1.00 84.25 334 GLY A N 1
ATOM 2695 C CA . GLY A 1 334 ? -15.843 15.900 52.187 1.00 84.25 334 GLY A CA 1
ATOM 2696 C C . GLY A 1 334 ? -16.580 16.099 50.855 1.00 84.25 334 GLY A C 1
ATOM 2697 O O . GLY A 1 334 ? -17.797 16.268 50.835 1.00 84.25 334 GLY A O 1
ATOM 2698 N N . MET A 1 335 ? -15.869 16.094 49.723 1.00 86.00 335 MET A N 1
ATOM 2699 C CA . MET A 1 335 ? -16.447 16.297 48.386 1.00 86.00 335 MET A CA 1
ATOM 2700 C C . MET A 1 335 ? -16.995 14.986 47.795 1.00 86.00 335 MET A C 1
ATOM 2702 O O . MET A 1 335 ? -16.453 14.456 46.822 1.00 86.00 335 MET A O 1
ATOM 2706 N N . GLU A 1 336 ? -18.075 14.456 48.372 1.00 82.06 336 GLU A N 1
ATOM 2707 C CA . GLU A 1 336 ? -18.599 13.114 48.057 1.00 82.06 336 GLU A CA 1
ATOM 2708 C C . GLU A 1 336 ? -19.013 12.922 46.582 1.00 82.06 336 GLU A C 1
ATOM 2710 O O . GLU A 1 336 ? -18.700 11.891 45.987 1.00 82.06 336 GLU A O 1
ATOM 2715 N N . ASP A 1 337 ? -19.618 13.921 45.928 1.00 84.44 337 ASP A N 1
ATOM 2716 C CA . ASP A 1 337 ? -19.986 13.823 44.501 1.00 84.44 337 ASP A CA 1
ATOM 2717 C C . ASP A 1 337 ? -18.767 13.659 43.585 1.00 84.44 337 ASP A C 1
ATOM 2719 O O . ASP A 1 337 ? -18.740 12.808 42.690 1.00 84.44 337 ASP A O 1
ATOM 2723 N N . ARG A 1 338 ? -17.722 14.462 43.821 1.00 87.69 338 ARG A N 1
ATOM 2724 C CA . ARG A 1 338 ? -16.478 14.402 43.039 1.00 87.69 338 ARG A CA 1
ATOM 2725 C C . ARG A 1 338 ? -15.706 13.122 43.342 1.00 87.69 338 ARG A C 1
ATOM 2727 O O . ARG A 1 338 ? -15.154 12.494 42.435 1.00 87.69 338 ARG A O 1
ATOM 2734 N N . ARG A 1 339 ? -15.721 12.692 44.606 1.00 88.19 339 ARG A N 1
ATOM 2735 C CA . ARG A 1 339 ? -15.132 11.428 45.053 1.00 88.19 339 ARG A CA 1
ATOM 2736 C C . ARG A 1 339 ? -15.784 10.226 44.374 1.00 88.19 339 ARG A C 1
ATOM 2738 O O . ARG A 1 339 ? -15.067 9.313 43.960 1.00 88.19 339 ARG A O 1
ATOM 2745 N N . MET A 1 340 ? -17.105 10.231 44.196 1.00 86.69 340 MET A N 1
ATOM 2746 C CA . MET A 1 340 ? -17.821 9.190 43.455 1.00 86.69 340 MET A CA 1
ATOM 2747 C C . MET A 1 340 ? -17.384 9.130 41.989 1.00 86.69 340 MET A C 1
ATOM 2749 O O . MET A 1 340 ? -17.010 8.058 41.513 1.00 86.69 340 MET A O 1
ATOM 2753 N N . GLN A 1 341 ? -17.340 10.266 41.289 1.00 87.88 341 GLN A N 1
ATOM 2754 C CA . GLN A 1 341 ? -16.914 10.320 39.881 1.00 87.88 341 GLN A CA 1
ATOM 2755 C C . GLN A 1 341 ? -15.477 9.809 39.680 1.00 87.88 341 GLN A C 1
ATOM 2757 O O . GLN A 1 341 ? -15.186 9.053 38.743 1.00 87.88 341 GLN A O 1
ATOM 2762 N N . VAL A 1 342 ? -14.565 10.183 40.582 1.00 89.62 342 VAL A N 1
ATOM 2763 C CA . VAL A 1 342 ? -13.182 9.699 40.545 1.00 89.62 342 VAL A CA 1
ATOM 2764 C C . VAL A 1 342 ? -13.108 8.202 40.829 1.00 89.62 342 VAL A C 1
ATOM 2766 O O . VAL A 1 342 ? -12.436 7.490 40.085 1.00 89.62 342 VAL A O 1
ATOM 2769 N N . ASN A 1 343 ? -13.836 7.687 41.822 1.00 87.88 343 ASN A N 1
ATOM 2770 C CA . ASN A 1 343 ? -13.848 6.250 42.106 1.00 87.88 343 ASN A CA 1
ATOM 2771 C C . ASN A 1 343 ? -14.462 5.422 40.971 1.00 87.88 343 ASN A C 1
ATOM 2773 O O . ASN A 1 343 ? -13.943 4.349 40.673 1.00 87.88 343 ASN A O 1
ATOM 2777 N N . GLN A 1 344 ? -15.488 5.923 40.273 1.00 88.88 344 GLN A N 1
ATOM 2778 C CA . GLN A 1 344 ? -16.007 5.282 39.055 1.00 88.88 344 GLN A CA 1
ATOM 2779 C C . GLN A 1 344 ? -14.918 5.181 37.981 1.00 88.88 344 GLN A C 1
ATOM 2781 O O . GLN A 1 344 ? -14.768 4.148 37.327 1.00 88.88 344 GLN A O 1
ATOM 2786 N N . THR A 1 345 ? -14.122 6.240 37.819 1.00 88.69 345 THR A N 1
ATOM 2787 C CA . THR A 1 345 ? -12.996 6.252 36.878 1.00 88.69 345 THR A CA 1
ATOM 2788 C C . THR A 1 345 ? -11.906 5.267 37.306 1.00 88.69 345 THR A C 1
ATOM 2790 O O . THR A 1 345 ? -11.414 4.505 36.474 1.00 88.69 345 THR A O 1
ATOM 2793 N N . ILE A 1 346 ? -11.572 5.207 38.600 1.00 88.62 346 ILE A N 1
ATOM 2794 C CA . ILE A 1 346 ? -10.607 4.242 39.150 1.00 88.62 346 ILE A CA 1
ATOM 2795 C C . ILE A 1 346 ? -11.091 2.807 38.930 1.00 88.62 346 ILE A C 1
ATOM 2797 O O . ILE A 1 346 ? -10.317 1.997 38.437 1.00 88.62 346 ILE A O 1
ATOM 2801 N N . ALA A 1 347 ? -12.357 2.493 39.216 1.00 87.19 347 ALA A N 1
ATOM 2802 C CA . ALA A 1 347 ? -12.918 1.155 39.026 1.00 87.19 347 ALA A CA 1
ATOM 2803 C C . ALA A 1 347 ? -12.924 0.713 37.550 1.00 87.19 347 ALA A C 1
ATOM 2805 O O . ALA A 1 347 ? -12.731 -0.466 37.261 1.00 87.19 347 ALA A O 1
ATOM 2806 N N . ARG A 1 348 ? -13.082 1.647 36.600 1.00 87.44 348 ARG A N 1
ATOM 2807 C CA . ARG A 1 348 ? -12.944 1.356 35.159 1.00 87.44 348 ARG A CA 1
ATOM 2808 C C . ARG A 1 348 ? -11.498 1.068 34.750 1.00 87.44 348 ARG A C 1
ATOM 2810 O O . ARG A 1 348 ? -11.273 0.214 33.898 1.00 87.44 348 ARG A O 1
ATOM 2817 N N . LEU A 1 349 ? -10.528 1.791 35.316 1.00 87.94 349 LEU A N 1
ATOM 2818 C CA . LEU A 1 349 ? -9.103 1.628 34.994 1.00 87.94 349 LEU A CA 1
ATOM 2819 C C . LEU A 1 349 ? -8.467 0.431 35.713 1.00 87.94 349 LEU A C 1
ATOM 2821 O O . LEU A 1 349 ? -7.616 -0.248 35.146 1.00 87.94 349 LEU A O 1
ATOM 2825 N N . GLU A 1 350 ? -8.895 0.158 36.943 1.00 88.31 350 GLU A N 1
ATOM 2826 C CA . GLU A 1 350 ? -8.478 -0.968 37.775 1.00 88.31 350 GLU A CA 1
ATOM 2827 C C . GLU A 1 350 ? -9.713 -1.736 38.287 1.00 88.31 350 GLU A C 1
ATOM 2829 O O . GLU A 1 350 ? -10.124 -1.556 39.437 1.00 88.31 350 GLU A O 1
ATOM 2834 N N . PRO A 1 351 ? -10.277 -2.666 37.491 1.00 86.12 351 PRO A N 1
ATOM 2835 C CA . PRO A 1 351 ? -11.478 -3.425 37.869 1.00 86.12 351 PRO A CA 1
ATOM 2836 C C . PRO A 1 351 ? -11.334 -4.312 39.113 1.00 86.12 351 PRO A C 1
ATOM 2838 O O . PRO A 1 351 ? -12.327 -4.839 39.604 1.00 86.12 351 PRO A O 1
ATOM 2841 N N . ARG A 1 352 ? -10.105 -4.508 39.609 1.00 86.25 352 ARG A N 1
ATOM 2842 C CA . ARG A 1 352 ? -9.787 -5.285 40.819 1.00 86.25 352 ARG A CA 1
ATOM 2843 C C . ARG A 1 352 ? -9.527 -4.416 42.057 1.00 86.25 352 ARG A C 1
ATOM 2845 O O . ARG A 1 352 ? -9.141 -4.943 43.096 1.00 86.25 352 ARG A O 1
ATOM 2852 N N . ASN A 1 353 ? -9.685 -3.094 41.965 1.00 88.06 353 ASN A N 1
ATOM 2853 C CA . ASN A 1 353 ? -9.440 -2.193 43.088 1.00 88.06 353 ASN A CA 1
ATOM 2854 C C . ASN A 1 353 ? -10.596 -2.255 44.104 1.00 88.06 353 ASN A C 1
ATOM 2856 O O . ASN A 1 353 ? -11.610 -1.571 43.962 1.00 88.06 353 ASN A O 1
ATOM 2860 N N . LEU A 1 354 ? -10.418 -3.074 45.145 1.00 84.94 354 LEU A N 1
ATOM 2861 C CA . LEU A 1 354 ? -11.421 -3.303 46.188 1.00 84.94 354 LEU A CA 1
ATOM 2862 C C . LEU A 1 354 ? -11.813 -2.025 46.940 1.00 84.94 354 LEU A C 1
ATOM 2864 O O . LEU A 1 354 ? -12.984 -1.871 47.273 1.00 84.94 354 LEU A O 1
ATOM 2868 N N . SER A 1 355 ? -10.880 -1.096 47.179 1.00 84.88 355 SER A N 1
ATOM 2869 C CA . SER A 1 355 ? -11.165 0.150 47.909 1.00 84.88 355 SER A CA 1
ATOM 2870 C C . SER A 1 355 ? -12.176 1.018 47.156 1.00 84.88 355 SER A C 1
ATOM 2872 O O . SER A 1 355 ? -13.195 1.426 47.716 1.00 84.88 355 SER A O 1
ATOM 2874 N N . ALA A 1 356 ? -11.937 1.221 45.855 1.00 86.62 356 ALA A N 1
ATOM 2875 C CA . ALA A 1 356 ? -12.819 2.011 45.003 1.00 86.62 356 ALA A CA 1
ATOM 2876 C C . ALA A 1 356 ? -14.196 1.351 44.845 1.00 86.62 356 ALA A C 1
ATOM 2878 O O . ALA A 1 356 ? -15.218 2.018 44.990 1.00 86.62 356 ALA A O 1
ATOM 2879 N N . LEU A 1 357 ? -14.234 0.033 44.611 1.00 87.00 357 LEU A N 1
ATOM 2880 C CA . LEU A 1 357 ? -15.487 -0.718 44.482 1.00 87.00 357 LEU A CA 1
ATOM 2881 C C . LEU A 1 357 ? -16.307 -0.712 45.780 1.00 87.00 357 LEU A C 1
ATOM 2883 O O . LEU A 1 357 ? -17.511 -0.487 45.739 1.00 87.00 357 LEU A O 1
ATOM 2887 N N . THR A 1 358 ? -15.659 -0.887 46.933 1.00 85.12 358 THR A N 1
ATOM 2888 C CA . THR A 1 358 ? -16.319 -0.852 48.249 1.00 85.12 358 THR A CA 1
ATOM 2889 C C . THR A 1 358 ? -16.936 0.520 48.517 1.00 85.12 358 THR A C 1
ATOM 2891 O O . THR A 1 358 ? -18.061 0.607 49.008 1.00 85.12 358 THR A O 1
ATOM 2894 N N . TYR A 1 359 ? -16.223 1.605 48.195 1.00 86.38 359 TYR A N 1
ATOM 2895 C CA . TYR A 1 359 ? -16.762 2.956 48.339 1.00 86.38 359 TYR A CA 1
ATOM 2896 C C . TYR A 1 359 ? -17.941 3.202 47.388 1.00 86.38 359 TYR A C 1
ATOM 2898 O O . TYR A 1 359 ? -18.984 3.667 47.841 1.00 86.38 359 TYR A O 1
ATOM 2906 N N . LEU A 1 360 ? -17.817 2.835 46.107 1.00 86.81 360 LEU A N 1
ATOM 2907 C CA . LEU A 1 360 ? -18.908 2.966 45.134 1.00 86.81 360 LEU A CA 1
ATOM 2908 C C . LEU A 1 360 ? -20.146 2.182 45.556 1.00 86.81 360 LEU A C 1
ATOM 2910 O O . LEU A 1 360 ? -21.242 2.727 45.518 1.00 86.81 360 LEU A O 1
ATOM 2914 N N . GLY A 1 361 ? -19.974 0.940 46.011 1.00 85.25 361 GLY A N 1
ATOM 2915 C CA . GLY A 1 361 ? -21.072 0.109 46.490 1.00 85.25 361 GLY A CA 1
ATOM 2916 C C . GLY A 1 361 ? -21.832 0.766 47.644 1.00 85.25 361 GLY A C 1
ATOM 2917 O O . GLY A 1 361 ? -23.057 0.808 47.620 1.00 85.25 361 GLY A O 1
ATOM 2918 N N . LYS A 1 362 ? -21.126 1.349 48.624 1.00 83.44 362 LYS A N 1
ATOM 2919 C CA . LYS A 1 362 ? -21.757 2.085 49.737 1.00 83.44 362 LYS A CA 1
ATOM 2920 C C . LYS A 1 362 ? -22.427 3.382 49.277 1.00 83.44 362 LYS A C 1
ATOM 2922 O O . LYS A 1 362 ? -23.541 3.672 49.702 1.00 83.44 362 LYS A O 1
ATOM 2927 N N . ALA A 1 363 ? -21.761 4.149 48.413 1.00 84.06 363 ALA A N 1
ATOM 2928 C CA . ALA A 1 363 ? -22.270 5.420 47.905 1.00 84.06 363 ALA A CA 1
ATOM 2929 C C . ALA A 1 363 ? -23.537 5.239 47.051 1.00 84.06 363 ALA A C 1
ATOM 2931 O O . ALA A 1 363 ? -24.468 6.030 47.171 1.00 84.06 363 ALA A O 1
ATOM 2932 N N . LEU A 1 364 ? -23.600 4.182 46.234 1.00 85.69 364 LEU A N 1
ATOM 2933 C CA . LEU A 1 364 ? -24.772 3.841 45.420 1.00 85.69 364 LEU A CA 1
ATOM 2934 C C . LEU A 1 364 ? -25.961 3.401 46.281 1.00 85.69 364 LEU A C 1
ATOM 2936 O O . LEU A 1 364 ? -27.079 3.845 46.029 1.00 85.69 364 LEU A O 1
ATOM 2940 N N . ILE A 1 365 ? -25.730 2.606 47.336 1.00 80.81 365 ILE A N 1
ATOM 2941 C CA . ILE A 1 365 ? -26.799 2.254 48.290 1.00 80.81 365 ILE A CA 1
ATOM 2942 C C . ILE A 1 365 ? -27.331 3.515 48.979 1.00 80.81 365 ILE A C 1
ATOM 2944 O O . ILE A 1 365 ? -28.539 3.711 49.051 1.00 80.81 365 ILE A O 1
ATOM 2948 N N . ALA A 1 366 ? -26.448 4.419 49.419 1.00 76.31 366 ALA A N 1
ATOM 2949 C CA . ALA A 1 366 ? -26.866 5.680 50.033 1.00 76.31 366 ALA A CA 1
ATOM 2950 C C . ALA A 1 366 ? -27.713 6.565 49.091 1.00 76.31 366 ALA A C 1
ATOM 2952 O O . ALA A 1 366 ? -28.528 7.353 49.567 1.00 76.31 366 ALA A O 1
ATOM 2953 N N . ARG A 1 367 ? -27.551 6.420 47.767 1.00 80.50 367 ARG A N 1
ATOM 2954 C CA . ARG A 1 367 ? -28.344 7.102 46.728 1.00 80.50 367 ARG A CA 1
ATOM 2955 C C . ARG A 1 367 ? -29.588 6.334 46.272 1.00 80.50 367 ARG A C 1
ATOM 2957 O O . ARG A 1 367 ? -30.287 6.827 45.396 1.00 80.50 367 ARG A O 1
ATOM 2964 N N . GLN A 1 368 ? -29.875 5.166 46.852 1.00 78.06 368 GLN A N 1
ATOM 2965 C CA . GLN A 1 368 ? -30.970 4.272 46.443 1.00 78.06 368 GLN A CA 1
ATOM 2966 C C . GLN A 1 368 ? -30.831 3.708 45.012 1.00 78.06 368 GLN A C 1
ATOM 2968 O O . GLN A 1 368 ? -31.792 3.233 44.411 1.00 78.06 368 GLN A O 1
ATOM 2973 N N . GLU A 1 369 ? -29.615 3.675 44.462 1.00 84.56 369 GLU A N 1
ATOM 2974 C CA . GLU A 1 369 ? -29.318 3.088 43.147 1.00 84.56 369 GLU A CA 1
ATOM 2975 C C . GLU A 1 369 ? -29.008 1.581 43.289 1.00 84.56 369 GLU A C 1
ATOM 2977 O O . GLU A 1 369 ? -27.923 1.094 42.964 1.00 84.56 369 GLU A O 1
ATOM 2982 N N . LEU A 1 370 ? -29.974 0.822 43.824 1.00 82.06 370 LEU A N 1
ATOM 2983 C CA . LEU A 1 370 ? -29.784 -0.557 44.305 1.00 82.06 370 LEU A CA 1
ATOM 2984 C C . LEU A 1 370 ? -29.342 -1.551 43.219 1.00 82.06 370 LEU A C 1
ATOM 2986 O O . LEU A 1 370 ? -28.549 -2.457 43.482 1.00 82.06 370 LEU A O 1
ATOM 2990 N N . ALA A 1 371 ? -29.819 -1.379 41.984 1.00 83.69 371 ALA A N 1
ATOM 2991 C CA . ALA A 1 371 ? -29.441 -2.243 40.866 1.00 83.69 371 ALA A CA 1
ATOM 2992 C C . ALA A 1 371 ? -27.953 -2.091 40.503 1.00 83.69 371 ALA A C 1
ATOM 2994 O O . ALA A 1 371 ? -27.263 -3.091 40.291 1.00 83.69 371 ALA A O 1
ATOM 2995 N N . GLU A 1 372 ? -27.446 -0.856 40.473 1.00 85.81 372 GLU A N 1
ATOM 2996 C CA . GLU A 1 372 ? -26.030 -0.568 40.225 1.00 85.81 372 GLU A CA 1
ATOM 2997 C C . GLU A 1 372 ? -25.166 -0.947 41.430 1.00 85.81 372 GLU A C 1
ATOM 2999 O O . GLU A 1 372 ? -24.096 -1.531 41.271 1.00 85.81 372 GLU A O 1
ATOM 3004 N N . ALA A 1 373 ? -25.655 -0.722 42.651 1.00 87.25 373 ALA A N 1
ATOM 3005 C CA . ALA A 1 373 ? -24.975 -1.193 43.851 1.00 87.25 373 ALA A CA 1
ATOM 3006 C C . ALA A 1 373 ? -24.782 -2.720 43.835 1.00 87.25 373 ALA A C 1
ATOM 3008 O O . ALA A 1 373 ? -23.689 -3.210 44.128 1.00 87.25 373 ALA A O 1
ATOM 3009 N N . ALA A 1 374 ? -25.806 -3.484 43.437 1.00 86.31 374 ALA A N 1
ATOM 3010 C CA . ALA A 1 374 ? -25.727 -4.941 43.364 1.00 86.31 374 ALA A CA 1
ATOM 3011 C C . ALA A 1 374 ? -24.677 -5.425 42.353 1.00 86.31 374 ALA A C 1
ATOM 3013 O O . ALA A 1 374 ? -24.003 -6.427 42.597 1.00 86.31 374 ALA A O 1
ATOM 3014 N N . THR A 1 375 ? -24.507 -4.738 41.218 1.00 89.94 375 THR A N 1
ATOM 3015 C CA . THR A 1 375 ? -23.474 -5.116 40.238 1.00 89.94 375 THR A CA 1
ATOM 3016 C C . THR A 1 375 ? -22.073 -4.847 40.778 1.00 89.94 375 THR A C 1
ATOM 3018 O O . THR A 1 375 ? -21.213 -5.724 40.680 1.00 89.94 375 THR A O 1
ATOM 3021 N N . VAL A 1 376 ? -21.863 -3.698 41.428 1.00 89.25 376 VAL A N 1
ATOM 3022 C CA . VAL A 1 376 ? -20.584 -3.346 42.060 1.00 89.25 376 VAL A CA 1
ATOM 3023 C C . VAL A 1 376 ? -20.230 -4.329 43.178 1.00 89.25 376 VAL A C 1
ATOM 3025 O O . VAL A 1 376 ? -19.102 -4.816 43.227 1.00 89.25 376 VAL A O 1
ATOM 3028 N N . TRP A 1 377 ? -21.178 -4.704 44.040 1.00 89.12 377 TRP A N 1
ATOM 3029 C CA . TRP A 1 377 ? -20.910 -5.668 45.114 1.00 89.12 377 TRP A CA 1
ATOM 3030 C C . TRP A 1 377 ? -20.683 -7.098 44.611 1.00 89.12 377 TRP A C 1
ATOM 3032 O O . TRP A 1 377 ? -19.821 -7.800 45.141 1.00 89.12 377 TRP A O 1
ATOM 3042 N N . ARG A 1 378 ? -21.355 -7.527 43.534 1.00 89.44 378 ARG A N 1
ATOM 3043 C CA . ARG A 1 378 ? -21.004 -8.791 42.859 1.00 89.44 378 ARG A CA 1
ATOM 3044 C C . ARG A 1 378 ? -19.587 -8.747 42.292 1.00 89.44 378 ARG A C 1
ATOM 3046 O O . ARG A 1 378 ? -18.873 -9.742 42.377 1.00 89.44 378 ARG A O 1
ATOM 3053 N N . GLN A 1 379 ? -19.157 -7.605 41.756 1.00 89.12 379 GLN A N 1
ATOM 3054 C CA . GLN A 1 379 ? -17.781 -7.418 41.295 1.00 89.12 379 GLN A CA 1
ATOM 3055 C C . GLN A 1 379 ? -16.776 -7.491 42.457 1.00 89.12 379 GLN A C 1
ATOM 3057 O O . GLN A 1 379 ? -15.720 -8.101 42.301 1.00 89.12 379 GLN A O 1
ATOM 3062 N N . VAL A 1 380 ? -17.108 -6.947 43.634 1.00 88.00 380 VAL A N 1
ATOM 3063 C CA . VAL A 1 380 ? -16.293 -7.116 44.853 1.00 88.00 380 VAL A CA 1
ATOM 3064 C C . VAL A 1 380 ? -16.128 -8.598 45.193 1.00 88.00 380 VAL A C 1
ATOM 3066 O O . VAL A 1 380 ? -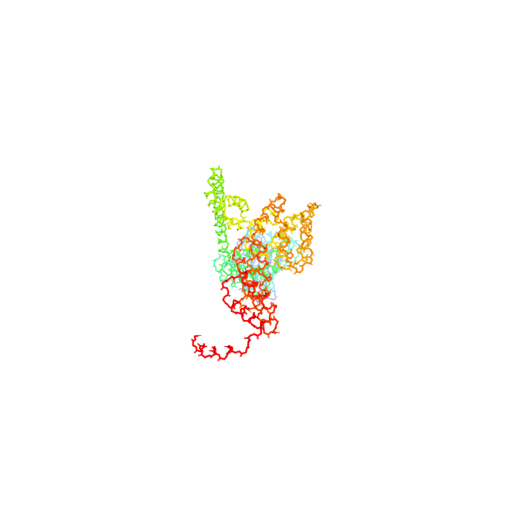14.997 -9.047 45.364 1.00 88.00 380 VAL A O 1
ATOM 3069 N N . LEU A 1 381 ? -17.213 -9.378 45.207 1.00 87.31 381 LEU A N 1
ATOM 3070 C CA . LEU A 1 381 ? -17.157 -10.810 45.529 1.00 87.31 381 LEU A CA 1
ATOM 3071 C C . LEU A 1 381 ? -16.450 -11.663 44.469 1.00 87.31 381 LEU A C 1
ATOM 3073 O O . LEU A 1 381 ? -15.878 -12.695 44.803 1.00 87.31 381 LEU A O 1
ATOM 3077 N N . GLN A 1 382 ? -16.418 -11.239 43.203 1.00 88.25 382 GLN A N 1
ATOM 3078 C CA . GLN A 1 382 ? -15.575 -11.895 42.195 1.00 88.25 382 GLN A CA 1
ATOM 3079 C C . GLN A 1 382 ? -14.080 -11.746 42.504 1.00 88.25 382 GLN A C 1
ATOM 3081 O O . GLN A 1 382 ? -13.291 -12.638 42.197 1.00 88.25 382 GLN A O 1
ATOM 3086 N N . VAL A 1 383 ? -13.680 -10.613 43.087 1.00 86.81 383 VAL A N 1
ATOM 3087 C CA . VAL A 1 383 ? -12.283 -10.328 43.445 1.00 86.81 383 VAL A CA 1
ATOM 3088 C C . VAL A 1 383 ? -11.938 -10.905 44.822 1.00 86.81 383 VAL A C 1
ATOM 3090 O O . VAL A 1 383 ? -10.842 -11.432 45.003 1.00 86.81 383 VAL A O 1
ATOM 3093 N N . ALA A 1 384 ? -12.867 -10.833 45.776 1.00 85.12 384 ALA A N 1
ATOM 3094 C CA . ALA A 1 384 ? -12.729 -11.325 47.142 1.00 85.12 384 ALA A CA 1
ATOM 3095 C C . ALA A 1 384 ? -13.994 -12.103 47.573 1.00 85.12 384 ALA A C 1
ATOM 3097 O O . ALA A 1 384 ? -14.868 -11.538 48.231 1.00 85.12 384 ALA A O 1
ATOM 3098 N N . PRO A 1 385 ? -14.094 -13.409 47.253 1.00 83.19 385 PRO A N 1
ATOM 3099 C CA . PRO A 1 385 ? -15.292 -14.213 47.537 1.00 83.19 385 PRO A CA 1
ATOM 3100 C C . PRO A 1 385 ? -15.640 -14.333 49.027 1.00 83.19 385 PRO A C 1
ATOM 3102 O O . PRO A 1 385 ? -16.801 -14.499 49.384 1.00 83.19 385 PRO A O 1
ATOM 3105 N N . ALA A 1 386 ? -14.632 -14.233 49.897 1.00 79.44 386 ALA A N 1
ATOM 3106 C CA . ALA A 1 386 ? -14.781 -14.297 51.349 1.00 79.44 386 ALA A CA 1
ATOM 3107 C C . ALA A 1 386 ? -14.994 -12.917 52.006 1.00 79.44 386 ALA A C 1
ATOM 3109 O O . ALA A 1 386 ? -14.889 -12.803 53.229 1.00 79.44 386 ALA A O 1
ATOM 3110 N N . ASP A 1 387 ? -15.241 -11.852 51.229 1.00 82.44 387 ASP A N 1
ATOM 3111 C CA . ASP A 1 387 ? -15.509 -10.533 51.803 1.00 82.44 387 ASP A CA 1
ATOM 3112 C C . ASP A 1 387 ? -16.869 -10.515 52.516 1.00 82.44 387 ASP A C 1
ATOM 3114 O O . ASP A 1 387 ? -17.935 -10.637 51.905 1.00 82.44 387 ASP A O 1
ATOM 3118 N N . ARG A 1 388 ? -16.825 -10.345 53.841 1.00 80.31 388 ARG A N 1
ATOM 3119 C CA . ARG A 1 388 ? -18.019 -10.297 54.694 1.00 80.31 388 ARG A CA 1
ATOM 3120 C C . ARG A 1 388 ? -18.898 -9.097 54.367 1.00 80.31 388 ARG A C 1
ATOM 3122 O O . ARG A 1 388 ? -20.118 -9.217 54.363 1.00 80.31 388 ARG A O 1
ATOM 3129 N N . ASN A 1 389 ? -18.280 -7.953 54.065 1.00 78.31 389 ASN A N 1
ATOM 3130 C CA . ASN A 1 389 ? -19.006 -6.727 53.752 1.00 78.31 389 ASN A CA 1
ATOM 3131 C C . ASN A 1 389 ? -19.780 -6.878 52.440 1.00 78.31 389 ASN A C 1
ATOM 3133 O O . ASN A 1 389 ? -20.974 -6.599 52.419 1.00 78.31 389 ASN A O 1
ATOM 3137 N N . GLY A 1 390 ? -19.145 -7.366 51.371 1.00 82.75 390 GLY A N 1
ATOM 3138 C CA . GLY A 1 390 ? -19.808 -7.583 50.086 1.00 82.75 390 GLY A CA 1
ATOM 3139 C C . GLY A 1 390 ? -21.017 -8.513 50.170 1.00 82.75 390 GLY A C 1
ATOM 3140 O O . GLY A 1 390 ? -22.081 -8.174 49.651 1.00 82.75 390 GLY A O 1
ATOM 3141 N N . ASN A 1 391 ? -20.889 -9.634 50.886 1.00 84.19 391 ASN A N 1
ATOM 3142 C CA . ASN A 1 391 ? -22.004 -10.554 51.122 1.00 84.19 391 ASN A CA 1
ATOM 3143 C C . ASN A 1 391 ? -23.118 -9.904 51.956 1.00 84.19 391 ASN A C 1
ATOM 3145 O O . ASN A 1 391 ? -24.294 -10.034 51.623 1.00 84.19 391 ASN A O 1
ATOM 3149 N N . PHE A 1 392 ? -22.760 -9.135 52.985 1.00 82.69 392 PHE A N 1
ATOM 3150 C CA . PHE A 1 392 ? -23.726 -8.416 53.813 1.00 82.69 392 PHE A CA 1
ATOM 3151 C C . PHE A 1 392 ? -24.525 -7.369 53.015 1.00 82.69 392 PHE A C 1
ATOM 3153 O O . PHE A 1 392 ? -25.752 -7.353 53.084 1.00 82.69 392 PHE A O 1
ATOM 3160 N N . TYR A 1 393 ? -23.863 -6.530 52.209 1.00 83.38 393 TYR A N 1
ATOM 3161 C CA . TYR A 1 393 ? -24.548 -5.511 51.403 1.00 83.38 393 TYR A CA 1
ATOM 3162 C C . TYR A 1 393 ? -25.398 -6.111 50.278 1.00 83.38 393 TYR A C 1
ATOM 3164 O O . TYR A 1 393 ? -26.473 -5.586 49.999 1.00 83.38 393 TYR A O 1
ATOM 3172 N N . LEU A 1 394 ? -24.977 -7.219 49.657 1.00 85.56 394 LEU A N 1
ATOM 3173 C CA . LEU A 1 394 ? -25.841 -7.937 48.713 1.00 85.56 394 LEU A CA 1
ATOM 3174 C C . LEU A 1 394 ? -27.061 -8.545 49.397 1.00 85.56 394 LEU A C 1
ATOM 3176 O O . LEU A 1 394 ? -28.143 -8.491 48.820 1.00 85.56 394 LEU A O 1
ATOM 3180 N N . GLY A 1 395 ? -26.901 -9.069 50.615 1.00 82.56 395 GLY A N 1
ATOM 3181 C CA . GLY A 1 395 ? -28.018 -9.549 51.424 1.00 82.56 395 GLY A CA 1
ATOM 3182 C C . GLY A 1 395 ? -29.028 -8.441 51.714 1.00 82.56 395 GLY A C 1
ATOM 3183 O O . GLY A 1 395 ? -30.223 -8.639 51.507 1.00 82.56 395 GLY A O 1
ATOM 3184 N N . LEU A 1 396 ? -28.553 -7.247 52.091 1.00 78.44 396 LEU A N 1
ATOM 3185 C CA . LEU A 1 396 ? -29.410 -6.074 52.293 1.00 78.44 396 LEU A CA 1
ATOM 3186 C C . LEU A 1 396 ? -30.157 -5.676 51.012 1.00 78.44 396 LEU A C 1
ATOM 3188 O O . LEU A 1 396 ? -31.375 -5.529 51.047 1.00 78.44 396 LEU A O 1
ATOM 3192 N N . ILE A 1 397 ? -29.462 -5.576 49.874 1.00 82.44 397 ILE A N 1
ATOM 3193 C CA . ILE A 1 397 ? -30.092 -5.223 48.589 1.00 82.44 397 ILE A CA 1
ATOM 3194 C C . ILE A 1 397 ? -31.111 -6.292 48.154 1.00 82.44 397 ILE A C 1
ATOM 3196 O O . ILE A 1 397 ? -32.195 -5.974 47.661 1.00 82.44 397 ILE A O 1
ATOM 3200 N N . ALA A 1 398 ? -30.788 -7.576 48.321 1.00 81.31 398 ALA A N 1
ATOM 3201 C CA . ALA A 1 398 ? -31.698 -8.675 48.005 1.00 81.31 398 ALA A CA 1
ATOM 3202 C C . ALA A 1 398 ? -32.947 -8.643 48.900 1.00 81.31 398 ALA A C 1
ATOM 3204 O O . ALA A 1 398 ? -34.057 -8.861 48.416 1.00 81.31 398 ALA A O 1
ATOM 3205 N N . ALA A 1 399 ? -32.784 -8.308 50.181 1.00 7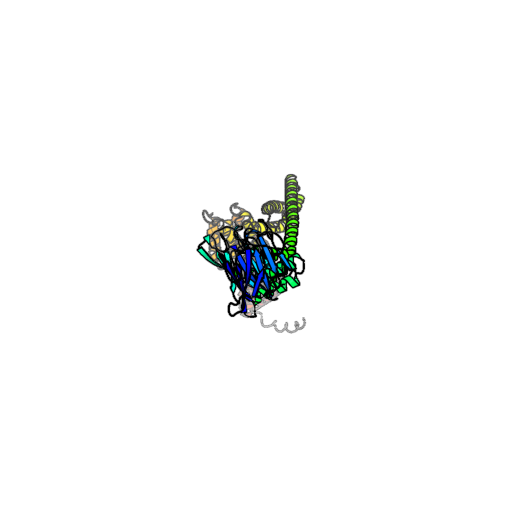3.81 399 ALA A N 1
ATOM 3206 C CA . ALA A 1 399 ? -33.900 -8.174 51.103 1.00 73.81 399 ALA A CA 1
ATOM 3207 C C . ALA A 1 399 ? -34.803 -6.981 50.745 1.00 73.81 399 ALA A C 1
ATOM 3209 O O . ALA A 1 399 ? -36.019 -7.145 50.681 1.00 73.81 399 ALA A O 1
ATOM 3210 N N . GLU A 1 400 ? -34.226 -5.818 50.423 1.00 71.75 400 GLU A N 1
ATOM 3211 C CA . GLU A 1 400 ? -34.978 -4.637 49.966 1.00 71.75 400 GLU A CA 1
ATOM 3212 C C . GLU A 1 400 ? -35.736 -4.892 48.652 1.00 71.75 400 GLU A C 1
ATOM 3214 O O . GLU A 1 400 ? -36.840 -4.391 48.455 1.00 71.75 400 GLU A O 1
ATOM 3219 N N . THR A 1 401 ? -35.177 -5.711 47.756 1.00 76.31 401 THR A N 1
ATOM 3220 C CA . THR A 1 401 ? -35.808 -6.070 46.471 1.00 76.31 401 THR A CA 1
ATOM 3221 C C . THR A 1 401 ? -36.800 -7.237 46.568 1.00 76.31 401 THR A C 1
ATOM 3223 O O . THR A 1 401 ? -37.321 -7.685 45.547 1.00 76.31 401 THR A O 1
ATOM 3226 N N . GLY A 1 402 ? -37.094 -7.729 47.779 1.00 71.88 402 GLY A N 1
ATOM 3227 C CA . GLY A 1 402 ? -38.078 -8.790 48.029 1.00 71.88 402 GLY A CA 1
ATOM 3228 C C . GLY A 1 402 ? -37.589 -10.209 47.715 1.00 71.88 402 GLY A C 1
ATOM 3229 O O . GLY A 1 402 ? -38.383 -11.149 47.681 1.00 71.88 402 GLY A O 1
ATOM 3230 N N . LYS A 1 403 ? -36.286 -10.399 47.494 1.00 78.94 403 LYS A N 1
ATOM 3231 C CA . LYS A 1 403 ? -35.677 -11.689 47.157 1.00 78.94 403 LYS A CA 1
ATOM 3232 C C . LYS A 1 403 ? -35.156 -12.404 48.401 1.00 78.94 403 LYS A C 1
ATOM 3234 O O . LYS A 1 403 ? -33.953 -12.456 48.662 1.00 78.94 403 LYS A O 1
ATOM 3239 N N . ARG A 1 404 ? -36.078 -12.965 49.181 1.00 72.69 404 ARG A N 1
ATOM 3240 C CA . ARG A 1 404 ? -35.792 -13.515 50.517 1.00 72.69 404 ARG A CA 1
ATOM 3241 C C . ARG A 1 404 ? -34.756 -14.647 50.525 1.00 72.69 404 ARG A C 1
ATOM 3243 O O . ARG A 1 404 ? -33.866 -14.640 51.368 1.00 72.69 404 ARG A O 1
ATOM 3250 N N . GLU A 1 405 ? -34.841 -15.587 49.585 1.00 76.00 405 GLU A N 1
ATOM 3251 C CA . GLU A 1 405 ? -33.903 -16.720 49.504 1.00 76.00 405 GLU A CA 1
ATOM 3252 C C . GLU A 1 405 ? -32.478 -16.270 49.147 1.00 76.00 405 GLU A C 1
ATOM 3254 O O . GLU A 1 405 ? -31.512 -16.708 49.773 1.00 76.00 405 GLU A O 1
ATOM 3259 N N . GLU A 1 406 ? -32.347 -15.340 48.191 1.00 82.75 406 GLU A N 1
ATOM 3260 C CA . GLU A 1 406 ? -31.056 -14.739 47.829 1.00 82.75 406 GLU A CA 1
ATOM 3261 C C . GLU A 1 406 ? -30.462 -13.971 49.023 1.00 82.75 406 GLU A C 1
ATOM 3263 O O . GLU A 1 406 ? -29.275 -14.109 49.320 1.00 82.75 406 GLU A O 1
ATOM 3268 N N . ALA A 1 407 ? -31.292 -13.219 49.754 1.00 79.81 407 ALA A N 1
ATOM 3269 C CA . ALA A 1 407 ? -30.867 -12.482 50.941 1.00 79.81 407 ALA A CA 1
ATOM 3270 C C . ALA A 1 407 ? -30.351 -13.411 52.051 1.00 79.81 407 ALA A C 1
ATOM 3272 O O . ALA A 1 407 ? -29.268 -13.183 52.591 1.00 79.81 407 ALA A O 1
ATOM 3273 N N . ALA A 1 408 ? -31.080 -14.492 52.347 1.00 77.94 408 ALA A N 1
ATOM 3274 C CA . ALA A 1 408 ? -30.689 -15.484 53.345 1.00 77.94 408 ALA A CA 1
ATOM 3275 C C . ALA A 1 408 ? -29.337 -16.138 53.015 1.00 77.94 408 ALA A C 1
ATOM 3277 O O . ALA A 1 408 ? -28.473 -16.245 53.887 1.00 77.94 408 ALA A O 1
ATOM 3278 N N . ALA A 1 409 ? -29.130 -16.523 51.752 1.00 83.31 409 ALA A N 1
ATOM 3279 C CA . ALA A 1 409 ? -27.872 -17.109 51.297 1.00 83.31 409 ALA A CA 1
ATOM 3280 C C . ALA A 1 409 ? -26.696 -16.126 51.434 1.00 83.31 409 ALA A C 1
ATOM 3282 O O . ALA A 1 409 ? -25.625 -16.496 51.921 1.00 83.31 409 ALA A O 1
ATOM 3283 N N . CYS A 1 410 ? -26.897 -14.859 51.058 1.00 84.69 410 CYS A N 1
ATOM 3284 C CA . CYS A 1 410 ? -25.885 -13.814 51.206 1.00 84.69 410 CYS A CA 1
ATOM 3285 C C . CYS A 1 410 ? -25.544 -13.535 52.680 1.00 84.69 410 CYS A C 1
ATOM 3287 O O . CYS A 1 410 ? -24.365 -13.437 53.025 1.00 84.69 410 CYS A O 1
ATOM 3289 N N . PHE A 1 411 ? -26.534 -13.473 53.577 1.00 80.19 411 PHE A N 1
ATOM 3290 C CA . PHE A 1 411 ? -26.276 -13.290 55.009 1.00 80.19 411 PHE A CA 1
ATOM 3291 C C . PHE A 1 411 ? -25.545 -14.486 55.630 1.00 80.19 411 PHE A C 1
ATOM 3293 O O . PHE A 1 411 ? -24.592 -14.286 56.380 1.00 80.19 411 PHE A O 1
ATOM 3300 N N . GLN A 1 412 ? -25.895 -15.721 55.263 1.00 80.75 412 GLN A N 1
ATOM 3301 C CA . GLN A 1 412 ? -25.152 -16.916 55.689 1.00 80.75 412 GLN A CA 1
ATOM 3302 C C . GLN A 1 412 ? -23.676 -16.861 55.271 1.00 80.75 412 GLN A C 1
ATOM 3304 O O . GLN A 1 412 ? -22.787 -17.168 56.067 1.00 80.75 412 GLN A O 1
ATOM 3309 N N . GLN A 1 413 ? -23.397 -16.424 54.041 1.00 82.06 413 GLN A N 1
ATOM 3310 C CA . GLN A 1 413 ? -22.027 -16.280 53.542 1.00 82.06 413 GLN A CA 1
ATOM 3311 C C . GLN A 1 413 ? -21.257 -15.150 54.238 1.00 82.06 413 GLN A C 1
ATOM 3313 O O . GLN A 1 413 ? -20.057 -15.292 54.469 1.00 82.06 413 GLN A O 1
ATOM 3318 N N . ALA A 1 414 ? -21.927 -14.060 54.627 1.00 77.75 414 ALA A N 1
ATOM 3319 C CA . ALA A 1 414 ? -21.310 -12.977 55.398 1.00 77.75 414 ALA A CA 1
ATOM 3320 C C . ALA A 1 414 ? -20.865 -13.422 56.807 1.00 77.75 414 ALA A C 1
ATOM 3322 O O . ALA A 1 414 ? -19.904 -12.878 57.355 1.00 77.75 414 ALA A O 1
ATOM 3323 N N . LEU A 1 415 ? -21.549 -14.419 57.374 1.00 76.19 415 LEU A N 1
ATOM 3324 C CA . LEU A 1 415 ? -21.336 -14.927 58.730 1.00 76.19 415 LEU A CA 1
ATOM 3325 C C . LEU A 1 415 ? -20.221 -15.979 58.846 1.00 76.19 415 LEU A C 1
ATOM 3327 O O . LEU A 1 415 ? -19.597 -16.127 59.903 1.00 76.19 415 LEU A O 1
ATOM 3331 N N . ALA A 1 416 ? -19.882 -16.664 57.754 1.00 64.62 416 ALA A N 1
ATOM 3332 C CA . ALA A 1 416 ? -18.743 -17.576 57.714 1.00 64.62 416 ALA A CA 1
ATOM 3333 C C . ALA A 1 416 ? -17.395 -16.808 57.790 1.00 64.62 416 ALA A C 1
ATOM 3335 O O . ALA A 1 416 ? -17.263 -15.705 57.252 1.00 64.62 416 ALA A O 1
ATOM 3336 N N . PRO A 1 417 ? -16.333 -17.329 58.445 1.00 62.78 417 PRO A N 1
ATOM 3337 C CA . PRO A 1 417 ? -16.223 -18.636 59.112 1.00 62.78 417 PRO A CA 1
ATOM 3338 C C . PRO A 1 417 ? -16.493 -18.658 60.636 1.00 62.78 417 PRO A C 1
ATOM 3340 O O . PRO A 1 417 ? -16.416 -19.730 61.223 1.00 62.78 417 PRO A O 1
ATOM 3343 N N . LEU A 1 418 ? -16.750 -17.518 61.297 1.00 70.31 418 LEU A N 1
ATOM 3344 C CA . LEU A 1 418 ? -16.904 -17.436 62.766 1.00 70.31 418 LEU A CA 1
ATOM 3345 C C . LEU A 1 418 ? -17.997 -16.416 63.146 1.00 70.31 418 LEU A C 1
ATOM 3347 O O . LEU A 1 418 ? -17.659 -15.238 63.360 1.00 70.31 418 LEU A O 1
ATOM 3351 N N . PRO A 1 419 ? -19.270 -16.843 63.213 1.00 74.00 419 PRO A N 1
ATOM 3352 C CA . PRO A 1 419 ? -20.379 -15.988 63.625 1.00 74.00 419 PRO A CA 1
ATOM 3353 C C . PRO A 1 419 ? -20.400 -15.776 65.148 1.00 74.00 419 PRO A C 1
ATOM 3355 O O . PRO A 1 419 ? -19.940 -16.620 65.918 1.00 74.00 419 PRO A O 1
ATOM 3358 N N . THR A 1 420 ? -20.888 -14.623 65.606 1.00 76.75 420 THR A N 1
ATOM 3359 C CA . THR A 1 420 ? -21.230 -14.410 67.022 1.00 76.75 420 THR A CA 1
ATOM 3360 C C . THR A 1 420 ? -22.630 -14.958 67.335 1.00 76.75 420 THR A C 1
ATOM 3362 O O . THR A 1 420 ? -23.473 -15.025 66.443 1.00 76.75 420 THR A O 1
ATOM 3365 N N . PRO A 1 421 ? -22.947 -15.278 68.604 1.00 74.19 421 PRO A N 1
ATOM 3366 C CA . PRO A 1 421 ? -24.298 -15.710 68.981 1.00 74.19 421 PRO A CA 1
ATOM 3367 C C . PRO A 1 421 ? -25.400 -14.702 68.608 1.00 74.19 421 PRO A C 1
ATOM 3369 O O . PRO A 1 421 ? -26.520 -15.087 68.298 1.00 74.19 421 PRO A O 1
ATOM 3372 N N . GLN A 1 422 ? -25.078 -13.404 68.610 1.00 71.12 422 GLN A N 1
ATOM 3373 C CA . GLN A 1 422 ? -25.994 -12.331 68.203 1.00 71.12 422 GLN A CA 1
ATOM 3374 C C . GLN A 1 422 ? -26.217 -12.308 66.683 1.00 71.12 422 GLN A C 1
ATOM 3376 O O . GLN A 1 422 ? -27.330 -12.085 66.222 1.00 71.12 422 GLN A O 1
ATOM 3381 N N . GLU A 1 423 ? -25.165 -12.572 65.906 1.00 71.44 423 GLU A N 1
ATOM 3382 C CA . GLU A 1 423 ? -25.221 -12.706 64.449 1.00 71.44 423 GLU A CA 1
ATOM 3383 C C . GLU A 1 423 ? -26.055 -13.931 64.017 1.00 71.44 423 GLU A C 1
ATOM 3385 O O . GLU A 1 423 ? -26.840 -13.845 63.070 1.00 71.44 423 GLU A O 1
ATOM 3390 N N . GLU A 1 424 ? -25.929 -15.056 64.731 1.00 74.56 424 GLU A N 1
ATOM 3391 C CA . GLU A 1 424 ? -26.743 -16.259 64.495 1.00 74.56 424 GLU A CA 1
ATOM 3392 C C . GLU A 1 424 ? -28.210 -16.049 64.877 1.00 74.56 424 GLU A C 1
ATOM 3394 O O . GLU A 1 424 ? -29.092 -16.429 64.106 1.00 74.56 424 GLU A O 1
ATOM 3399 N N . ALA A 1 425 ? -28.476 -15.414 66.025 1.00 72.19 425 ALA A N 1
ATOM 3400 C CA . ALA A 1 425 ? -29.833 -15.093 66.466 1.00 72.19 425 ALA A CA 1
ATOM 3401 C C . ALA A 1 425 ? -30.560 -14.208 65.444 1.00 72.19 425 ALA A C 1
ATOM 3403 O O . ALA A 1 425 ? -31.683 -14.518 65.048 1.00 72.19 425 ALA A O 1
ATOM 3404 N N . ALA A 1 426 ? -29.877 -13.185 64.925 1.00 70.62 426 ALA A N 1
ATOM 3405 C CA . ALA A 1 426 ? -30.457 -12.292 63.935 1.00 70.62 426 ALA A CA 1
ATOM 3406 C C . ALA A 1 426 ? -30.712 -12.983 62.587 1.00 70.62 426 ALA A C 1
ATOM 3408 O O . ALA A 1 426 ? -31.757 -12.769 61.970 1.00 70.62 426 ALA A O 1
ATOM 3409 N N . LEU A 1 427 ? -29.816 -13.870 62.136 1.00 74.00 427 LEU A N 1
ATOM 3410 C CA . LEU A 1 427 ? -30.083 -14.691 60.952 1.00 74.00 427 LEU A CA 1
ATOM 3411 C C . LEU A 1 427 ? -31.278 -15.636 61.173 1.00 74.00 427 LEU A C 1
ATOM 3413 O O . LEU A 1 427 ? -32.105 -15.780 60.273 1.00 74.00 427 LEU A O 1
ATOM 3417 N N . GLN A 1 428 ? -31.402 -16.258 62.351 1.00 72.94 428 GLN A N 1
ATOM 3418 C CA . GLN A 1 428 ? -32.565 -17.089 62.685 1.00 72.94 428 GLN A CA 1
ATOM 3419 C C . GLN A 1 428 ? -33.861 -16.275 62.659 1.00 72.94 428 GLN A C 1
ATOM 3421 O O . GLN A 1 428 ? -34.834 -16.704 62.043 1.00 72.94 428 GLN A O 1
ATOM 3426 N N . ALA A 1 429 ? -33.849 -15.063 63.213 1.00 68.94 429 ALA A N 1
ATOM 3427 C CA . ALA A 1 429 ? -34.988 -14.154 63.178 1.00 68.94 429 ALA A CA 1
ATOM 3428 C C . ALA A 1 429 ? -35.427 -13.762 61.753 1.00 68.94 429 ALA A C 1
ATOM 3430 O O . ALA A 1 429 ? -36.615 -13.539 61.524 1.00 68.94 429 ALA A O 1
ATOM 3431 N N . PHE A 1 430 ? -34.502 -13.701 60.787 1.00 71.38 430 PHE A N 1
ATOM 3432 C CA . PHE A 1 430 ? -34.827 -13.471 59.371 1.00 71.38 430 PHE A CA 1
ATOM 3433 C C . PHE A 1 430 ? -35.450 -14.700 58.686 1.00 71.38 430 PHE A C 1
ATOM 3435 O O . PHE A 1 430 ? -36.276 -14.569 57.774 1.00 71.38 430 PHE A O 1
ATOM 3442 N N . LEU A 1 431 ? -35.035 -15.900 59.101 1.00 68.56 431 LEU A N 1
ATOM 3443 C CA . LEU A 1 431 ? -35.479 -17.174 58.531 1.00 68.56 431 LEU A CA 1
ATOM 3444 C C . LEU A 1 431 ? -36.832 -17.640 59.089 1.00 68.56 431 LEU A C 1
ATOM 3446 O O . LEU A 1 431 ? -37.557 -18.339 58.386 1.00 68.56 431 LEU A O 1
ATOM 3450 N N . GLU A 1 432 ? -37.194 -17.242 60.308 1.00 67.81 432 GLU A N 1
ATOM 3451 C CA . GLU A 1 432 ? -38.492 -17.564 60.909 1.00 67.81 432 GLU A CA 1
ATOM 3452 C C . GLU A 1 432 ? -39.663 -16.912 60.141 1.00 67.81 432 GLU A C 1
ATOM 3454 O O . GLU A 1 432 ? -39.643 -15.731 59.783 1.00 67.81 432 GLU A O 1
ATOM 3459 N N . GLU A 1 433 ? -40.716 -17.689 59.871 1.00 53.84 433 GLU A N 1
ATOM 3460 C CA . GLU A 1 433 ? -42.006 -17.175 59.402 1.00 53.84 433 GLU A CA 1
ATOM 3461 C C . GLU A 1 433 ? -42.888 -16.844 60.607 1.00 53.84 433 GLU A C 1
ATOM 3463 O O . GLU A 1 433 ? -43.601 -17.702 61.125 1.00 53.84 433 GLU A O 1
ATOM 3468 N N . ASP A 1 434 ? -42.858 -15.590 61.057 1.00 52.75 434 ASP A N 1
ATOM 3469 C CA . ASP A 1 434 ? -43.902 -15.064 61.935 1.00 52.75 434 ASP A CA 1
ATOM 3470 C C . ASP A 1 434 ? -44.780 -14.086 61.145 1.00 52.75 434 ASP A C 1
ATOM 3472 O O . ASP A 1 434 ? -44.315 -13.070 60.638 1.00 52.75 434 ASP A O 1
ATOM 3476 N N . TYR A 1 435 ? -46.078 -14.379 61.053 1.00 46.97 435 TYR A N 1
ATOM 3477 C CA . TYR A 1 435 ? -47.075 -13.543 60.371 1.00 46.97 435 TYR A CA 1
ATOM 3478 C C . TYR A 1 435 ? -47.323 -12.189 61.069 1.00 46.97 435 TYR A C 1
ATOM 3480 O O . TYR A 1 435 ? -48.133 -11.385 60.595 1.00 46.97 435 TYR A O 1
ATOM 3488 N N . ARG A 1 436 ? -46.690 -11.931 62.223 1.00 49.56 436 ARG A N 1
ATOM 3489 C CA . ARG A 1 436 ? -46.914 -10.727 63.038 1.00 49.56 436 ARG A CA 1
ATOM 3490 C C . ARG A 1 436 ? -45.978 -9.562 62.711 1.00 49.56 436 ARG A C 1
ATOM 3492 O O . ARG A 1 436 ? -46.444 -8.424 62.791 1.00 49.56 436 ARG A O 1
ATOM 3499 N N . ASP A 1 437 ? -44.739 -9.824 62.300 1.00 52.78 437 ASP A N 1
ATOM 3500 C CA . ASP A 1 437 ? -43.715 -8.813 61.997 1.00 52.78 437 ASP A CA 1
ATOM 3501 C C . ASP A 1 437 ? -43.022 -9.121 60.661 1.00 52.78 437 ASP A C 1
ATOM 3503 O O . ASP A 1 437 ? -42.828 -10.277 60.301 1.00 52.78 437 ASP A O 1
ATOM 3507 N N . ASP A 1 438 ? -42.626 -8.081 59.926 1.00 62.91 438 ASP A N 1
ATOM 3508 C CA . ASP A 1 438 ? -41.821 -8.250 58.716 1.00 62.91 438 ASP A CA 1
ATOM 3509 C C . ASP A 1 438 ? -40.429 -8.828 59.079 1.00 62.91 438 ASP A C 1
ATOM 3511 O O . ASP A 1 438 ? -39.734 -8.250 59.928 1.00 62.91 438 ASP A O 1
ATOM 3515 N N . PRO A 1 439 ? -39.997 -9.950 58.468 1.00 64.31 439 PRO A N 1
ATOM 3516 C CA . PRO A 1 439 ? -38.729 -10.609 58.793 1.00 64.31 439 PRO A CA 1
ATOM 3517 C C . PRO A 1 439 ? -37.509 -9.702 58.619 1.00 64.31 439 PRO A C 1
ATOM 3519 O O . PRO A 1 439 ? -36.557 -9.786 59.398 1.00 64.31 439 PRO A O 1
ATOM 3522 N N . LEU A 1 440 ? -37.542 -8.797 57.634 1.00 65.50 440 LEU A N 1
ATOM 3523 C CA . LEU A 1 440 ? -36.477 -7.822 57.421 1.00 65.50 440 LEU A CA 1
ATOM 3524 C C . LEU A 1 440 ? -36.468 -6.782 58.548 1.00 65.50 440 LEU A C 1
ATOM 3526 O O . LEU A 1 440 ? -35.412 -6.506 59.096 1.00 65.50 440 LEU A O 1
ATOM 3530 N N . SER A 1 441 ? -37.614 -6.272 58.990 1.00 63.75 441 SER A N 1
ATOM 3531 C CA . SER A 1 441 ? -37.688 -5.372 60.153 1.00 63.75 441 SER A CA 1
ATOM 3532 C C . SER A 1 441 ? -37.172 -5.976 61.458 1.00 63.75 441 SER A C 1
ATOM 3534 O O . SER A 1 441 ? -36.528 -5.287 62.254 1.00 63.75 441 SER A O 1
ATOM 3536 N N . ARG A 1 442 ? -37.450 -7.258 61.715 1.00 68.88 442 ARG A N 1
ATOM 3537 C CA . ARG A 1 442 ? -36.913 -7.960 62.891 1.00 68.88 442 ARG A CA 1
ATOM 3538 C C . ARG A 1 442 ? -35.400 -8.142 62.775 1.00 68.88 442 ARG A C 1
ATOM 3540 O O . ARG A 1 442 ? -34.682 -7.743 63.690 1.00 68.88 442 ARG A O 1
ATOM 3547 N N . PHE A 1 443 ? -34.926 -8.609 61.620 1.00 71.50 443 PHE A N 1
ATOM 3548 C CA . PHE A 1 443 ? -33.502 -8.686 61.300 1.00 71.50 443 PHE A CA 1
ATOM 3549 C C . PHE A 1 443 ? -32.802 -7.333 61.486 1.00 71.50 443 PHE A C 1
ATOM 3551 O O . PHE A 1 443 ? -31.795 -7.248 62.178 1.00 71.50 443 PHE A O 1
ATOM 3558 N N . LEU A 1 444 ? -33.366 -6.247 60.947 1.00 68.56 444 LEU A N 1
ATOM 3559 C CA . LEU A 1 444 ? -32.799 -4.900 61.043 1.00 68.56 444 LEU A CA 1
ATOM 3560 C C . LEU A 1 444 ? -32.755 -4.369 62.491 1.00 68.56 444 LEU A C 1
ATOM 3562 O O . LEU A 1 444 ? -31.886 -3.565 62.826 1.00 68.56 444 LEU A O 1
ATOM 3566 N N . ARG A 1 445 ? -33.667 -4.794 63.372 1.00 69.56 445 ARG A N 1
ATOM 3567 C CA . ARG A 1 445 ? -33.608 -4.438 64.800 1.00 69.56 445 ARG A CA 1
ATOM 3568 C C . ARG A 1 445 ? -32.485 -5.181 65.514 1.00 69.56 445 ARG A C 1
ATOM 3570 O O . ARG A 1 445 ? -31.656 -4.546 66.157 1.00 69.56 445 ARG A O 1
ATOM 3577 N N . GLU A 1 446 ? -32.425 -6.499 65.357 1.00 70.88 446 GLU A N 1
ATOM 3578 C CA . GLU A 1 446 ? -31.421 -7.342 66.022 1.00 70.88 446 GLU A CA 1
ATOM 3579 C C . GLU A 1 446 ? -29.997 -7.037 65.513 1.00 70.88 446 GLU A C 1
ATOM 3581 O O . GLU A 1 446 ? -29.034 -7.001 66.280 1.00 70.88 446 GLU A O 1
ATOM 3586 N N . TRP A 1 447 ? -29.861 -6.691 64.230 1.00 71.94 447 TRP A N 1
ATOM 3587 C CA . TRP A 1 447 ? -28.575 -6.353 63.619 1.00 71.94 447 TRP A CA 1
ATOM 3588 C C . TRP A 1 447 ? -28.063 -4.946 63.974 1.00 71.94 447 TRP A C 1
ATOM 3590 O O . TRP A 1 447 ? -26.868 -4.664 63.845 1.00 71.94 447 TRP A O 1
ATOM 3600 N N . GLN A 1 448 ? -28.930 -4.045 64.450 1.00 69.50 448 GLN A N 1
ATOM 3601 C CA . GLN A 1 448 ? -28.533 -2.690 64.848 1.00 69.50 448 GLN A CA 1
ATOM 3602 C C . GLN A 1 448 ? -27.538 -2.704 66.019 1.00 69.50 448 GLN A C 1
ATOM 3604 O O . GLN A 1 448 ? -26.564 -1.944 66.013 1.00 69.50 448 GLN A O 1
ATOM 3609 N N . GLU A 1 449 ? -27.747 -3.569 67.013 1.00 66.88 449 GLU A N 1
ATOM 3610 C CA . GLU A 1 449 ? -26.822 -3.719 68.144 1.00 66.88 449 GLU A CA 1
ATOM 3611 C C . GLU A 1 449 ? -25.462 -4.259 67.683 1.00 66.88 449 GLU A C 1
ATOM 3613 O O . GLU A 1 449 ? -24.413 -3.770 68.107 1.00 66.88 449 GLU A O 1
ATOM 3618 N N . VAL A 1 450 ? -25.464 -5.195 66.731 1.00 68.62 450 VAL A N 1
ATOM 3619 C CA . VAL A 1 450 ? -24.241 -5.767 66.150 1.00 68.62 450 VAL A CA 1
ATOM 3620 C C . VAL A 1 450 ? -23.451 -4.706 65.377 1.00 68.62 450 VAL A C 1
ATOM 3622 O O . VAL A 1 450 ? -22.237 -4.595 65.545 1.00 68.62 450 VAL A O 1
ATOM 3625 N N . LEU A 1 451 ? -24.113 -3.873 64.567 1.00 66.75 451 LEU A N 1
ATOM 3626 C CA . LEU A 1 451 ? -23.451 -2.832 63.766 1.00 66.75 451 LEU A CA 1
ATOM 3627 C C . LEU A 1 451 ? -22.917 -1.654 64.582 1.00 66.75 451 LEU A C 1
ATOM 3629 O O . LEU A 1 451 ? -22.003 -0.966 64.128 1.00 66.75 451 LEU A O 1
ATOM 3633 N N . THR A 1 452 ? -23.493 -1.396 65.754 1.00 63.75 452 THR A N 1
ATOM 3634 C CA . THR A 1 452 ? -23.072 -0.299 66.638 1.00 63.75 452 THR A CA 1
ATOM 3635 C C . THR A 1 452 ? -21.930 -0.703 67.571 1.00 63.75 452 THR A C 1
ATOM 3637 O O . THR A 1 452 ? -21.118 0.145 67.934 1.00 63.75 452 THR A O 1
ATOM 3640 N N . THR A 1 453 ? -21.817 -1.989 67.918 1.00 59.75 453 THR A N 1
ATOM 3641 C CA . THR A 1 453 ? -20.799 -2.508 68.851 1.00 59.75 453 THR A CA 1
ATOM 3642 C C . THR A 1 453 ? -19.595 -3.154 68.162 1.00 59.75 453 THR A C 1
ATOM 3644 O O . THR A 1 453 ? -18.500 -3.188 68.727 1.00 59.75 453 THR A O 1
ATOM 3647 N N . SER A 1 454 ? -19.760 -3.656 66.936 1.00 62.06 454 SER A N 1
ATOM 3648 C CA . SER A 1 454 ? -18.748 -4.461 66.253 1.00 62.06 454 SER A CA 1
ATOM 3649 C C . SER A 1 454 ? -17.929 -3.664 65.237 1.00 62.06 454 SER A C 1
ATOM 3651 O O . SER A 1 454 ? -18.457 -3.091 64.286 1.00 62.06 454 SER A O 1
ATOM 3653 N N . SER A 1 455 ? -16.598 -3.730 65.345 1.00 60.88 455 SER A N 1
ATOM 3654 C CA . SER A 1 455 ? -15.674 -3.223 64.317 1.00 60.88 455 SER A CA 1
ATOM 3655 C C . SER A 1 455 ? -15.629 -4.091 63.048 1.00 60.88 455 SER A C 1
ATOM 3657 O O . SER A 1 455 ? -14.967 -3.716 62.077 1.00 60.88 455 SER A O 1
ATOM 3659 N N . ARG A 1 456 ? -16.333 -5.238 63.034 1.00 64.75 456 ARG A N 1
ATOM 3660 C CA . ARG A 1 456 ? -16.336 -6.209 61.922 1.00 64.75 456 ARG A CA 1
ATOM 3661 C C . ARG A 1 456 ? -16.987 -5.664 60.644 1.00 64.75 456 ARG A C 1
ATOM 3663 O O . ARG A 1 456 ? -16.582 -6.075 59.561 1.00 64.75 456 ARG A O 1
ATOM 3670 N N . TYR A 1 457 ? -17.922 -4.715 60.755 1.00 64.69 457 TYR A N 1
ATOM 3671 C CA . TYR A 1 457 ? -18.663 -4.137 59.623 1.00 64.69 457 TYR A CA 1
ATOM 3672 C C . TYR A 1 457 ? -18.378 -2.635 59.465 1.00 64.69 457 TYR A C 1
ATOM 3674 O O . TYR A 1 457 ? -19.230 -1.777 59.710 1.00 64.69 457 TYR A O 1
ATOM 3682 N N . GLN A 1 458 ? -17.149 -2.294 59.066 1.00 60.31 458 GLN A N 1
ATOM 3683 C CA . GLN A 1 458 ? -16.697 -0.901 58.963 1.00 60.31 458 GLN A CA 1
ATOM 3684 C C . GLN A 1 458 ? -17.620 -0.035 58.084 1.00 60.31 458 GLN A C 1
ATOM 3686 O O . GLN A 1 458 ? -17.702 -0.206 56.863 1.00 60.31 458 GLN A O 1
ATOM 3691 N N . GLY A 1 459 ? -18.286 0.943 58.704 1.00 61.84 459 GLY A N 1
ATOM 3692 C CA . GLY A 1 459 ? -19.146 1.921 58.029 1.00 61.84 459 GLY A CA 1
ATOM 3693 C C . GLY A 1 459 ? -20.499 1.384 57.550 1.00 61.84 459 GLY A C 1
ATOM 3694 O O . GLY A 1 459 ? -21.228 2.122 56.895 1.00 61.84 459 GLY A O 1
ATOM 3695 N N . ALA A 1 460 ? -20.854 0.135 57.874 1.00 62.81 460 ALA A N 1
ATOM 3696 C CA . ALA A 1 460 ? -22.153 -0.432 57.510 1.00 62.81 460 ALA A CA 1
ATOM 3697 C C . ALA A 1 460 ? -23.312 0.176 58.300 1.00 62.81 460 ALA A C 1
ATOM 3699 O O . ALA A 1 460 ? -24.403 0.287 57.757 1.00 62.81 460 ALA A O 1
ATOM 3700 N N . GLY A 1 461 ? -23.072 0.661 59.523 1.00 65.75 461 GLY A N 1
ATOM 3701 C CA . GLY A 1 461 ? -24.104 1.289 60.352 1.00 65.75 461 GLY A CA 1
ATOM 3702 C C . GLY A 1 461 ? -24.789 2.500 59.703 1.00 65.75 461 GLY A C 1
ATOM 3703 O O . GLY A 1 461 ? -26.003 2.625 59.804 1.00 65.75 461 GLY A O 1
ATOM 3704 N N . GLN A 1 462 ? -24.052 3.360 58.989 1.00 67.00 462 GLN A N 1
ATOM 3705 C CA . GLN A 1 462 ? -24.629 4.545 58.328 1.00 67.00 462 GLN A CA 1
ATOM 3706 C C . GLN A 1 462 ? -25.516 4.166 57.138 1.00 67.00 462 GLN A C 1
ATOM 3708 O O . GLN A 1 462 ? -26.637 4.653 57.014 1.00 67.00 462 GLN A O 1
ATOM 3713 N N . VAL A 1 463 ? -25.027 3.260 56.286 1.00 65.38 463 VAL A N 1
ATOM 3714 C CA . VAL A 1 463 ? -25.778 2.745 55.130 1.00 65.38 463 VAL A CA 1
ATOM 3715 C C . VAL A 1 463 ? -27.023 1.996 55.603 1.00 65.38 463 VAL A C 1
ATOM 3717 O O . VAL A 1 463 ? -28.114 2.206 55.090 1.00 65.38 463 VAL A O 1
ATOM 3720 N N . PHE A 1 464 ? -26.871 1.190 56.650 1.00 69.38 464 PHE A N 1
ATOM 3721 C CA . PHE A 1 464 ? -27.951 0.450 57.284 1.00 69.38 464 PHE A CA 1
ATOM 3722 C C . PHE A 1 464 ? -29.032 1.361 57.874 1.00 69.38 464 PHE A C 1
ATOM 3724 O O . PHE A 1 464 ? -30.219 1.123 57.665 1.00 69.38 464 PHE A O 1
ATOM 3731 N N . GLN A 1 465 ? -28.642 2.436 58.568 1.00 69.88 465 GLN A N 1
ATOM 3732 C CA . GLN A 1 465 ? -29.590 3.443 59.050 1.00 69.88 465 GLN A CA 1
ATOM 3733 C C . GLN A 1 465 ? -30.336 4.107 57.887 1.00 69.88 465 GLN A C 1
ATOM 3735 O O . GLN A 1 465 ? -31.556 4.242 57.957 1.00 69.88 465 GLN A O 1
ATOM 3740 N N . ALA A 1 466 ? -29.641 4.471 56.805 1.00 69.75 466 ALA A N 1
ATOM 3741 C CA . ALA A 1 466 ? -30.261 5.076 55.627 1.00 69.75 466 ALA A CA 1
ATOM 3742 C C . ALA A 1 466 ? -31.279 4.136 54.951 1.00 69.75 466 ALA A C 1
ATOM 3744 O O . ALA A 1 466 ? -32.412 4.548 54.700 1.00 69.75 466 ALA A O 1
ATOM 3745 N N . THR A 1 467 ? -30.915 2.867 54.743 1.00 69.50 467 THR A N 1
ATOM 3746 C CA . THR A 1 467 ? -31.808 1.792 54.269 1.00 69.50 467 THR A CA 1
ATOM 3747 C C . THR A 1 467 ? -33.045 1.661 55.156 1.00 69.50 467 THR A C 1
ATOM 3749 O O . THR A 1 467 ? -34.176 1.679 54.670 1.00 69.50 467 THR A O 1
ATOM 3752 N N . ARG A 1 468 ? -32.858 1.621 56.481 1.00 74.06 468 ARG A N 1
ATOM 3753 C CA . ARG A 1 468 ? -33.961 1.523 57.443 1.00 74.06 468 ARG A CA 1
ATOM 3754 C C . ARG A 1 468 ? -34.922 2.709 57.344 1.00 74.06 468 ARG A C 1
ATOM 3756 O O . ARG A 1 468 ? -36.136 2.520 57.345 1.00 74.06 468 ARG A O 1
ATOM 3763 N N . HIS A 1 469 ? -34.389 3.927 57.239 1.00 76.19 469 HIS A N 1
ATOM 3764 C CA . HIS A 1 469 ? -35.194 5.135 57.067 1.00 76.19 469 HIS A CA 1
ATOM 3765 C C . HIS A 1 469 ? -35.963 5.138 55.741 1.00 76.19 469 HIS A C 1
ATOM 3767 O O . HIS A 1 469 ? -37.128 5.532 55.724 1.00 76.19 469 HIS A O 1
ATOM 3773 N N . HIS A 1 470 ? -35.348 4.670 54.654 1.00 75.19 470 HIS A N 1
ATOM 3774 C CA . HIS A 1 470 ? -35.995 4.575 53.348 1.00 75.19 470 HIS A CA 1
ATOM 3775 C C . HIS A 1 470 ? -37.161 3.576 53.350 1.00 75.19 470 HIS A C 1
ATOM 3777 O O . HIS A 1 470 ? -38.283 3.940 52.996 1.00 75.19 470 HIS A O 1
ATOM 3783 N N . LEU A 1 471 ? -36.937 2.350 53.835 1.00 73.12 471 LEU A N 1
ATOM 3784 C CA . LEU A 1 471 ? -37.989 1.333 53.952 1.00 73.12 471 LEU A CA 1
ATOM 3785 C C . LEU A 1 471 ? -39.154 1.814 54.824 1.00 73.12 471 LEU A C 1
ATOM 3787 O O . LEU A 1 471 ? -40.321 1.595 54.492 1.00 73.12 471 LEU A O 1
ATOM 3791 N N . ALA A 1 472 ? -38.848 2.524 55.913 1.00 78.38 472 ALA A N 1
ATOM 3792 C CA . ALA A 1 472 ? -39.866 3.110 56.771 1.00 78.38 472 ALA A CA 1
ATOM 3793 C C . ALA A 1 472 ? -40.677 4.198 56.048 1.00 78.38 472 ALA A C 1
ATOM 3795 O O . ALA A 1 472 ? -41.900 4.236 56.179 1.00 78.38 472 ALA A O 1
ATOM 3796 N N . GLN A 1 473 ? -40.030 5.043 55.240 1.00 82.31 473 GLN A N 1
ATOM 3797 C CA . GLN A 1 473 ? -40.714 6.045 54.419 1.00 82.31 473 GLN A CA 1
ATOM 3798 C C . GLN A 1 473 ? -41.597 5.413 53.339 1.00 82.31 473 GLN A C 1
ATOM 3800 O O . GLN A 1 473 ? -42.727 5.861 53.155 1.00 82.31 473 GLN A O 1
ATOM 3805 N N . GLU A 1 474 ? -41.142 4.367 52.648 1.00 79.88 474 GLU A N 1
ATOM 3806 C CA . GLU A 1 474 ? -41.980 3.666 51.669 1.00 79.88 474 GLU A CA 1
ATOM 3807 C C . GLU A 1 474 ? -43.213 3.038 52.319 1.00 79.88 474 GLU A C 1
ATOM 3809 O O . GLU A 1 474 ? -44.333 3.207 51.827 1.00 79.88 474 GLU A O 1
ATOM 3814 N N . ALA A 1 475 ? -43.017 2.336 53.438 1.00 76.31 475 ALA A N 1
ATOM 3815 C CA . ALA A 1 475 ? -44.106 1.764 54.217 1.00 76.31 475 ALA A CA 1
ATOM 3816 C C . ALA A 1 475 ? -45.071 2.862 54.687 1.00 76.31 475 ALA A C 1
ATOM 3818 O O . ALA A 1 475 ? -46.285 2.713 54.569 1.00 76.31 475 ALA A O 1
ATOM 3819 N N . PHE A 1 476 ? -44.557 4.012 55.121 1.00 83.50 476 PHE A N 1
ATOM 3820 C CA . PHE A 1 476 ? -45.383 5.154 55.489 1.00 83.50 476 PHE A CA 1
ATOM 3821 C C . PHE A 1 476 ? -46.218 5.685 54.314 1.00 83.50 476 PHE A C 1
ATOM 3823 O O . PHE A 1 476 ? -47.424 5.884 54.461 1.00 83.50 476 PHE A O 1
ATOM 3830 N N . GLN A 1 477 ? -45.622 5.856 53.129 1.00 84.38 477 GLN A N 1
ATOM 3831 C CA . GLN A 1 477 ? -46.340 6.333 51.941 1.00 84.38 477 GLN A CA 1
ATOM 3832 C C . GLN A 1 477 ? -47.415 5.344 51.474 1.00 84.38 477 GLN A C 1
ATOM 3834 O O . GLN A 1 477 ? -48.534 5.754 51.168 1.00 84.38 477 GLN A O 1
ATOM 3839 N N . ARG A 1 478 ? -47.115 4.037 51.456 1.00 81.12 478 ARG A N 1
ATOM 3840 C CA . ARG A 1 478 ? -48.108 2.994 51.133 1.00 81.12 478 ARG A CA 1
ATOM 3841 C C . ARG A 1 478 ? -49.234 2.969 52.164 1.00 81.12 478 ARG A C 1
ATOM 3843 O O . ARG A 1 478 ? -50.402 2.933 51.798 1.00 81.12 478 ARG A O 1
ATOM 3850 N N . GLY A 1 479 ? -48.883 3.057 53.445 1.00 80.00 479 GLY A N 1
ATOM 3851 C CA . GLY A 1 479 ? -49.834 3.123 54.549 1.00 80.00 479 GLY A CA 1
ATOM 3852 C C . GLY A 1 479 ? -50.770 4.327 54.459 1.00 80.00 479 GLY A C 1
ATOM 3853 O O . GLY A 1 479 ? -51.967 4.191 54.697 1.00 80.00 479 GLY A O 1
ATOM 3854 N N . LYS A 1 480 ? -50.249 5.487 54.043 1.00 83.12 480 LYS A N 1
ATOM 3855 C CA . LYS A 1 480 ? -51.050 6.691 53.801 1.00 83.12 480 LYS A CA 1
ATOM 3856 C C . LYS A 1 480 ? -52.032 6.512 52.638 1.00 83.12 480 LYS A C 1
ATOM 3858 O O . LYS A 1 480 ? -53.179 6.916 52.774 1.00 83.12 480 LYS A O 1
ATOM 3863 N N . ARG A 1 481 ? -51.624 5.863 51.543 1.00 84.56 481 ARG A N 1
ATOM 3864 C CA . ARG A 1 481 ? -52.544 5.538 50.437 1.00 84.56 481 ARG A CA 1
ATOM 3865 C C . ARG A 1 481 ? -53.675 4.626 50.901 1.00 84.56 481 ARG A C 1
ATOM 3867 O O . ARG A 1 481 ? -54.830 4.951 50.689 1.00 84.56 481 ARG A O 1
ATOM 3874 N N . TYR A 1 482 ? -53.369 3.570 51.659 1.00 83.38 482 TYR A N 1
ATOM 3875 C CA . TYR A 1 482 ? -54.413 2.709 52.229 1.00 83.38 482 TYR A CA 1
ATOM 3876 C C . TYR A 1 482 ? -55.359 3.443 53.190 1.00 83.38 482 TYR A C 1
ATOM 3878 O O . TYR A 1 482 ? -56.527 3.073 53.281 1.00 83.38 482 TYR A O 1
ATOM 3886 N N . LEU A 1 483 ? -54.878 4.469 53.906 1.00 80.94 483 LEU A N 1
ATOM 3887 C CA . LEU A 1 483 ? -55.734 5.347 54.713 1.00 80.94 483 LEU A CA 1
ATOM 3888 C C . LEU A 1 483 ? -56.676 6.195 53.850 1.00 80.94 483 LEU A C 1
ATOM 3890 O O . LEU A 1 483 ? -57.826 6.386 54.233 1.00 80.94 483 LEU A O 1
ATOM 3894 N N . GLU A 1 484 ? -56.183 6.722 52.729 1.00 83.62 484 GLU A N 1
ATOM 3895 C CA . GLU A 1 484 ? -56.969 7.510 51.769 1.00 83.62 484 GLU A CA 1
ATOM 3896 C C . GLU A 1 484 ? -57.997 6.631 51.032 1.00 83.62 484 GLU A C 1
ATOM 3898 O O . GLU A 1 484 ? -59.135 7.053 50.843 1.00 83.62 484 GLU A O 1
ATOM 3903 N N . ASP A 1 485 ? -57.637 5.383 50.724 1.00 83.00 485 ASP A N 1
ATOM 3904 C CA . ASP A 1 485 ? -58.477 4.397 50.028 1.00 83.00 485 ASP A CA 1
ATOM 3905 C C . ASP A 1 485 ? -59.498 3.686 50.947 1.00 83.00 485 ASP A C 1
ATOM 3907 O O . ASP A 1 485 ? -60.230 2.803 50.500 1.00 83.00 485 ASP A O 1
ATOM 3911 N N . GLY A 1 486 ? -59.529 3.999 52.249 1.00 77.50 486 GLY A N 1
ATOM 3912 C CA . GLY A 1 486 ? -60.425 3.359 53.226 1.00 77.50 486 GLY A CA 1
ATOM 3913 C C . GLY A 1 486 ? -60.058 1.914 53.600 1.00 77.50 486 GLY A C 1
ATOM 3914 O O . GLY A 1 486 ? -60.794 1.237 54.312 1.00 77.50 486 GLY A O 1
ATOM 3915 N N . SER A 1 487 ? -58.897 1.412 53.174 1.00 84.88 487 SER A N 1
ATOM 3916 C CA . SER A 1 487 ? -58.409 0.061 53.491 1.00 84.88 487 SER A CA 1
ATOM 3917 C C . SER A 1 487 ? -57.697 0.022 54.851 1.00 84.88 487 SER A C 1
ATOM 3919 O O . SER A 1 487 ? -56.504 -0.283 54.958 1.00 84.88 487 SER A O 1
ATOM 3921 N N . PHE A 1 488 ? -58.423 0.330 55.930 1.00 83.00 488 PHE A N 1
ATOM 3922 C CA . PHE A 1 488 ? -57.827 0.608 57.244 1.00 83.00 488 PHE A CA 1
ATOM 3923 C C . PHE A 1 488 ? -57.053 -0.568 57.859 1.00 83.00 488 PHE A C 1
ATOM 3925 O O . PHE A 1 488 ? -56.044 -0.354 58.528 1.00 83.00 488 PHE A O 1
ATOM 3932 N N . ALA A 1 489 ? -57.456 -1.818 57.611 1.00 77.88 489 ALA A N 1
ATOM 3933 C CA . ALA A 1 489 ? -56.720 -2.989 58.099 1.00 77.88 489 ALA A CA 1
ATOM 3934 C C . ALA A 1 489 ? -55.314 -3.087 57.480 1.00 77.88 489 ALA A C 1
ATOM 3936 O O . ALA A 1 489 ? -54.332 -3.322 58.187 1.00 77.88 489 ALA A O 1
ATOM 3937 N N . GLN A 1 490 ? -55.207 -2.844 56.171 1.00 76.81 490 GLN A N 1
ATOM 3938 C CA . GLN A 1 490 ? -53.931 -2.826 55.451 1.00 76.81 490 GLN A CA 1
ATOM 3939 C C . GLN A 1 490 ? -53.091 -1.607 55.843 1.00 76.81 490 GLN A C 1
ATOM 3941 O O . GLN A 1 490 ? -51.874 -1.726 56.018 1.00 76.81 490 GLN A O 1
ATOM 3946 N N . ALA A 1 491 ? -53.734 -0.458 56.071 1.00 81.44 491 ALA A N 1
ATOM 3947 C CA . ALA A 1 491 ? -53.079 0.739 56.584 1.00 81.44 491 ALA A CA 1
ATOM 3948 C C . ALA A 1 491 ? -52.441 0.509 57.962 1.00 81.44 491 ALA A C 1
ATOM 3950 O O . ALA A 1 491 ? -51.273 0.837 58.149 1.00 81.44 491 ALA A O 1
ATOM 3951 N N . VAL A 1 492 ? -53.163 -0.105 58.909 1.00 81.94 492 VAL A N 1
ATOM 3952 C CA . VAL A 1 492 ? -52.648 -0.405 60.257 1.00 81.94 492 VAL A CA 1
ATOM 3953 C C . VAL A 1 492 ? -51.421 -1.310 60.187 1.00 81.94 492 VAL A C 1
ATOM 3955 O O . VAL A 1 492 ? -50.412 -1.006 60.817 1.00 81.94 492 VAL A O 1
ATOM 3958 N N . VAL A 1 493 ? -51.468 -2.390 59.403 1.00 78.12 493 VAL A N 1
ATOM 3959 C CA . VAL A 1 493 ? -50.325 -3.309 59.258 1.00 78.12 493 VAL A CA 1
ATOM 3960 C C . VAL A 1 493 ? -49.114 -2.593 58.651 1.00 78.12 493 VAL A C 1
ATOM 3962 O O . VAL A 1 493 ? -48.006 -2.687 59.180 1.00 78.12 493 VAL A O 1
ATOM 3965 N N . THR A 1 494 ? -49.329 -1.824 57.584 1.00 78.56 494 THR A N 1
ATOM 3966 C CA . THR A 1 494 ? -48.245 -1.167 56.837 1.00 78.56 494 THR A CA 1
ATOM 3967 C C . THR A 1 494 ? -47.636 0.014 57.607 1.00 78.56 494 THR A C 1
ATOM 3969 O O . THR A 1 494 ? -46.425 0.220 57.580 1.00 78.56 494 THR A O 1
ATOM 3972 N N . LEU A 1 495 ? -48.440 0.765 58.365 1.00 82.19 495 LEU A N 1
ATOM 3973 C CA . LEU A 1 495 ? -47.958 1.865 59.212 1.00 82.19 495 LEU A CA 1
ATOM 3974 C C . LEU A 1 495 ? -47.294 1.362 60.496 1.00 82.19 495 LEU A C 1
ATOM 3976 O O . LEU A 1 495 ? -46.309 1.955 60.932 1.00 82.19 495 LEU A O 1
ATOM 3980 N N . ARG A 1 496 ? -47.754 0.238 61.066 1.00 82.25 496 ARG A N 1
ATOM 3981 C CA . ARG A 1 496 ? -47.058 -0.434 62.178 1.00 82.25 496 ARG A CA 1
ATOM 3982 C C . ARG A 1 496 ? -45.628 -0.787 61.790 1.00 82.25 496 ARG A C 1
ATOM 3984 O O . ARG A 1 496 ? -44.706 -0.576 62.571 1.00 82.25 496 ARG A O 1
ATOM 3991 N N . HIS A 1 497 ? -45.459 -1.291 60.571 1.00 75.88 497 HIS A N 1
ATOM 3992 C CA . HIS A 1 497 ? -44.157 -1.612 60.006 1.00 75.88 497 HIS A CA 1
ATOM 3993 C C . HIS A 1 497 ? -43.255 -0.368 59.913 1.00 75.88 497 HIS A C 1
ATOM 3995 O O . HIS A 1 497 ? -42.140 -0.389 60.433 1.00 75.88 497 HIS A O 1
ATOM 4001 N N . ALA A 1 498 ? -43.760 0.753 59.383 1.00 79.62 498 ALA A N 1
ATOM 4002 C CA . ALA A 1 498 ? -43.019 2.020 59.338 1.00 79.62 498 ALA A CA 1
ATOM 4003 C C . ALA A 1 498 ? -42.554 2.495 60.732 1.00 79.62 498 ALA A C 1
ATOM 4005 O O . ALA A 1 498 ? -41.392 2.866 60.905 1.00 79.62 498 ALA A O 1
ATOM 4006 N N . VAL A 1 499 ? -43.434 2.421 61.738 1.00 81.44 499 VAL A N 1
ATOM 4007 C CA . VAL A 1 499 ? -43.116 2.780 63.135 1.00 81.44 499 VAL A CA 1
ATOM 4008 C C . VAL A 1 499 ? -42.085 1.830 63.749 1.00 81.44 499 VAL A C 1
ATOM 4010 O O . VAL A 1 499 ? -41.199 2.279 64.466 1.00 81.44 499 VAL A O 1
ATOM 4013 N N . SER A 1 500 ? -42.152 0.526 63.462 1.00 75.62 500 SER A N 1
ATOM 4014 C CA . SER A 1 500 ? -41.178 -0.441 63.993 1.00 75.62 500 SER A CA 1
ATOM 4015 C C . SER A 1 500 ? -39.754 -0.215 63.473 1.00 75.62 500 SER A C 1
ATOM 4017 O O . SER A 1 500 ? -38.787 -0.483 64.187 1.00 75.62 500 SER A O 1
ATOM 4019 N N . LEU A 1 501 ? -39.624 0.306 62.250 1.00 74.75 501 LEU A N 1
ATOM 4020 C CA . LEU A 1 501 ? -38.342 0.616 61.624 1.00 74.75 501 LEU A CA 1
ATOM 4021 C C . LEU A 1 501 ? -37.762 1.940 62.136 1.00 74.75 501 LEU A C 1
ATOM 4023 O O . LEU A 1 501 ? -36.552 2.048 62.333 1.00 74.75 501 LEU A O 1
ATOM 4027 N N . VAL A 1 502 ? -38.602 2.956 62.351 1.00 81.38 502 VAL A N 1
ATOM 4028 C CA . VAL A 1 502 ? -38.183 4.272 62.857 1.00 81.38 502 VAL A CA 1
ATOM 4029 C C . VAL A 1 502 ? -39.149 4.721 63.959 1.00 81.38 502 VAL A C 1
ATOM 4031 O O . VAL A 1 502 ? -40.070 5.495 63.690 1.00 81.38 502 VAL A O 1
ATOM 4034 N N . PRO A 1 503 ? -38.952 4.251 65.205 1.00 76.88 503 PRO A N 1
ATOM 4035 C CA . PRO A 1 503 ? -39.868 4.555 66.303 1.00 76.88 503 PRO A CA 1
ATOM 4036 C C . PRO A 1 503 ? -39.833 6.031 66.712 1.00 76.88 503 PRO A C 1
ATOM 4038 O O . PRO A 1 503 ? -40.833 6.545 67.198 1.00 76.88 503 PRO A O 1
ATOM 4041 N N . GLU A 1 504 ? -38.717 6.720 66.470 1.00 81.81 504 GLU A N 1
ATOM 4042 C CA . GLU A 1 504 ? -38.513 8.124 66.851 1.00 81.81 504 GLU A CA 1
ATOM 4043 C C . GLU A 1 504 ? -39.251 9.135 65.942 1.00 81.81 504 GLU A C 1
ATOM 4045 O O . GLU A 1 504 ? -39.336 10.310 66.287 1.00 81.81 504 GLU A O 1
ATOM 4050 N N . ASP A 1 505 ? -39.771 8.733 64.768 1.00 83.00 505 ASP A N 1
ATOM 4051 C CA . ASP A 1 505 ? -40.476 9.663 63.864 1.00 83.00 505 ASP A CA 1
ATOM 4052 C C . ASP A 1 505 ? -41.945 9.819 64.291 1.00 83.00 505 ASP A C 1
ATOM 4054 O O . ASP A 1 505 ? -42.798 8.963 64.027 1.00 83.00 505 ASP A O 1
ATOM 4058 N N . GLU A 1 506 ? -42.258 10.946 64.938 1.00 84.56 506 GLU A N 1
ATOM 4059 C CA . GLU A 1 506 ? -43.608 11.261 65.425 1.00 84.56 506 GLU A CA 1
ATOM 4060 C C . GLU A 1 506 ? -44.674 11.220 64.321 1.00 84.56 506 GLU A C 1
ATOM 4062 O O . GLU A 1 506 ? -45.823 10.856 64.586 1.00 84.56 506 GLU A O 1
ATOM 4067 N N . ARG A 1 507 ? -44.313 11.527 63.066 1.00 87.06 507 ARG A N 1
ATOM 4068 C CA . ARG A 1 507 ? -45.269 11.508 61.946 1.00 87.06 507 ARG A CA 1
ATOM 4069 C C . ARG A 1 507 ? -45.752 10.092 61.657 1.00 87.06 507 ARG A C 1
ATOM 4071 O O . ARG A 1 507 ? -46.923 9.901 61.327 1.00 87.06 507 ARG A O 1
ATOM 4078 N N . PHE A 1 508 ? -44.864 9.103 61.781 1.00 85.44 508 PHE A N 1
ATOM 4079 C CA . PHE A 1 508 ? -45.209 7.697 61.573 1.00 85.44 508 PHE A CA 1
ATOM 4080 C C . PHE A 1 508 ? -46.119 7.208 62.696 1.00 85.44 508 PHE A C 1
ATOM 4082 O O . PHE A 1 508 ? -47.136 6.565 62.422 1.00 85.44 508 PHE A O 1
ATOM 4089 N N . GLN A 1 509 ? -45.801 7.573 63.943 1.00 82.00 509 GLN A N 1
ATOM 4090 C CA . GLN A 1 509 ? -46.635 7.233 65.094 1.00 82.00 509 GLN A CA 1
ATOM 4091 C C . GLN A 1 509 ? -48.043 7.826 64.982 1.00 82.00 509 GLN A C 1
ATOM 4093 O O . GLN A 1 509 ? -49.022 7.136 65.265 1.00 82.00 509 GLN A O 1
ATOM 4098 N N . GLU A 1 510 ? -48.158 9.079 64.542 1.00 85.38 510 GLU A N 1
ATOM 4099 C CA . GLU A 1 510 ? -49.448 9.751 64.404 1.00 85.38 510 GLU A CA 1
ATOM 4100 C C . GLU A 1 510 ? -50.318 9.127 63.307 1.00 85.38 510 GLU A C 1
ATOM 4102 O O . GLU A 1 510 ? -51.490 8.824 63.537 1.00 85.38 510 GLU A O 1
ATOM 4107 N N . ALA A 1 511 ? -49.748 8.845 62.132 1.00 83.56 511 ALA A N 1
ATOM 4108 C CA . ALA A 1 511 ? -50.487 8.161 61.072 1.00 83.56 511 ALA A CA 1
ATOM 4109 C C . ALA A 1 511 ? -50.931 6.754 61.498 1.00 83.56 511 ALA A C 1
ATOM 4111 O O . ALA A 1 511 ? -52.050 6.341 61.187 1.00 83.56 511 ALA A O 1
ATOM 4112 N N . TYR A 1 512 ? -50.083 6.028 62.235 1.00 84.12 512 TYR A N 1
ATOM 4113 C CA . TYR A 1 512 ? -50.432 4.719 62.778 1.00 84.12 512 TYR A CA 1
ATOM 4114 C C . TYR A 1 512 ? -51.588 4.804 63.783 1.00 84.12 512 TYR A C 1
ATOM 4116 O O . TYR A 1 512 ? -52.556 4.053 63.645 1.00 84.12 512 TYR A O 1
ATOM 4124 N N . ARG A 1 513 ? -51.547 5.758 64.728 1.00 84.00 513 ARG A N 1
ATOM 4125 C CA . ARG A 1 513 ? -52.660 6.024 65.656 1.00 84.00 513 ARG A CA 1
ATOM 4126 C C . ARG A 1 513 ? -53.948 6.323 64.897 1.00 84.00 513 ARG A C 1
ATOM 4128 O O . ARG A 1 513 ? -54.968 5.695 65.165 1.00 84.00 513 ARG A O 1
ATOM 4135 N N . ARG A 1 514 ? -53.896 7.200 63.890 1.00 84.00 514 ARG A N 1
ATOM 4136 C CA . ARG A 1 514 ? -55.054 7.532 63.046 1.00 84.00 514 ARG A CA 1
ATOM 4137 C C . ARG A 1 514 ? -55.641 6.300 62.352 1.00 84.00 514 ARG A C 1
ATOM 4139 O O . ARG A 1 514 ? -56.851 6.106 62.395 1.00 84.00 514 ARG A O 1
ATOM 4146 N N . ALA A 1 515 ? -54.803 5.442 61.769 1.00 84.19 515 ALA A N 1
ATOM 4147 C CA . ALA A 1 515 ? -55.253 4.206 61.127 1.00 84.19 515 ALA A CA 1
ATOM 4148 C C . ALA A 1 515 ? -55.919 3.234 62.110 1.00 84.19 515 ALA A C 1
ATOM 4150 O O . ALA A 1 515 ? -56.947 2.638 61.786 1.00 84.19 515 ALA A O 1
ATOM 4151 N N . GLN A 1 516 ? -55.367 3.098 63.320 1.00 83.00 516 GLN A N 1
ATOM 4152 C CA . GLN A 1 516 ? -55.964 2.277 64.374 1.00 83.00 516 GLN A CA 1
ATOM 4153 C C . GLN A 1 516 ? -57.333 2.816 64.799 1.00 83.00 516 GLN A C 1
ATOM 4155 O O . GLN A 1 516 ? -58.282 2.041 64.915 1.00 83.00 516 GLN A O 1
ATOM 4160 N N . THR A 1 517 ? -57.444 4.132 64.992 1.00 84.56 517 THR A N 1
ATOM 4161 C CA . THR A 1 517 ? -58.692 4.815 65.352 1.00 84.56 517 THR A CA 1
ATOM 4162 C C . THR A 1 517 ? -59.762 4.609 64.279 1.00 84.56 517 THR A C 1
ATOM 4164 O O . THR A 1 517 ? -60.876 4.205 64.611 1.00 84.56 517 THR A O 1
ATOM 4167 N N . SER A 1 518 ? -59.424 4.789 62.998 1.00 84.56 518 SER A N 1
ATOM 4168 C CA . SER A 1 518 ? -60.355 4.576 61.881 1.00 84.56 518 SER A CA 1
ATOM 4169 C C . SER A 1 518 ? -60.810 3.117 61.755 1.00 84.56 518 SER A C 1
ATOM 4171 O O . SER A 1 518 ? -62.008 2.866 61.651 1.00 84.56 518 SER A O 1
ATOM 4173 N N . LEU A 1 519 ? -59.897 2.141 61.867 1.00 86.75 519 LEU A N 1
ATOM 4174 C CA . LEU A 1 519 ? -60.249 0.714 61.824 1.00 86.75 519 LEU A CA 1
ATOM 4175 C C . LEU A 1 519 ? -61.150 0.299 62.998 1.00 86.75 519 LEU A C 1
ATOM 4177 O O . LEU A 1 519 ? -62.087 -0.485 62.838 1.00 86.75 519 LEU A O 1
ATOM 4181 N N . LEU A 1 520 ? -60.850 0.790 64.203 1.00 85.06 520 LEU A N 1
ATOM 4182 C CA . LEU A 1 520 ? -61.658 0.519 65.392 1.00 85.06 520 LEU A CA 1
ATOM 4183 C C . LEU A 1 520 ? -63.045 1.155 65.285 1.00 85.06 520 LEU A C 1
ATOM 4185 O O . LEU A 1 520 ? -64.017 0.543 65.731 1.00 85.06 520 LEU A O 1
ATOM 4189 N N . PHE A 1 521 ? -63.138 2.346 64.690 1.00 86.75 521 PHE A N 1
ATOM 4190 C CA . PHE A 1 521 ? -64.404 3.025 64.447 1.00 86.75 521 PHE A CA 1
ATOM 4191 C C . PHE A 1 521 ? -65.267 2.265 63.433 1.00 86.75 521 PHE A C 1
ATOM 4193 O O . PHE A 1 521 ? -66.421 1.987 63.744 1.00 86.75 521 PHE A O 1
ATOM 4200 N N . GLU A 1 522 ? -64.715 1.833 62.294 1.00 87.00 522 GLU A N 1
ATOM 4201 C CA . GLU A 1 522 ? -65.452 1.009 61.323 1.00 87.00 522 GLU A CA 1
ATOM 4202 C C . GLU A 1 522 ? -65.957 -0.303 61.925 1.00 87.00 522 GLU A C 1
ATOM 4204 O O . GLU A 1 522 ? -67.122 -0.659 61.755 1.00 87.00 522 GLU A O 1
ATOM 4209 N N . ARG A 1 523 ? -65.117 -1.012 62.691 1.00 85.31 523 ARG A N 1
ATOM 4210 C CA . ARG A 1 523 ? -65.556 -2.229 63.394 1.00 85.31 523 ARG A CA 1
ATOM 4211 C C . ARG A 1 523 ? -66.665 -1.931 64.400 1.00 85.31 523 ARG A C 1
ATOM 4213 O O . ARG A 1 523 ? -67.600 -2.716 64.516 1.00 85.31 523 ARG A O 1
ATOM 4220 N N . GLY A 1 524 ? -66.568 -0.810 65.115 1.00 85.00 524 GLY A N 1
ATOM 4221 C CA . GLY A 1 524 ? -67.610 -0.349 66.031 1.00 85.00 524 GLY A CA 1
ATOM 4222 C C . GLY A 1 524 ? -68.932 -0.063 65.318 1.00 85.00 524 GLY A C 1
ATOM 4223 O O . GLY A 1 524 ? -69.979 -0.481 65.804 1.00 85.00 524 GLY A O 1
ATOM 4224 N N . MET A 1 525 ? -68.881 0.578 64.147 1.00 86.19 525 MET A N 1
ATOM 4225 C CA . MET A 1 525 ? -70.052 0.827 63.301 1.00 86.19 525 MET A CA 1
ATOM 4226 C C . MET A 1 525 ? -70.661 -0.470 62.770 1.00 86.19 525 MET A C 1
ATOM 4228 O O . MET A 1 525 ? -71.868 -0.652 62.872 1.00 86.19 525 MET A O 1
ATOM 4232 N N . HIS A 1 526 ? -69.843 -1.418 62.313 1.00 85.38 526 HIS A N 1
ATOM 4233 C CA . HIS A 1 526 ? -70.330 -2.724 61.875 1.00 85.38 526 HIS A CA 1
ATOM 4234 C C . HIS A 1 526 ? -71.046 -3.488 63.003 1.00 85.38 526 HIS A C 1
ATOM 4236 O O . HIS A 1 526 ? -72.129 -4.038 62.802 1.00 85.38 526 HIS A O 1
ATOM 4242 N N . PHE A 1 527 ? -70.482 -3.491 64.216 1.00 84.50 527 PHE A N 1
ATOM 4243 C CA . PHE A 1 527 ? -71.147 -4.076 65.385 1.00 84.50 527 PHE A CA 1
ATOM 4244 C C . PHE A 1 527 ? -72.436 -3.333 65.756 1.00 84.50 527 PHE A C 1
ATOM 4246 O O . PHE A 1 527 ? -73.419 -3.959 66.141 1.00 84.50 527 PHE A O 1
ATOM 4253 N N . TYR A 1 528 ? -72.466 -2.008 65.597 1.00 82.75 528 TYR A N 1
ATOM 4254 C CA . TYR A 1 528 ? -73.666 -1.205 65.825 1.00 82.75 528 TYR A CA 1
ATOM 4255 C C . TYR A 1 528 ? -74.787 -1.540 64.824 1.00 82.75 528 TYR A C 1
ATOM 4257 O O . TYR A 1 528 ? -75.927 -1.755 65.234 1.00 82.75 528 TYR A O 1
ATOM 4265 N N . GLU A 1 529 ? -74.467 -1.650 63.533 1.00 83.69 529 GLU A N 1
ATOM 4266 C CA . GLU A 1 529 ? -75.413 -2.004 62.461 1.00 83.69 529 GLU A CA 1
ATOM 4267 C C . GLU A 1 529 ? -75.942 -3.438 62.592 1.00 83.69 529 GLU A C 1
ATOM 4269 O O . GLU A 1 529 ? -77.114 -3.703 62.326 1.00 83.69 529 GLU A O 1
ATOM 4274 N N . THR A 1 530 ? -75.101 -4.361 63.064 1.00 83.94 530 THR A N 1
ATOM 4275 C CA . THR A 1 530 ? -75.467 -5.763 63.335 1.00 83.94 530 THR A CA 1
ATOM 4276 C C . THR A 1 530 ? -76.116 -5.974 64.710 1.00 83.94 530 THR A C 1
ATOM 4278 O O . THR A 1 530 ? -76.348 -7.114 65.109 1.00 83.94 530 THR A O 1
ATOM 4281 N N . GLN A 1 531 ? -76.446 -4.887 65.423 1.00 83.62 531 GLN A N 1
ATOM 4282 C CA . GLN A 1 531 ? -77.109 -4.872 66.738 1.00 83.62 531 GLN A CA 1
ATOM 4283 C C . GLN A 1 531 ? -76.305 -5.525 67.881 1.00 83.62 531 GLN A C 1
ATOM 4285 O O . GLN A 1 531 ? -76.839 -5.827 68.948 1.00 83.62 531 GLN A O 1
ATOM 4290 N N . GLN A 1 532 ? -74.996 -5.695 67.703 1.00 85.69 532 GLN A N 1
ATOM 4291 C CA . GLN A 1 532 ? -74.053 -6.158 68.725 1.00 85.69 532 GLN A CA 1
ATOM 4292 C C . GLN A 1 532 ? -73.544 -4.962 69.545 1.00 85.69 532 GLN A C 1
ATOM 4294 O O . GLN A 1 532 ? -72.395 -4.520 69.447 1.00 85.69 532 GLN A O 1
ATOM 4299 N N . TYR A 1 533 ? -74.444 -4.359 70.328 1.00 82.69 533 TYR A N 1
ATOM 4300 C CA . TYR A 1 533 ? -74.183 -3.071 70.981 1.00 82.69 533 TYR A CA 1
ATOM 4301 C C . TYR A 1 533 ? -73.086 -3.127 72.057 1.00 82.69 533 TYR A C 1
ATOM 4303 O O . TYR A 1 533 ? -72.376 -2.139 72.248 1.00 82.69 533 TYR A O 1
ATOM 4311 N N . ALA A 1 534 ? -72.886 -4.259 72.740 1.00 80.31 534 ALA A N 1
ATOM 4312 C CA . ALA A 1 534 ? -71.840 -4.397 73.759 1.00 80.31 534 ALA A CA 1
ATOM 4313 C C . ALA A 1 534 ? -70.426 -4.340 73.143 1.00 80.31 534 ALA A C 1
ATOM 4315 O O . ALA A 1 534 ? -69.530 -3.652 73.649 1.00 80.31 534 ALA A O 1
ATOM 4316 N N . GLU A 1 535 ? -70.240 -5.007 72.007 1.00 84.44 535 GLU A N 1
ATOM 4317 C CA . GLU A 1 535 ? -69.020 -5.023 71.208 1.00 84.44 535 GLU A CA 1
ATOM 4318 C C . GLU A 1 535 ? -68.770 -3.655 70.561 1.00 84.44 535 GLU A C 1
ATOM 4320 O O . GLU A 1 535 ? -67.646 -3.144 70.618 1.00 84.44 535 GLU A O 1
ATOM 4325 N N . ALA A 1 536 ? -69.823 -3.005 70.048 1.00 82.38 536 ALA A N 1
ATOM 4326 C CA . ALA A 1 536 ? -69.758 -1.644 69.512 1.00 82.38 536 ALA A CA 1
ATOM 4327 C C . ALA A 1 536 ? -69.288 -0.628 70.572 1.00 82.38 536 ALA A C 1
ATOM 4329 O O . ALA A 1 536 ? -68.372 0.160 70.323 1.00 82.38 536 ALA A O 1
ATOM 4330 N N . ILE A 1 537 ? -69.839 -0.691 71.791 1.00 84.31 537 ILE A N 1
ATOM 4331 C CA . ILE A 1 537 ? -69.430 0.148 72.933 1.00 84.31 537 ILE A CA 1
ATOM 4332 C C . ILE A 1 537 ? -67.953 -0.069 73.279 1.00 84.31 537 ILE A C 1
ATOM 4334 O O . ILE A 1 537 ? -67.226 0.898 73.521 1.00 84.31 537 ILE A O 1
ATOM 4338 N N . SER A 1 538 ? -67.490 -1.322 73.289 1.00 87.50 538 SER A N 1
ATOM 4339 C CA . SER A 1 538 ? -66.081 -1.659 73.532 1.00 87.50 538 SER A CA 1
ATOM 4340 C C . SER A 1 538 ? -65.160 -1.030 72.480 1.00 87.50 538 SER A C 1
ATOM 4342 O O . SER A 1 538 ? -64.150 -0.412 72.829 1.00 87.50 538 SER A O 1
ATOM 4344 N N . CYS A 1 539 ? -65.533 -1.108 71.199 1.00 84.69 539 CYS A N 1
ATOM 4345 C CA . CYS A 1 539 ? -64.809 -0.470 70.101 1.00 84.69 539 CYS A CA 1
ATOM 4346 C C . CYS A 1 539 ? -64.791 1.062 70.221 1.00 84.69 539 CYS A C 1
ATOM 4348 O O . CYS A 1 539 ? -63.711 1.650 70.188 1.00 84.69 539 CYS A O 1
ATOM 4350 N N . PHE A 1 540 ? -65.933 1.720 70.449 1.00 85.25 540 PHE A N 1
ATOM 4351 C CA . PHE A 1 540 ? -65.982 3.183 70.570 1.00 85.25 540 PHE A CA 1
ATOM 4352 C C . PHE A 1 540 ? -65.257 3.716 71.814 1.00 85.25 540 PHE A C 1
ATOM 4354 O O . PHE A 1 540 ? -64.636 4.776 71.754 1.00 85.25 540 PHE A O 1
ATOM 4361 N N . ARG A 1 541 ? -65.253 2.977 72.933 1.00 86.31 541 ARG A N 1
ATOM 4362 C CA . ARG A 1 541 ? -64.423 3.320 74.103 1.00 86.31 541 ARG A CA 1
ATOM 4363 C C . ARG A 1 541 ? -62.933 3.251 73.785 1.00 86.31 541 ARG A C 1
ATOM 4365 O O . ARG A 1 541 ? -62.191 4.128 74.213 1.00 86.31 541 ARG A O 1
ATOM 4372 N N . LYS A 1 542 ? -62.497 2.246 73.017 1.00 85.88 542 LYS A N 1
ATOM 4373 C CA . LYS A 1 542 ? -61.102 2.143 72.557 1.00 85.88 542 LYS A CA 1
ATOM 4374 C C . LYS A 1 542 ? -60.734 3.286 71.610 1.00 85.88 542 LYS A C 1
ATOM 4376 O O . LYS A 1 542 ? -59.656 3.843 71.764 1.00 85.88 542 LYS A O 1
ATOM 4381 N N . VAL A 1 543 ? -61.639 3.687 70.712 1.00 85.19 543 VAL A N 1
ATOM 4382 C CA . VAL A 1 543 ? -61.471 4.876 69.852 1.00 85.19 543 VAL A CA 1
ATOM 4383 C C . VAL A 1 543 ? -61.264 6.136 70.696 1.00 85.19 543 VAL A C 1
ATOM 4385 O O . VAL A 1 543 ? -60.281 6.837 70.496 1.00 85.19 543 VAL A O 1
ATOM 4388 N N . LEU A 1 544 ? -62.119 6.383 71.695 1.00 83.69 544 LEU A N 1
ATOM 4389 C CA . LEU A 1 544 ? -62.013 7.557 72.575 1.00 83.69 544 LEU A CA 1
ATOM 4390 C C . LEU A 1 544 ? -60.826 7.508 73.550 1.00 83.69 544 LEU A C 1
ATOM 4392 O O . LEU A 1 544 ? -60.414 8.545 74.061 1.00 83.69 544 LEU A O 1
ATOM 4396 N N . GLY A 1 545 ? -60.287 6.317 73.820 1.00 81.31 545 GLY A N 1
ATOM 4397 C CA . GLY A 1 545 ? -59.040 6.152 74.563 1.00 81.31 545 GLY A CA 1
ATOM 4398 C C . GLY A 1 545 ? -57.802 6.562 73.760 1.00 81.31 545 GLY A C 1
ATOM 4399 O O . GLY A 1 545 ? -56.803 6.942 74.362 1.00 81.31 545 GLY A O 1
ATOM 4400 N N . VAL A 1 546 ? -57.869 6.501 72.423 1.00 78.88 546 VAL A N 1
ATOM 4401 C CA . VAL A 1 546 ? -56.787 6.913 71.510 1.00 78.88 546 VAL A CA 1
ATOM 4402 C C . VAL A 1 546 ? -56.972 8.362 71.043 1.00 78.88 546 VAL A C 1
ATOM 4404 O O . VAL A 1 546 ? -56.010 9.122 71.050 1.00 78.88 546 VAL A O 1
ATOM 4407 N N . ASP A 1 547 ? -58.199 8.761 70.692 1.00 79.12 547 ASP A N 1
ATOM 4408 C CA . ASP A 1 547 ? -58.581 10.135 70.342 1.00 79.12 547 ASP A CA 1
ATOM 4409 C C . ASP A 1 547 ? -59.790 10.595 71.184 1.00 79.12 547 ASP A C 1
ATOM 4411 O O . ASP A 1 547 ? -60.951 10.362 70.818 1.00 79.12 547 ASP A O 1
ATOM 4415 N N . PRO A 1 548 ? -59.549 11.285 72.315 1.00 81.06 548 PRO A N 1
ATOM 4416 C CA . PRO A 1 548 ? -60.612 11.769 73.191 1.00 81.06 548 PRO A CA 1
ATOM 4417 C C . PRO A 1 548 ? -61.563 12.781 72.537 1.00 81.06 548 PRO A C 1
ATOM 4419 O O . PRO A 1 548 ? -62.677 12.972 73.042 1.00 81.06 548 PRO A O 1
ATOM 4422 N N . LEU A 1 549 ? -61.142 13.446 71.455 1.00 81.56 549 LEU A N 1
ATOM 4423 C CA . LEU A 1 549 ? -61.890 14.504 70.773 1.00 81.56 549 LEU A CA 1
ATOM 4424 C C . LEU A 1 549 ? -62.738 13.983 69.605 1.00 81.56 549 LEU A C 1
ATOM 4426 O O . LEU A 1 549 ? -63.481 14.766 69.012 1.00 81.56 549 LEU A O 1
ATOM 4430 N N . HIS A 1 550 ? -62.708 12.678 69.318 1.00 83.12 550 HIS A N 1
ATOM 4431 C CA . HIS A 1 550 ? -63.473 12.072 68.231 1.00 83.12 550 HIS A CA 1
ATOM 4432 C C . HIS A 1 550 ? -64.996 12.210 68.450 1.00 83.12 550 HIS A C 1
ATOM 4434 O O . HIS A 1 550 ? -65.657 11.380 69.087 1.00 83.12 550 HIS A O 1
ATOM 4440 N N . SER A 1 551 ? -65.583 13.268 67.885 1.00 82.94 551 SER A N 1
ATOM 4441 C CA . SER A 1 551 ? -66.981 13.675 68.092 1.00 82.94 551 SER A CA 1
ATOM 4442 C C . SER A 1 551 ? -67.981 12.600 67.655 1.00 82.94 551 SER A C 1
ATOM 4444 O O . SER A 1 551 ? -68.918 12.284 68.394 1.00 82.94 551 SER A O 1
ATOM 4446 N N . THR A 1 552 ? -67.738 11.974 66.502 1.00 83.44 552 THR A N 1
ATOM 4447 C CA . THR A 1 552 ? -68.595 10.929 65.922 1.00 83.44 552 THR A CA 1
ATOM 4448 C C . THR A 1 552 ? -68.627 9.665 66.784 1.00 83.44 552 THR A C 1
ATOM 4450 O O . THR A 1 552 ? -69.705 9.197 67.141 1.00 83.44 552 THR A O 1
ATOM 4453 N N . ALA A 1 553 ? -67.471 9.154 67.223 1.00 83.38 553 ALA A N 1
ATOM 4454 C CA . ALA A 1 553 ? -67.391 8.010 68.132 1.00 83.38 553 ALA A CA 1
ATOM 4455 C C . ALA A 1 553 ? -68.078 8.287 69.477 1.00 83.38 553 ALA A C 1
ATOM 4457 O O . ALA A 1 553 ? -68.779 7.426 70.001 1.00 83.38 553 ALA A O 1
ATOM 4458 N N . ARG A 1 554 ? -67.961 9.511 70.013 1.00 85.00 554 ARG A N 1
ATOM 4459 C CA . ARG A 1 554 ? -68.669 9.926 71.237 1.00 85.00 554 ARG A CA 1
ATOM 4460 C C . ARG A 1 554 ? -70.190 9.992 71.050 1.00 85.00 554 ARG A C 1
ATOM 4462 O O . ARG A 1 554 ? -70.935 9.744 72.000 1.00 85.00 554 ARG A O 1
ATOM 4469 N N . ARG A 1 555 ? -70.663 10.349 69.852 1.00 85.12 555 ARG A N 1
ATOM 4470 C CA . ARG A 1 555 ? -72.090 10.341 69.492 1.00 85.12 555 ARG A CA 1
ATOM 4471 C C . ARG A 1 555 ? -72.615 8.902 69.414 1.00 85.12 555 ARG A C 1
ATOM 4473 O O . ARG A 1 555 ? -73.554 8.579 70.136 1.00 85.12 555 ARG A O 1
ATOM 4480 N N . TYR A 1 556 ? -71.955 8.027 68.653 1.00 84.31 556 TYR A N 1
ATOM 4481 C CA . TYR A 1 556 ? -72.367 6.625 68.506 1.00 84.31 556 TYR A CA 1
ATOM 4482 C C . TYR A 1 556 ? -72.201 5.790 69.777 1.00 84.31 556 TYR A C 1
ATOM 4484 O O . TYR A 1 556 ? -73.031 4.926 70.033 1.00 84.31 556 TYR A O 1
ATOM 4492 N N . LEU A 1 557 ? -71.213 6.083 70.628 1.00 86.69 557 LEU A N 1
ATOM 4493 C CA . LEU A 1 557 ? -71.104 5.459 71.948 1.00 86.69 557 LEU A CA 1
ATOM 4494 C C . LEU A 1 557 ? -72.358 5.721 72.796 1.00 86.69 557 LEU A C 1
ATOM 4496 O O . LEU A 1 557 ? -72.897 4.784 73.379 1.00 86.69 557 LEU A O 1
ATOM 4500 N N . ARG A 1 558 ? -72.846 6.971 72.829 1.00 83.94 558 ARG A N 1
ATOM 4501 C CA . ARG A 1 558 ? -74.079 7.327 73.550 1.00 83.94 558 ARG A CA 1
ATOM 4502 C C . ARG A 1 558 ? -75.299 6.617 72.968 1.00 83.94 558 ARG A C 1
ATOM 4504 O O . ARG A 1 558 ? -76.110 6.106 73.732 1.00 83.94 558 ARG A O 1
ATOM 4511 N N . TYR A 1 559 ? -75.404 6.547 71.641 1.00 83.81 559 TYR A N 1
ATOM 4512 C CA . TYR A 1 559 ? -76.498 5.830 70.983 1.00 83.81 559 TYR A CA 1
ATOM 4513 C C . TYR A 1 559 ? -76.453 4.325 71.252 1.00 83.81 559 TYR A C 1
ATOM 4515 O O . TYR A 1 559 ? -77.473 3.748 71.600 1.00 83.81 559 TYR A O 1
ATOM 4523 N N . ALA A 1 560 ? -75.283 3.690 71.175 1.00 82.38 560 ALA A N 1
ATOM 4524 C CA . ALA A 1 560 ? -75.131 2.266 71.465 1.00 82.38 560 ALA A CA 1
ATOM 4525 C C . ALA A 1 560 ? -75.459 1.930 72.932 1.00 82.38 560 ALA A C 1
ATOM 4527 O O . ALA A 1 560 ? -76.091 0.911 73.190 1.00 82.38 560 ALA A O 1
ATOM 4528 N N . GLN A 1 561 ? -75.086 2.797 73.885 1.00 82.19 561 GLN A N 1
ATOM 4529 C CA . GLN A 1 561 ? -75.456 2.653 75.302 1.00 82.19 561 GLN A CA 1
ATOM 4530 C C . GLN A 1 561 ? -76.973 2.738 75.507 1.00 82.19 561 GLN A C 1
ATOM 4532 O O . GLN A 1 561 ? -77.549 1.872 76.154 1.00 82.19 561 GLN A O 1
ATOM 4537 N N . GLN A 1 562 ? -77.624 3.721 74.886 1.00 81.38 562 GLN A N 1
ATOM 4538 C CA . GLN A 1 562 ? -79.079 3.883 74.936 1.00 81.38 562 GLN A CA 1
ATOM 4539 C C . GLN A 1 562 ? -79.831 2.714 74.271 1.00 81.38 562 GLN A C 1
ATOM 4541 O O . GLN A 1 562 ? -80.862 2.283 74.785 1.00 81.38 562 GLN A O 1
ATOM 4546 N N . CYS A 1 563 ? -79.324 2.172 73.155 1.00 76.69 563 CYS A N 1
ATOM 4547 C CA . CYS A 1 563 ? -79.891 0.977 72.520 1.00 76.69 563 CYS A CA 1
ATOM 4548 C C . CYS A 1 563 ? -79.768 -0.265 73.418 1.00 76.69 563 CYS A C 1
ATOM 4550 O O . CYS A 1 563 ? -80.687 -1.077 73.461 1.00 76.69 563 CYS A O 1
ATOM 4552 N N . LEU A 1 564 ? -78.654 -0.406 74.148 1.00 76.25 564 LEU A N 1
ATOM 4553 C CA . LEU A 1 564 ? -78.427 -1.508 75.089 1.00 76.25 564 LEU A CA 1
ATOM 4554 C C . LEU A 1 564 ? -79.304 -1.389 76.354 1.00 76.25 564 LEU A C 1
ATOM 4556 O O . LEU A 1 564 ? -79.692 -2.402 76.926 1.00 76.25 564 LEU A O 1
ATOM 4560 N N . GLU A 1 565 ? -79.631 -0.162 76.772 1.00 70.00 565 GLU A N 1
ATOM 4561 C CA . GLU A 1 565 ? -80.485 0.148 77.931 1.00 70.00 565 GLU A CA 1
ATOM 4562 C C . GLU A 1 565 ? -82.000 0.068 77.625 1.00 70.00 565 GLU A C 1
ATOM 4564 O O . GLU A 1 565 ? -82.807 0.087 78.552 1.00 70.00 565 GLU A O 1
ATOM 4569 N N . GLY A 1 566 ? -82.401 -0.096 76.354 1.00 59.31 566 GLY A N 1
ATOM 4570 C CA . GLY A 1 566 ? -83.789 -0.368 75.946 1.00 59.31 566 GLY A CA 1
ATOM 4571 C C . GLY A 1 566 ? -84.699 0.855 75.735 1.00 59.31 566 GLY A C 1
ATOM 4572 O O . GLY A 1 566 ? -85.911 0.688 75.633 1.00 59.31 566 GLY A O 1
ATOM 4573 N N . ASP A 1 567 ? -84.156 2.073 75.627 1.00 52.22 567 ASP A N 1
ATOM 4574 C CA . ASP A 1 567 ? -84.929 3.335 75.690 1.00 52.22 567 ASP A CA 1
ATOM 4575 C C . ASP A 1 567 ? -85.198 3.999 74.309 1.00 52.22 567 ASP A C 1
ATOM 4577 O O . ASP A 1 567 ? -85.278 5.220 74.161 1.00 52.22 567 ASP A O 1
ATOM 4581 N N . PHE A 1 568 ? -85.286 3.197 73.239 1.00 48.81 568 PHE A N 1
ATOM 4582 C CA . PHE A 1 568 ? -85.145 3.651 71.842 1.00 48.81 568 PHE A CA 1
ATOM 4583 C C . PHE A 1 568 ? -86.436 3.598 70.993 1.00 48.81 568 PHE A C 1
ATOM 4585 O O . PHE A 1 568 ? -86.388 3.214 69.827 1.00 48.81 568 PHE A O 1
ATOM 4592 N N . SER A 1 569 ? -87.603 3.993 71.530 1.00 49.28 569 SER A N 1
ATOM 4593 C CA . SER A 1 569 ? -88.824 4.144 70.698 1.00 49.28 569 SER A CA 1
ATOM 4594 C C . SER A 1 569 ? -89.390 5.566 70.575 1.00 49.28 569 SER A C 1
ATOM 4596 O O . SER A 1 569 ? -90.045 5.856 69.575 1.00 49.28 569 SER A O 1
ATOM 4598 N N . GLU A 1 570 ? -89.094 6.502 71.487 1.00 48.34 570 GLU A N 1
ATOM 4599 C CA . GLU A 1 570 ? -89.778 7.812 71.461 1.00 48.34 570 GLU A CA 1
ATOM 4600 C C . GLU A 1 570 ? -88.968 8.991 70.899 1.00 48.34 570 GLU A C 1
ATOM 4602 O O . GLU A 1 570 ? -89.557 9.935 70.372 1.00 48.34 570 GLU A O 1
ATOM 4607 N N . ARG A 1 571 ? -87.629 8.977 70.935 1.00 48.25 571 ARG A N 1
ATOM 4608 C CA . ARG A 1 571 ? -8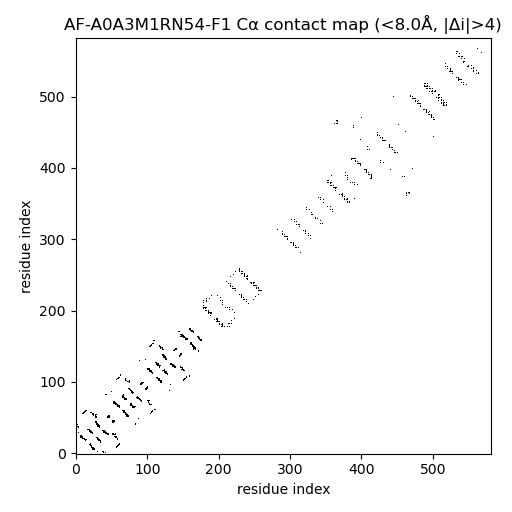6.842 10.189 70.609 1.00 48.25 571 ARG A CA 1
ATOM 4609 C C . ARG A 1 571 ? -86.469 10.389 69.136 1.00 48.25 571 ARG A C 1
ATOM 4611 O O . ARG A 1 571 ? -86.132 11.510 68.760 1.00 48.25 571 ARG A O 1
ATOM 4618 N N . PHE A 1 572 ? -86.568 9.367 68.282 1.00 47.41 572 PHE A N 1
ATOM 4619 C CA . PHE A 1 572 ? -86.113 9.463 66.883 1.00 47.41 572 PHE A CA 1
ATOM 4620 C C . PHE A 1 572 ? -87.083 10.216 65.951 1.00 47.41 572 PHE A C 1
ATOM 4622 O O . PHE A 1 572 ? -86.674 10.695 64.902 1.00 47.41 572 PHE A O 1
ATOM 4629 N N . LYS A 1 573 ? -88.350 10.418 66.345 1.00 48.59 573 LYS A N 1
ATOM 4630 C CA . LYS A 1 573 ? -89.323 11.174 65.528 1.00 48.59 573 LYS A CA 1
ATOM 4631 C C . LYS A 1 573 ? -89.171 12.700 65.590 1.00 48.59 573 LYS A C 1
ATOM 4633 O O . LYS A 1 573 ? -89.821 13.385 64.810 1.00 48.59 573 LYS A O 1
ATOM 4638 N N . GLN A 1 574 ? -88.355 13.249 66.494 1.00 45.72 574 GLN A N 1
ATOM 4639 C CA . GLN A 1 574 ? -88.239 14.708 66.668 1.00 45.72 574 GLN A CA 1
ATOM 4640 C C . GLN A 1 574 ? -86.951 15.333 66.109 1.00 45.72 574 GLN A C 1
ATOM 4642 O O . GLN A 1 574 ? -86.875 16.557 66.037 1.00 45.72 574 GLN A O 1
ATOM 4647 N N . LEU A 1 575 ? -85.958 14.541 65.693 1.00 46.41 575 LEU A N 1
ATOM 4648 C CA . LEU A 1 575 ? -84.665 15.063 65.215 1.00 46.41 575 LEU A CA 1
ATOM 4649 C C . LEU A 1 575 ? -84.529 15.122 63.683 1.00 46.41 575 LEU A C 1
ATOM 4651 O O . LEU A 1 575 ? -83.710 15.892 63.197 1.00 46.41 575 LEU A O 1
ATOM 4655 N N . ASP A 1 576 ? -85.392 14.434 62.929 1.00 44.19 576 ASP A N 1
ATOM 4656 C CA . ASP A 1 576 ? -85.379 14.408 61.451 1.00 44.19 576 ASP A CA 1
ATOM 4657 C C . ASP A 1 576 ? -85.943 15.685 60.780 1.00 44.19 576 ASP A C 1
ATOM 4659 O O . ASP A 1 576 ? -86.018 15.781 59.561 1.00 44.19 576 ASP A O 1
ATOM 4663 N N . LEU A 1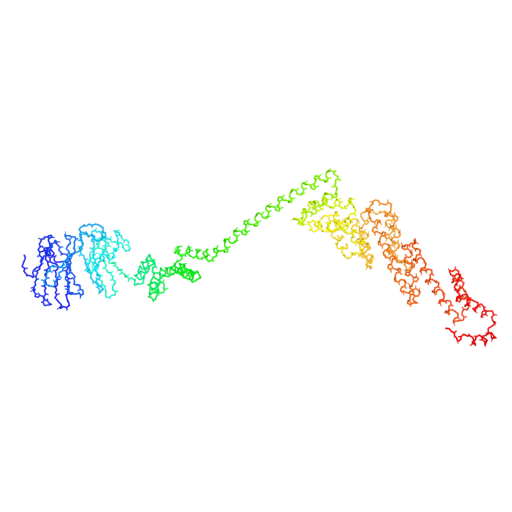 577 ? -86.351 16.694 61.562 1.00 45.53 577 LEU A N 1
ATOM 4664 C CA . LEU A 1 577 ? -86.924 17.951 61.053 1.00 45.53 577 LEU A CA 1
ATOM 4665 C C . LEU A 1 577 ? -85.969 19.156 61.132 1.00 45.53 577 LEU A C 1
ATOM 4667 O O . LEU A 1 577 ? -86.412 20.283 60.908 1.00 45.53 577 LEU A O 1
ATOM 4671 N N . ARG A 1 578 ? -84.682 18.971 61.471 1.00 44.03 578 ARG A N 1
ATOM 4672 C CA . ARG A 1 578 ? -83.736 20.102 61.609 1.00 44.03 578 ARG A CA 1
ATOM 4673 C C . ARG A 1 578 ? -82.367 19.984 60.928 1.00 44.03 578 ARG A C 1
ATOM 4675 O O . ARG A 1 578 ? -81.637 20.962 60.986 1.00 44.03 578 ARG A O 1
ATOM 4682 N N . GLU A 1 579 ? -82.024 18.893 60.247 1.00 42.16 579 GLU A N 1
ATOM 4683 C CA . GLU A 1 579 ? -80.724 18.761 59.549 1.00 42.16 579 GLU A CA 1
ATOM 4684 C C . GLU A 1 579 ? -80.900 18.582 58.031 1.00 42.16 579 GLU A C 1
ATOM 4686 O O . GLU A 1 579 ? -80.365 17.668 57.415 1.00 42.16 579 GLU A O 1
ATOM 4691 N N . GLY A 1 580 ? -81.685 19.473 57.423 1.00 38.69 580 GLY A N 1
ATOM 4692 C CA . GLY A 1 580 ? -81.744 19.659 55.976 1.00 38.69 580 GLY A CA 1
ATOM 4693 C C . GLY A 1 580 ? -81.303 21.069 55.608 1.00 38.69 580 GLY A C 1
ATOM 4694 O O . GLY A 1 580 ? -82.138 21.819 55.131 1.00 38.69 580 GLY A O 1
ATOM 4695 N N . GLU A 1 581 ? -80.059 21.438 55.927 1.00 36.62 581 GLU A N 1
ATOM 4696 C CA . GLU A 1 581 ? -79.285 22.554 55.346 1.00 36.62 581 GLU A CA 1
ATOM 4697 C C . GLU A 1 581 ? -77.926 22.650 56.071 1.00 36.62 581 GLU A C 1
ATOM 4699 O O . GLU A 1 581 ? -77.817 23.304 57.105 1.00 36.62 581 GLU A O 1
ATOM 4704 N N . GLU A 1 582 ? -76.920 21.928 55.561 1.00 30.88 582 GLU A N 1
ATOM 4705 C CA . GLU A 1 582 ? -75.517 22.370 55.391 1.00 30.88 582 GLU A CA 1
ATOM 4706 C C . GLU A 1 582 ? -74.736 21.356 54.542 1.00 30.88 582 GLU A C 1
ATOM 4708 O O . GLU A 1 582 ? -74.625 20.176 54.951 1.00 30.88 582 GLU A O 1
#

Sequence (582 aa):
SHRGRFSSPEGLAVDRQGNLYVADTQNHRIQKFSPQGGWLLSWGELGTGPGEFVEPTDVAIDPEGKVWVVDTGNHRLQRFEPTGRYLGEIGRAGKKPGELDSPRGMAIDAEGRLYVADTLNSRIQVFGLSGDLLWVIGHPGREAGAFYYPNGVAIDAHGALYVADTINHRIQRFTFSPPVAYLEEGWKAYQAGEYRQAIAHWTNALDLDPMFYPARYALGVALLHEGKYAEAREYFQTTLSLAPHYGQARWRMYQSYLYQFRWLFLLSLSLLMGFGVVLWTRRHRRHTLWQQAEEQRKKGDFQAAIALYEQVLALKRNDLAVCKALEELYRREGMEDRRMQVNQTIARLEPRNLSALTYLGKALIARQELAEAATVWRQVLQVAPADRNGNFYLGLIAAETGKREEAAACFQQALAPLPTPQEEAALQAFLEEDYRDDPLSRFLREWQEVLTTSSRYQGAGQVFQATRHHLAQEAFQRGKRYLEDGSFAQAVVTLRHAVSLVPEDERFQEAYRRAQTSLLFERGMHFYETQQYAEAISCFRKVLGVDPLHSTARRYLRYAQQCLEGDFSERFKQLDLREGEE

pLDDT: mean 83.36, std 12.4, range [30.88, 98.56]